Protein AF-A0A101VST4-F1 (afdb_monomer_lite)

Secondary structure (DSSP, 8-state):
-BSSHHHHHHHHHHHHHTTPPPPP--B-----B-TT-------SS---HHHHHTT--TTSEEEEES-BSGGGTHHHHHHHHHHHHHHHTTTTSPEEEEE--B-TT-HHHHHHHHH-HHHHTTEEEE-S--HHHHHHHHHH-SEEEE--S--SS-HHHHHHHHTTPPEEEESSTTHHHHHGGGSEEE-TT-HHHHHHHHHHHHH-HHHHHHHHHHHHHH--PPBHHHHHHHHHHHHHHSPPPP-TT--PPB--TT-EEE-SPPPSS---TTEEEGGGGEESS-EEEE-SS-EEEPSSS-EEEEEBPPGGGGS-GGGEEEEEEEEE-------SSS--PPP--EEEEEEEETTEEEEEEEEETT-EEEEEEEEPHHHHTTS-EEEEEEEEETTSS---TTSEEEEEEEEE-TT-HHHHHHHHTTGGGTSSSS----S----S----SS---SPP-------------

Foldseek 3Di:
DAQFVLRLVVQQVVCVVVVHDRDDDDHQHDFADAVPPPLPPPDVDDDQVLCVVQVHAFLQEAEEEDAQDVQQPLVLVLVLQVVVCVPPNLVLGGAYEYEHHHDPPNPVVVVSCVVDPSNVSRYHYHYPQDPVNVLSVLLRYLAYEGLGPEDSACHVLNVSLSNLGEYEYEPDRNGCVSNPPLHHYDHNVCSPRSSVVVVCSSPPPPVRVVSSVCSVVPPDTDHPVRSVVVVVVVVVPDDPPPPVPPPFAEDDALAKEFQADDPPDDPDVRYHHQPSFWDDDQWDDHYRFFIFGFLPFWGKGKHFYDPVCVVPVQFKKKKWKKAFAQDDQPPDDDDPDDGQQWKFKWKDKPPDIDTRDIHGHGDMDIAMDTGGNVSNVVRMTMITMHIQGPVPDSDHTGGMGIGIMHMHGRPPPVSVVCVVVVVNVVPDDDPDPPPDDDDPDDPPPPPPDDDDDDDDDDDDDDDDD

Radius of gyration: 28.65 Å; chains: 1; bounding box: 60×62×79 Å

Structure (mmCIF, N/CA/C/O backbone):
data_AF-A0A101VST4-F1
#
_entry.id   AF-A0A101VST4-F1
#
loop_
_atom_site.group_PDB
_atom_site.id
_atom_site.type_symbol
_atom_site.label_atom_id
_atom_site.label_alt_id
_atom_site.label_comp_id
_atom_site.label_asym_id
_atom_site.label_entity_id
_atom_site.label_seq_id
_atom_site.pdbx_PDB_ins_code
_atom_site.Cartn_x
_atom_site.Cartn_y
_atom_site.Cartn_z
_atom_site.occupancy
_atom_site.B_iso_or_equiv
_atom_site.auth_seq_id
_atom_site.auth_comp_id
_atom_site.auth_asym_id
_atom_site.auth_atom_id
_atom_site.pdbx_PDB_model_num
ATOM 1 N N . MET A 1 1 ? -10.195 11.998 8.556 1.00 84.25 1 MET A N 1
ATOM 2 C CA . MET A 1 1 ? -9.376 12.454 7.411 1.00 84.25 1 MET A CA 1
ATOM 3 C C . MET A 1 1 ? -8.936 11.243 6.610 1.00 84.25 1 MET A C 1
ATOM 5 O O . MET A 1 1 ? -8.883 10.163 7.187 1.00 84.25 1 MET A O 1
ATOM 9 N N . ALA A 1 2 ? -8.636 11.413 5.326 1.00 91.44 2 ALA A N 1
ATOM 10 C CA . ALA A 1 2 ? -8.099 10.367 4.456 1.00 91.44 2 ALA A CA 1
ATOM 11 C C . ALA A 1 2 ? -6.916 10.907 3.641 1.00 91.44 2 ALA A C 1
ATOM 13 O O . ALA A 1 2 ? -6.831 12.108 3.400 1.00 91.44 2 ALA A O 1
ATOM 14 N N . ASN A 1 3 ? -6.016 10.022 3.221 1.00 93.12 3 ASN A N 1
ATOM 15 C CA . ASN A 1 3 ? -4.864 10.357 2.380 1.00 93.12 3 ASN A CA 1
ATOM 16 C C . ASN A 1 3 ? -5.184 10.395 0.878 1.00 93.12 3 ASN A C 1
ATOM 18 O O . ASN A 1 3 ? -4.358 10.852 0.105 1.00 93.12 3 ASN A O 1
ATOM 22 N N . SER A 1 4 ? -6.354 9.920 0.458 1.00 95.25 4 SER A N 1
ATOM 23 C CA . SER A 1 4 ? -6.820 9.932 -0.932 1.00 95.25 4 SER A CA 1
ATOM 24 C C . SER A 1 4 ? -8.344 9.991 -0.984 1.00 95.25 4 SER A C 1
ATOM 26 O O . SER A 1 4 ? -9.023 9.686 0.008 1.00 95.25 4 SER A O 1
ATOM 28 N N . ASN A 1 5 ? -8.892 10.363 -2.140 1.00 95.31 5 ASN A N 1
ATOM 29 C CA . ASN A 1 5 ? -10.323 10.253 -2.395 1.00 95.31 5 ASN A CA 1
ATOM 30 C C . ASN A 1 5 ? -10.748 8.784 -2.464 1.00 95.31 5 ASN A C 1
ATOM 32 O O . ASN A 1 5 ? -11.822 8.459 -1.970 1.00 95.31 5 ASN A O 1
ATOM 36 N N . SER A 1 6 ? -9.909 7.885 -2.989 1.00 95.38 6 SER A N 1
ATOM 37 C CA . SER A 1 6 ? -10.148 6.437 -2.958 1.00 95.38 6 SER A CA 1
ATOM 38 C C . SER A 1 6 ? -10.390 5.954 -1.528 1.00 95.38 6 SER A C 1
ATOM 40 O O . SER A 1 6 ? -11.448 5.397 -1.243 1.00 95.38 6 SER A O 1
ATOM 42 N N . THR A 1 7 ? -9.477 6.256 -0.598 1.00 94.31 7 THR A N 1
ATOM 43 C CA . THR A 1 7 ? -9.632 5.894 0.819 1.00 94.31 7 THR A CA 1
ATOM 44 C C . THR A 1 7 ? -10.883 6.536 1.429 1.00 94.31 7 THR A C 1
ATOM 46 O O . THR A 1 7 ? -11.603 5.889 2.190 1.00 94.31 7 THR A O 1
ATOM 49 N N . ALA A 1 8 ? -11.182 7.800 1.102 1.00 93.88 8 ALA A N 1
ATOM 50 C CA . ALA A 1 8 ? -12.396 8.462 1.583 1.00 93.88 8 ALA A CA 1
ATOM 51 C C . ALA A 1 8 ? -13.673 7.753 1.099 1.00 93.88 8 ALA A C 1
ATOM 53 O O . ALA A 1 8 ? -14.578 7.499 1.896 1.00 93.88 8 ALA A O 1
ATOM 54 N N . ASN A 1 9 ? -13.718 7.378 -0.179 1.00 93.25 9 ASN A N 1
ATOM 55 C CA . ASN A 1 9 ? -14.829 6.652 -0.785 1.00 93.25 9 ASN A CA 1
ATOM 56 C C . ASN A 1 9 ? -14.994 5.259 -0.168 1.00 93.25 9 ASN A C 1
ATOM 58 O O . ASN A 1 9 ? -16.120 4.818 0.060 1.00 93.25 9 ASN A O 1
ATOM 62 N N . ASP A 1 10 ? -13.895 4.572 0.146 1.00 91.75 10 ASP A N 1
ATOM 63 C CA . ASP A 1 10 ? -13.944 3.263 0.795 1.00 91.75 10 ASP A CA 1
ATOM 64 C C . ASP A 1 10 ? -14.489 3.360 2.225 1.00 91.75 10 ASP A C 1
ATOM 66 O O . ASP A 1 10 ? -15.362 2.575 2.598 1.00 91.75 10 ASP A O 1
ATOM 70 N N . ILE A 1 11 ? -14.084 4.374 3.000 1.00 87.94 11 ILE A N 1
ATOM 71 C CA . ILE A 1 11 ? -14.660 4.637 4.331 1.00 87.94 11 ILE A CA 1
ATOM 72 C C . ILE A 1 11 ? -16.163 4.924 4.224 1.00 87.94 11 ILE A C 1
ATOM 74 O O . ILE A 1 11 ? -16.948 4.395 5.013 1.00 87.94 11 ILE A O 1
ATOM 78 N N . GLN A 1 12 ? -16.588 5.730 3.248 1.00 88.44 12 GLN A N 1
ATOM 79 C CA . GLN A 1 12 ? -18.009 6.012 3.022 1.00 88.44 12 GLN A CA 1
ATOM 80 C C . GLN A 1 12 ? -18.790 4.749 2.642 1.00 88.44 12 GLN A C 1
ATOM 82 O O . GLN A 1 12 ? -19.881 4.523 3.171 1.00 88.44 12 GLN A O 1
ATOM 87 N N . ARG A 1 13 ? -18.223 3.895 1.779 1.00 85.69 13 ARG A N 1
ATOM 88 C CA . ARG A 1 13 ? -18.823 2.614 1.385 1.00 85.69 13 ARG A CA 1
ATOM 89 C C . ARG A 1 13 ? -18.985 1.690 2.589 1.00 85.69 13 ARG A C 1
ATOM 91 O O . ARG A 1 13 ? -20.054 1.115 2.770 1.00 85.69 13 ARG A O 1
ATOM 98 N N . VAL A 1 14 ? -17.959 1.583 3.433 1.00 82.12 14 VAL A N 1
ATOM 99 C CA . VAL A 1 14 ? -18.013 0.785 4.665 1.00 82.12 14 VAL A CA 1
ATOM 100 C C . VAL A 1 14 ? -19.057 1.342 5.632 1.00 82.12 14 VAL A C 1
ATOM 102 O O . VAL A 1 14 ? -19.867 0.572 6.141 1.00 82.12 14 VAL A O 1
ATOM 105 N N . ALA A 1 15 ? -19.110 2.661 5.842 1.00 76.44 15 ALA A N 1
ATOM 106 C CA . ALA A 1 15 ? -20.127 3.283 6.692 1.00 76.44 15 ALA A CA 1
ATOM 107 C C . ALA A 1 15 ? -21.548 2.942 6.214 1.00 76.44 15 ALA A C 1
ATOM 109 O O . ALA A 1 15 ? -22.384 2.539 7.020 1.00 76.44 15 ALA A O 1
ATOM 110 N N . HIS A 1 16 ? -21.790 3.007 4.901 1.00 76.44 16 HIS A N 1
ATOM 111 C CA . HIS A 1 16 ? -23.070 2.629 4.308 1.00 76.44 16 HIS A CA 1
ATOM 112 C C . HIS A 1 16 ? -23.417 1.151 4.548 1.00 76.44 16 HIS A C 1
ATOM 114 O O . HIS A 1 16 ? -24.522 0.850 4.996 1.00 76.44 16 HIS A O 1
ATOM 120 N N . VAL A 1 17 ? -22.470 0.234 4.311 1.00 74.06 17 VAL A N 1
ATOM 121 C CA . VAL A 1 17 ? -22.657 -1.212 4.549 1.00 74.06 17 VAL A CA 1
ATOM 122 C C . VAL A 1 17 ? -22.966 -1.509 6.020 1.00 74.06 17 VAL A C 1
ATOM 124 O O . VAL A 1 17 ? -23.773 -2.385 6.314 1.00 74.06 17 VAL A O 1
ATOM 127 N N . LEU A 1 18 ? -22.363 -0.761 6.944 1.00 72.88 18 LEU A N 1
ATOM 128 C CA . LEU A 1 18 ? -22.569 -0.909 8.387 1.00 72.88 18 LEU A CA 1
ATOM 129 C C . LEU A 1 18 ? -23.805 -0.158 8.920 1.00 72.88 18 LEU A C 1
ATOM 131 O O . LEU A 1 18 ? -24.031 -0.146 10.132 1.00 72.88 18 LEU A O 1
ATOM 135 N N . GLY A 1 19 ? -24.587 0.500 8.055 1.00 74.00 19 GLY A N 1
ATOM 136 C CA . GLY A 1 19 ? -25.738 1.312 8.463 1.00 74.00 19 GLY A CA 1
ATOM 137 C C . GLY A 1 19 ? -25.367 2.511 9.345 1.00 74.00 19 GLY A C 1
ATOM 138 O O . GLY A 1 19 ? -26.189 2.971 10.134 1.00 74.00 19 GLY A O 1
ATOM 139 N N . GLN A 1 20 ? -24.124 2.988 9.253 1.00 72.88 20 GLN A N 1
ATOM 140 C CA . GLN A 1 20 ? -23.618 4.141 9.992 1.00 72.88 20 GLN A CA 1
ATOM 141 C C . GLN A 1 20 ? -23.763 5.418 9.159 1.00 72.88 20 GLN A C 1
ATOM 143 O O . GLN A 1 20 ? -23.703 5.389 7.928 1.00 72.88 20 GLN A O 1
ATOM 148 N N . GLU A 1 21 ? -23.901 6.563 9.829 1.00 79.12 21 GLU A N 1
ATOM 149 C CA . GLU A 1 21 ? -23.799 7.857 9.152 1.00 79.12 21 GLU A CA 1
ATOM 150 C C . GLU A 1 21 ? -22.417 8.006 8.507 1.00 79.12 21 GLU A C 1
ATOM 152 O O . GLU A 1 21 ? -21.384 7.779 9.146 1.00 79.12 21 GLU A O 1
ATOM 157 N N . SER A 1 22 ? -22.388 8.405 7.234 1.00 77.88 22 SER A N 1
ATOM 158 C CA . SER A 1 22 ? -21.134 8.661 6.532 1.00 77.88 22 SER A CA 1
ATOM 159 C C . SER A 1 22 ? -20.412 9.843 7.186 1.00 77.88 22 SER A C 1
ATOM 161 O O . SER A 1 22 ? -20.974 10.941 7.247 1.00 77.88 22 SER A O 1
ATOM 163 N N . PRO A 1 23 ? -19.171 9.664 7.671 1.00 78.25 23 PRO A N 1
ATOM 164 C CA . PRO A 1 23 ? -18.443 10.766 8.273 1.00 78.25 23 PRO A CA 1
ATOM 165 C C . PRO A 1 23 ? -18.109 11.820 7.212 1.00 78.25 23 PRO A C 1
ATOM 167 O O . PRO A 1 23 ? -17.853 11.496 6.051 1.00 78.25 23 PRO A O 1
ATOM 170 N N . ALA A 1 24 ? -18.046 13.088 7.620 1.00 83.19 24 ALA A N 1
ATOM 171 C CA . ALA A 1 24 ? -17.382 14.103 6.815 1.00 83.19 24 ALA A CA 1
ATOM 172 C C . ALA A 1 24 ? -15.881 13.773 6.769 1.00 83.19 24 ALA A C 1
ATOM 174 O O . ALA A 1 24 ? -15.222 13.693 7.809 1.00 83.19 24 ALA A O 1
ATOM 175 N N . ILE A 1 25 ? -15.341 13.543 5.571 1.00 88.06 25 ILE A N 1
ATOM 176 C CA . ILE A 1 25 ? -13.938 13.169 5.382 1.00 88.06 25 ILE A CA 1
ATOM 177 C C . ILE A 1 25 ? -13.240 14.267 4.600 1.00 88.06 25 ILE A C 1
ATOM 179 O O . ILE A 1 25 ? -13.501 14.465 3.418 1.00 88.06 25 ILE A O 1
ATOM 183 N N . THR A 1 26 ? -12.298 14.937 5.253 1.00 89.94 26 THR A N 1
ATOM 184 C CA . THR A 1 26 ? -11.337 15.792 4.559 1.00 89.94 26 THR A CA 1
ATOM 185 C C . THR A 1 26 ? -10.194 14.943 4.017 1.00 89.94 26 THR A C 1
ATOM 187 O O . THR A 1 26 ? -9.612 14.142 4.761 1.00 89.94 26 THR A O 1
ATOM 190 N N . VAL A 1 27 ? -9.880 15.129 2.736 1.00 92.50 27 VAL A N 1
ATOM 191 C CA . VAL A 1 27 ? -8.764 14.466 2.059 1.00 92.50 27 VAL A CA 1
ATOM 192 C C . VAL A 1 27 ? -7.530 15.362 2.126 1.00 92.50 27 VAL A C 1
ATOM 194 O O . VAL A 1 27 ? -7.581 16.533 1.751 1.00 92.50 27 VAL A O 1
ATOM 197 N N . ALA A 1 28 ? -6.426 14.805 2.612 1.00 92.31 28 ALA A N 1
ATOM 198 C CA . ALA A 1 28 ? -5.104 15.416 2.610 1.00 92.31 28 ALA A CA 1
ATOM 199 C C . ALA A 1 28 ? -4.166 14.511 1.795 1.00 92.31 28 ALA A C 1
ATOM 201 O O . ALA A 1 28 ? -3.591 13.583 2.368 1.00 92.31 28 ALA A O 1
ATOM 202 N N . PRO A 1 29 ? -4.062 14.736 0.469 1.00 91.81 29 PRO A N 1
ATOM 203 C CA . PRO A 1 29 ? -3.197 13.954 -0.407 1.00 91.81 29 PRO A CA 1
ATOM 204 C C . PRO A 1 29 ? -1.762 13.942 0.104 1.00 91.81 29 PRO A C 1
ATOM 206 O O . PRO A 1 29 ? -1.241 14.999 0.475 1.00 91.81 29 PRO A O 1
ATOM 209 N N . LEU A 1 30 ? -1.150 12.761 0.135 1.00 89.38 30 LEU A N 1
ATOM 210 C CA . LEU A 1 30 ? 0.275 12.643 0.424 1.00 89.38 30 LEU A CA 1
ATOM 211 C C . LEU A 1 30 ? 1.086 12.983 -0.830 1.00 89.38 30 LEU A C 1
ATOM 213 O O . LEU A 1 30 ? 0.548 13.160 -1.915 1.00 89.38 30 LEU A O 1
ATOM 217 N N . ASP A 1 31 ? 2.389 13.093 -0.662 1.00 86.88 31 ASP A N 1
ATOM 218 C CA . ASP A 1 31 ? 3.364 13.223 -1.734 1.00 86.88 31 ASP A CA 1
ATOM 219 C C . ASP A 1 31 ? 4.720 12.810 -1.152 1.00 86.88 31 ASP A C 1
ATOM 221 O O . ASP A 1 31 ? 4.812 12.506 0.043 1.00 86.88 31 ASP A O 1
ATOM 225 N N . ALA A 1 32 ? 5.758 12.765 -1.974 1.00 69.25 32 ALA A N 1
ATOM 226 C CA . ALA A 1 32 ? 7.011 12.122 -1.608 1.00 69.25 32 ALA A CA 1
ATOM 227 C C . ALA A 1 32 ? 8.239 13.037 -1.580 1.00 69.25 32 ALA A C 1
ATOM 229 O O . ALA A 1 32 ? 9.359 12.562 -1.764 1.00 69.25 32 ALA A O 1
ATOM 230 N N . VAL A 1 33 ? 8.071 14.339 -1.343 1.00 68.19 33 VAL A N 1
ATOM 231 C CA . VAL A 1 33 ? 9.217 15.257 -1.345 1.00 68.19 33 VAL A CA 1
ATOM 232 C C . VAL A 1 33 ? 9.488 15.841 0.033 1.00 68.19 33 VAL A C 1
ATOM 234 O O . VAL A 1 33 ? 8.716 16.632 0.580 1.00 68.19 33 VAL A O 1
ATOM 237 N N . ASP A 1 34 ? 10.649 15.475 0.577 1.00 55.41 34 ASP A N 1
ATOM 238 C CA . ASP A 1 34 ? 11.361 16.339 1.506 1.00 55.41 34 ASP A CA 1
ATOM 239 C C . ASP A 1 34 ? 12.063 17.422 0.680 1.00 55.41 34 ASP A C 1
ATOM 241 O O . ASP A 1 34 ? 12.823 17.134 -0.246 1.00 55.41 34 ASP A O 1
ATOM 245 N N . THR A 1 35 ? 11.784 18.684 0.991 1.00 48.06 35 THR A N 1
ATOM 246 C CA . THR A 1 35 ? 12.329 19.870 0.309 1.00 48.06 35 THR A CA 1
ATOM 247 C C . THR A 1 35 ? 13.859 19.942 0.290 1.00 48.06 35 THR A C 1
ATOM 249 O O . THR A 1 35 ? 14.411 20.834 -0.344 1.00 48.06 35 THR A O 1
ATOM 252 N N . ALA A 1 36 ? 14.544 19.034 0.991 1.00 41.84 36 ALA A N 1
ATOM 253 C CA . ALA A 1 36 ? 15.995 18.904 1.001 1.00 41.84 36 ALA A CA 1
ATOM 254 C C . ALA A 1 36 ? 16.575 18.197 -0.236 1.00 41.84 36 ALA A C 1
ATOM 256 O O . ALA A 1 36 ? 17.780 18.287 -0.467 1.00 41.84 36 ALA A O 1
ATOM 257 N N . ILE A 1 37 ? 15.756 17.516 -1.043 1.00 48.84 37 ILE A N 1
ATOM 258 C CA . ILE A 1 37 ? 16.224 16.961 -2.312 1.00 48.84 37 ILE A CA 1
ATOM 259 C C . ILE A 1 37 ? 16.082 18.060 -3.363 1.00 48.84 37 ILE A C 1
ATOM 261 O O . ILE A 1 37 ? 15.082 18.129 -4.081 1.00 48.84 37 ILE A O 1
ATOM 265 N N . ASP A 1 38 ? 17.093 18.930 -3.447 1.00 44.19 38 ASP A N 1
ATOM 266 C CA . ASP A 1 38 ? 17.385 19.639 -4.692 1.00 44.19 38 ASP A CA 1
ATOM 267 C C . ASP A 1 38 ? 17.230 18.609 -5.806 1.00 44.19 38 ASP A C 1
ATOM 269 O O . ASP A 1 38 ? 17.933 17.598 -5.779 1.00 44.19 38 ASP A O 1
ATOM 273 N N . ARG A 1 39 ? 16.286 18.810 -6.742 1.00 51.69 39 ARG A N 1
ATOM 274 C CA . ARG A 1 39 ? 16.280 18.049 -7.998 1.00 51.69 39 ARG A CA 1
ATOM 275 C C . ARG A 1 39 ? 17.724 18.120 -8.478 1.00 51.69 39 ARG A C 1
ATOM 277 O O . ARG A 1 39 ? 18.139 19.237 -8.809 1.00 51.69 39 ARG A O 1
ATOM 284 N N . PRO A 1 40 ? 18.511 17.025 -8.442 1.00 46.16 40 PRO A N 1
ATOM 285 C CA . PRO A 1 40 ? 19.884 17.131 -8.878 1.00 46.16 40 PRO A CA 1
ATOM 286 C C . PRO A 1 40 ? 19.783 17.662 -10.297 1.00 46.16 40 PRO A C 1
ATOM 288 O O . PRO A 1 40 ? 19.003 17.135 -11.098 1.00 46.16 40 PRO A O 1
ATOM 291 N N . ALA A 1 41 ? 20.448 18.793 -10.562 1.00 42.62 41 ALA A N 1
ATOM 292 C CA . ALA A 1 41 ? 20.541 19.312 -11.915 1.00 42.62 41 ALA A CA 1
ATOM 293 C C . ALA A 1 41 ? 20.917 18.110 -12.770 1.00 42.62 41 ALA A C 1
ATOM 295 O O . ALA A 1 41 ? 21.898 17.453 -12.431 1.00 42.62 41 ALA A O 1
ATOM 296 N N . TYR A 1 42 ? 20.075 17.761 -13.746 1.00 45.28 42 TYR A N 1
ATOM 297 C CA . TYR A 1 42 ? 20.257 16.573 -14.568 1.00 45.28 42 TYR A CA 1
ATOM 298 C C . TYR A 1 42 ? 21.671 16.645 -15.144 1.00 45.28 42 TYR A C 1
ATOM 300 O O . TYR A 1 42 ? 21.944 17.431 -16.050 1.00 45.28 42 TYR A O 1
ATOM 308 N N . THR A 1 43 ? 22.609 15.943 -14.515 1.00 45.06 43 THR A N 1
ATOM 309 C CA . THR A 1 43 ? 23.972 15.842 -14.998 1.00 45.06 43 THR A CA 1
ATOM 310 C C . THR A 1 43 ? 23.944 14.720 -16.012 1.00 45.06 43 THR A C 1
ATOM 312 O O . THR A 1 43 ? 23.353 13.673 -15.760 1.00 45.06 43 THR A O 1
ATOM 315 N N . ASP A 1 44 ? 24.586 14.921 -17.161 1.00 50.03 44 ASP A N 1
ATOM 316 C CA . ASP A 1 44 ? 24.583 13.926 -18.240 1.00 50.03 44 ASP A CA 1
ATOM 317 C C . ASP A 1 44 ? 25.133 12.553 -17.790 1.00 50.03 44 ASP A C 1
ATOM 319 O O . ASP A 1 44 ? 24.902 11.547 -18.458 1.00 50.03 44 ASP A O 1
ATOM 323 N N . GLN A 1 45 ? 25.833 12.489 -16.645 1.00 56.97 45 GLN A N 1
ATOM 324 C CA . GLN A 1 45 ? 26.243 11.256 -15.971 1.00 56.97 45 GLN A CA 1
ATOM 325 C C . GLN A 1 45 ? 26.190 11.418 -14.437 1.00 56.97 45 GLN A C 1
ATOM 327 O O . GLN A 1 45 ? 27.155 11.911 -13.842 1.00 56.97 45 GLN A O 1
ATOM 332 N N . PRO A 1 46 ? 25.099 11.017 -13.760 1.00 66.62 46 PRO A N 1
ATOM 333 C CA . PRO A 1 46 ? 25.087 10.948 -12.305 1.00 66.62 46 PRO A CA 1
ATOM 334 C C . PRO A 1 46 ? 26.068 9.868 -11.825 1.00 66.62 46 PRO A C 1
ATOM 336 O O . PRO A 1 46 ? 26.142 8.775 -12.388 1.00 66.62 46 PRO A O 1
ATOM 339 N N . ASN A 1 47 ? 26.838 10.167 -10.776 1.00 76.31 47 ASN A N 1
ATOM 340 C CA . ASN A 1 47 ? 27.664 9.162 -10.113 1.00 76.31 47 ASN A CA 1
ATOM 341 C C . ASN A 1 47 ? 26.761 8.293 -9.226 1.00 76.31 47 ASN A C 1
ATOM 343 O O . ASN A 1 47 ? 26.297 8.765 -8.191 1.00 76.31 47 ASN A O 1
ATOM 347 N N . LEU A 1 48 ? 26.510 7.051 -9.643 1.00 86.25 48 LEU A N 1
ATOM 348 C CA . LEU A 1 48 ? 25.597 6.112 -8.979 1.00 86.25 48 LEU A CA 1
ATOM 349 C C . LEU A 1 48 ? 26.363 4.864 -8.486 1.00 86.25 48 LEU A C 1
ATOM 351 O O . LEU A 1 48 ? 26.191 3.777 -9.049 1.00 86.25 48 LEU A O 1
ATOM 355 N N . PRO A 1 49 ? 27.263 4.998 -7.489 1.00 91.69 49 PRO A N 1
ATOM 356 C CA . PRO A 1 49 ? 28.131 3.907 -7.039 1.00 91.69 49 PRO A CA 1
ATOM 357 C C . PRO A 1 49 ? 27.358 2.674 -6.560 1.00 91.69 49 PRO A C 1
ATOM 359 O O . PRO A 1 49 ? 27.778 1.551 -6.842 1.00 91.69 49 PRO A O 1
ATOM 362 N N . TYR A 1 50 ? 26.199 2.865 -5.924 1.00 94.00 50 TYR A N 1
ATOM 363 C CA . TYR A 1 50 ? 25.404 1.769 -5.378 1.00 94.00 50 TYR A CA 1
ATOM 364 C C . TYR A 1 50 ? 24.917 0.798 -6.459 1.00 94.00 50 TYR A C 1
ATOM 366 O O . TYR A 1 50 ? 24.874 -0.406 -6.226 1.00 94.00 50 TYR A O 1
ATOM 374 N N . LEU A 1 51 ? 24.638 1.278 -7.681 1.00 94.38 51 LEU A N 1
ATOM 375 C CA . LEU A 1 51 ? 24.228 0.400 -8.786 1.00 94.38 51 LEU A CA 1
ATOM 376 C C . LEU A 1 51 ? 25.291 -0.655 -9.096 1.00 94.38 51 LEU A C 1
ATOM 378 O O . LEU A 1 51 ? 24.969 -1.821 -9.319 1.00 94.38 51 LEU A O 1
ATOM 382 N N . SER A 1 52 ? 26.566 -0.259 -9.052 1.00 92.44 52 SER A N 1
ATOM 383 C CA . SER A 1 52 ? 27.682 -1.183 -9.266 1.00 92.44 52 SER A CA 1
ATOM 384 C C . SER A 1 52 ? 27.803 -2.194 -8.125 1.00 92.44 52 SER A C 1
ATOM 386 O O . SER A 1 52 ? 28.115 -3.356 -8.377 1.00 92.44 52 SER A O 1
ATOM 388 N N . GLU A 1 53 ? 27.523 -1.780 -6.885 1.00 93.50 53 GLU A N 1
ATOM 389 C CA . GLU A 1 53 ? 27.541 -2.658 -5.708 1.00 93.50 53 GLU A CA 1
ATOM 390 C C . GLU A 1 53 ? 26.469 -3.751 -5.784 1.00 93.50 53 GLU A C 1
ATOM 392 O O . GLU A 1 53 ? 26.737 -4.900 -5.429 1.00 93.50 53 GLU A O 1
ATOM 397 N N . VAL A 1 54 ? 25.282 -3.424 -6.305 1.00 94.19 54 VAL A N 1
ATOM 398 C CA . VAL A 1 54 ? 24.172 -4.380 -6.461 1.00 94.19 54 VAL A CA 1
ATOM 399 C C . VAL A 1 54 ? 24.144 -5.091 -7.821 1.00 94.19 54 VAL A C 1
ATOM 401 O O . VAL A 1 54 ? 23.248 -5.898 -8.072 1.00 94.19 54 VAL A O 1
ATOM 404 N N . GLY A 1 55 ? 25.124 -4.838 -8.694 1.00 93.25 55 GLY A N 1
ATOM 405 C CA . GLY A 1 55 ? 25.253 -5.509 -9.993 1.00 93.25 55 GLY A CA 1
ATOM 406 C C . GLY A 1 55 ? 24.189 -5.100 -11.017 1.00 93.25 55 GLY A C 1
ATOM 407 O O . GLY A 1 55 ? 23.699 -5.948 -11.770 1.00 93.25 55 GLY A O 1
ATOM 408 N N . VAL A 1 56 ? 23.824 -3.817 -11.024 1.00 94.31 56 VAL A N 1
ATOM 409 C CA . VAL A 1 56 ? 22.803 -3.223 -11.892 1.00 94.31 56 VAL A CA 1
ATOM 410 C C . VAL A 1 56 ? 23.424 -2.144 -12.780 1.00 94.31 56 VAL A C 1
ATOM 412 O O . VAL A 1 56 ? 24.267 -1.361 -12.347 1.00 94.31 56 VAL A O 1
ATOM 415 N N . GLU A 1 57 ? 23.003 -2.089 -14.041 1.00 91.56 57 GLU A N 1
ATOM 416 C CA . GLU A 1 57 ? 23.467 -1.098 -15.015 1.00 91.56 57 GLU A CA 1
ATOM 417 C C . GLU A 1 57 ? 22.490 0.084 -15.121 1.00 91.56 57 GLU A C 1
ATOM 419 O O . GLU A 1 57 ? 21.276 -0.100 -15.208 1.00 91.56 57 GLU A O 1
ATOM 424 N N . ASN A 1 58 ? 23.019 1.311 -15.141 1.00 92.69 58 ASN A N 1
ATOM 425 C CA . ASN A 1 58 ? 22.223 2.531 -15.300 1.00 92.69 58 ASN A CA 1
ATOM 426 C C . ASN A 1 58 ? 21.389 2.497 -16.597 1.00 92.69 58 ASN A C 1
ATOM 428 O O . ASN A 1 58 ? 21.918 2.244 -17.675 1.00 92.69 58 ASN A O 1
ATOM 432 N N . GLY A 1 59 ? 20.087 2.765 -16.492 1.00 90.50 59 GLY A N 1
ATOM 433 C CA . GLY A 1 59 ? 19.139 2.784 -17.606 1.00 90.50 59 GLY A CA 1
ATOM 434 C C . GLY A 1 59 ? 18.692 1.407 -18.109 1.00 90.50 59 GLY A C 1
ATOM 435 O O . GLY A 1 59 ? 17.855 1.348 -19.009 1.00 90.50 59 GLY A O 1
ATOM 436 N N . ASN A 1 60 ? 19.193 0.305 -17.534 1.00 91.31 60 ASN A N 1
ATOM 437 C CA . ASN A 1 60 ? 18.955 -1.060 -18.026 1.00 91.31 60 ASN A CA 1
ATOM 438 C C . ASN A 1 60 ? 18.208 -1.965 -17.021 1.00 91.31 60 ASN A C 1
ATOM 440 O O . ASN A 1 60 ? 18.391 -3.185 -16.960 1.00 91.31 60 ASN A O 1
ATOM 444 N N . TYR A 1 61 ? 17.345 -1.366 -16.202 1.00 98.38 61 TYR A N 1
ATOM 445 C CA . TYR A 1 61 ? 16.487 -2.097 -15.274 1.00 98.38 61 TYR A CA 1
ATOM 446 C C . TYR A 1 61 ? 15.183 -1.362 -14.994 1.00 98.38 61 TYR A C 1
ATOM 448 O O . TYR A 1 61 ? 15.083 -0.142 -15.131 1.00 98.38 61 TYR A O 1
ATOM 456 N N . VAL A 1 62 ? 14.193 -2.131 -14.556 1.00 98.75 62 VAL A N 1
ATOM 457 C CA . VAL A 1 62 ? 12.916 -1.632 -14.054 1.00 98.75 62 VAL A CA 1
ATOM 458 C C . VAL A 1 62 ? 12.929 -1.720 -12.536 1.00 98.75 62 VAL A C 1
ATOM 460 O O . VAL A 1 62 ? 13.250 -2.770 -11.974 1.00 98.75 62 VAL A O 1
ATOM 463 N N . LEU A 1 63 ? 12.586 -0.619 -11.874 1.00 98.81 63 LEU A N 1
ATOM 464 C CA . LEU A 1 63 ? 12.553 -0.544 -10.417 1.00 98.81 63 LEU A CA 1
ATOM 465 C C . LEU A 1 63 ? 11.150 -0.851 -9.887 1.00 98.81 63 LEU A C 1
ATOM 467 O O . LEU A 1 63 ? 10.166 -0.284 -10.350 1.00 98.81 63 LEU A O 1
ATOM 471 N N . PHE A 1 64 ? 11.052 -1.700 -8.872 1.00 98.50 64 PHE A N 1
ATOM 472 C CA . PHE A 1 64 ? 9.807 -1.995 -8.174 1.00 98.50 64 PHE A CA 1
ATOM 473 C C . PHE A 1 64 ? 10.017 -1.813 -6.669 1.00 98.50 64 PHE A C 1
ATOM 475 O O . PHE A 1 64 ? 10.575 -2.672 -5.991 1.00 98.50 64 PHE A O 1
ATOM 482 N N . VAL A 1 65 ? 9.533 -0.693 -6.131 1.00 97.69 65 VAL A N 1
ATOM 483 C CA . VAL A 1 65 ? 9.641 -0.375 -4.701 1.00 97.69 65 VAL A CA 1
ATOM 484 C C . VAL A 1 65 ? 8.363 -0.753 -3.950 1.00 97.69 65 VAL A C 1
ATOM 486 O O . VAL A 1 65 ? 7.262 -0.289 -4.256 1.00 97.69 65 VAL A O 1
ATOM 489 N N . GLY A 1 66 ? 8.503 -1.590 -2.926 1.00 93.25 66 GLY A N 1
ATOM 490 C CA . GLY A 1 66 ? 7.421 -1.973 -2.029 1.00 93.25 66 GLY A CA 1
ATOM 491 C C . GLY A 1 66 ? 7.732 -3.228 -1.220 1.00 93.25 66 GLY A C 1
ATOM 492 O O . GLY A 1 66 ? 8.458 -4.112 -1.658 1.00 93.25 66 GLY A O 1
ATOM 493 N N . THR A 1 67 ? 7.136 -3.332 -0.031 1.00 90.19 67 THR A N 1
ATOM 494 C CA . THR A 1 67 ? 7.201 -4.544 0.800 1.00 90.19 67 THR A CA 1
ATOM 495 C C . THR A 1 67 ? 6.815 -5.784 -0.010 1.00 90.19 67 THR A C 1
ATOM 497 O O . THR A 1 67 ? 5.818 -5.768 -0.734 1.00 90.19 67 THR A O 1
ATOM 500 N N . ILE A 1 68 ? 7.562 -6.879 0.136 1.00 89.56 68 ILE A N 1
ATOM 501 C CA . ILE A 1 68 ? 7.301 -8.127 -0.583 1.00 89.56 68 ILE A CA 1
ATOM 502 C C . ILE A 1 68 ? 6.064 -8.810 0.007 1.00 89.56 68 ILE A C 1
ATOM 504 O O . ILE A 1 68 ? 6.169 -9.583 0.958 1.00 89.56 68 ILE A O 1
ATOM 508 N N . GLU A 1 69 ? 4.890 -8.504 -0.547 1.00 89.81 69 GLU A N 1
ATOM 509 C CA . GLU A 1 69 ? 3.585 -9.021 -0.120 1.00 89.81 69 GLU A CA 1
ATOM 510 C C . GLU A 1 69 ? 2.606 -9.184 -1.306 1.00 89.81 69 GLU A C 1
ATOM 512 O O . GLU A 1 69 ? 2.783 -8.537 -2.349 1.00 89.81 69 GLU A O 1
ATOM 517 N N . PRO A 1 70 ? 1.542 -10.007 -1.173 1.00 90.12 70 PRO A N 1
ATOM 518 C CA . PRO A 1 70 ? 0.578 -10.264 -2.248 1.00 90.12 70 PRO A CA 1
ATOM 519 C C . PRO A 1 70 ? -0.104 -9.014 -2.807 1.00 90.12 70 PRO A C 1
ATOM 521 O O . PRO A 1 70 ? -0.342 -8.927 -4.008 1.00 90.12 70 PRO A O 1
ATOM 524 N N . ARG A 1 71 ? -0.393 -8.023 -1.956 1.00 95.31 71 ARG A N 1
ATOM 525 C CA . ARG A 1 71 ? -1.080 -6.785 -2.359 1.00 95.31 71 ARG A CA 1
ATOM 526 C C . ARG A 1 71 ? -0.289 -5.980 -3.392 1.00 95.31 71 ARG A C 1
ATOM 528 O O . ARG A 1 71 ? -0.899 -5.402 -4.288 1.00 95.31 71 ARG A O 1
ATOM 535 N N . LYS A 1 72 ? 1.045 -5.977 -3.296 1.00 95.69 72 LYS A N 1
ATOM 536 C CA . LYS A 1 72 ? 1.936 -5.317 -4.264 1.00 95.69 72 LYS A CA 1
ATOM 537 C C . LYS A 1 72 ? 2.004 -6.052 -5.606 1.00 95.69 72 LYS A C 1
ATOM 539 O O . LYS A 1 72 ? 2.399 -5.455 -6.593 1.00 95.69 72 LYS A O 1
ATOM 544 N N . ASN A 1 73 ? 1.554 -7.309 -5.657 1.00 96.56 73 ASN A N 1
ATOM 545 C CA . ASN A 1 73 ? 1.392 -8.098 -6.881 1.00 96.56 73 ASN A CA 1
ATOM 546 C C . ASN A 1 73 ? 2.705 -8.479 -7.597 1.00 96.56 73 ASN A C 1
ATOM 548 O O . ASN A 1 73 ? 2.774 -8.508 -8.822 1.00 96.56 73 ASN A O 1
ATOM 552 N N . HIS A 1 74 ? 3.739 -8.838 -6.831 1.00 96.38 74 HIS A N 1
ATOM 553 C CA . HIS A 1 74 ? 5.025 -9.329 -7.353 1.00 96.38 74 HIS A CA 1
ATOM 554 C C . HIS A 1 74 ? 4.890 -10.479 -8.360 1.00 96.38 74 HIS A C 1
ATOM 556 O O . HIS A 1 74 ? 5.668 -10.561 -9.304 1.00 96.38 74 HIS A O 1
ATOM 562 N N . LEU A 1 75 ? 3.888 -11.345 -8.182 1.00 96.12 75 LEU A N 1
ATOM 563 C CA . LEU A 1 75 ? 3.651 -12.470 -9.085 1.00 96.12 75 LEU A CA 1
ATOM 564 C C . LEU A 1 75 ? 3.319 -12.010 -10.511 1.00 96.12 75 LEU A C 1
ATOM 566 O O . LEU A 1 75 ? 3.878 -12.572 -11.443 1.00 96.12 75 LEU A O 1
ATOM 570 N N . LEU A 1 76 ? 2.529 -10.941 -10.682 1.00 97.19 76 LEU A N 1
ATOM 571 C CA . LEU A 1 76 ? 2.237 -10.383 -12.009 1.00 97.19 76 LEU A CA 1
ATOM 572 C C . LEU A 1 76 ? 3.513 -9.877 -12.699 1.00 97.19 76 LEU A C 1
ATOM 574 O O . LEU A 1 76 ? 3.721 -10.114 -13.887 1.00 97.19 76 LEU A O 1
ATOM 578 N N . ALA A 1 77 ? 4.399 -9.216 -11.945 1.00 97.50 77 ALA A N 1
ATOM 579 C CA . ALA A 1 77 ? 5.694 -8.797 -12.473 1.00 97.50 77 ALA A CA 1
ATOM 580 C C . ALA A 1 77 ? 6.545 -10.013 -12.879 1.00 97.50 77 ALA A C 1
ATOM 582 O O . ALA A 1 77 ? 7.129 -10.026 -13.956 1.00 97.50 77 ALA A O 1
ATOM 583 N N . PHE A 1 78 ? 6.582 -11.073 -12.071 1.00 97.19 78 PHE A N 1
ATOM 584 C CA . PHE A 1 78 ? 7.344 -12.278 -12.410 1.00 97.19 78 PHE A CA 1
ATOM 585 C C . PHE A 1 78 ? 6.792 -12.991 -13.647 1.00 97.19 78 PHE A C 1
ATOM 587 O O . PHE A 1 78 ? 7.573 -13.405 -14.501 1.00 97.19 78 PHE A O 1
ATOM 594 N N . ASP A 1 79 ? 5.471 -13.075 -13.792 1.00 96.69 79 ASP A N 1
ATOM 595 C CA . ASP A 1 79 ? 4.836 -13.660 -14.974 1.00 96.69 79 ASP A CA 1
ATOM 596 C C . ASP A 1 79 ? 5.190 -12.867 -16.246 1.00 96.69 79 ASP A C 1
ATOM 598 O O . ASP A 1 79 ? 5.552 -13.455 -17.272 1.00 96.69 79 ASP A O 1
ATOM 602 N N . ALA A 1 80 ? 5.190 -11.531 -16.168 1.00 97.62 80 ALA A N 1
ATOM 603 C CA . ALA A 1 80 ? 5.629 -10.678 -17.269 1.00 97.62 80 ALA A CA 1
ATOM 604 C C . ALA A 1 80 ? 7.121 -10.851 -17.592 1.00 97.62 80 ALA A C 1
ATOM 606 O O . ALA A 1 80 ? 7.480 -10.947 -18.766 1.00 97.62 80 ALA A O 1
ATOM 607 N N . TRP A 1 81 ? 7.989 -10.965 -16.583 1.00 98.00 81 TRP A N 1
ATOM 608 C CA . TRP A 1 81 ? 9.421 -11.186 -16.806 1.00 98.00 81 TRP A CA 1
ATOM 609 C C . TRP A 1 81 ? 9.721 -12.551 -17.414 1.00 98.00 81 TRP A C 1
ATOM 611 O O . TRP A 1 81 ? 10.568 -12.653 -18.298 1.00 98.00 81 TRP A O 1
ATOM 621 N N . GLU A 1 82 ? 9.009 -13.607 -17.026 1.00 97.12 82 GLU A N 1
ATOM 622 C CA . GLU A 1 82 ? 9.147 -14.899 -17.701 1.00 97.12 82 GLU A CA 1
ATOM 623 C C . GLU A 1 82 ? 8.664 -14.856 -19.144 1.00 97.12 82 GLU A C 1
ATOM 625 O O . GLU A 1 82 ? 9.280 -15.480 -20.015 1.00 97.12 82 GLU A O 1
ATOM 630 N N . LYS A 1 83 ? 7.586 -14.112 -19.417 1.00 97.25 83 LYS A N 1
ATOM 631 C CA . LYS A 1 83 ? 7.111 -13.895 -20.783 1.00 97.25 83 LYS A CA 1
ATOM 632 C C . LYS A 1 83 ? 8.159 -13.146 -21.612 1.00 97.25 83 LYS A C 1
ATOM 634 O O . LYS A 1 83 ? 8.489 -13.638 -22.688 1.00 97.25 83 LYS A O 1
ATOM 639 N N . LEU A 1 84 ? 8.763 -12.076 -21.085 1.00 97.81 84 LEU A N 1
ATOM 640 C CA . LEU A 1 84 ? 9.887 -11.380 -21.728 1.00 97.81 84 LEU A CA 1
ATOM 641 C C . LEU A 1 84 ? 11.056 -12.340 -21.997 1.00 97.81 84 LEU A C 1
ATOM 643 O O . LEU A 1 84 ? 11.457 -12.509 -23.144 1.00 97.81 84 LEU A O 1
ATOM 647 N N . ILE A 1 85 ? 11.541 -13.067 -20.986 1.00 97.44 85 ILE A N 1
ATOM 648 C CA . ILE A 1 85 ? 12.659 -14.015 -21.147 1.00 97.44 85 ILE A CA 1
ATOM 649 C C . ILE A 1 85 ? 12.356 -15.069 -22.220 1.00 97.44 85 ILE A C 1
ATOM 651 O O . ILE A 1 85 ? 13.252 -15.484 -22.953 1.00 97.44 85 ILE A O 1
ATOM 655 N N . ARG A 1 86 ? 11.106 -15.530 -22.322 1.00 96.75 86 ARG A N 1
ATOM 656 C CA . ARG A 1 86 ? 10.685 -16.500 -23.340 1.00 96.75 86 ARG A CA 1
ATOM 657 C C . ARG A 1 86 ? 10.646 -15.902 -24.748 1.00 96.75 86 ARG A C 1
ATOM 659 O O . ARG A 1 86 ? 10.984 -16.616 -25.685 1.00 96.75 86 ARG A O 1
ATOM 666 N N . GLU A 1 87 ? 10.219 -14.651 -24.897 1.00 96.81 87 GLU A N 1
ATOM 667 C CA . GLU A 1 87 ? 10.036 -14.006 -26.204 1.00 96.81 87 GLU A CA 1
ATOM 668 C C . GLU A 1 87 ? 11.332 -13.419 -26.776 1.00 96.81 87 GLU A C 1
ATOM 670 O O . GLU A 1 87 ? 11.561 -13.531 -27.978 1.00 96.81 87 GLU A O 1
ATOM 675 N N . ARG A 1 88 ? 12.198 -12.846 -25.930 1.00 95.19 88 ARG A N 1
ATOM 676 C CA . ARG A 1 88 ? 13.445 -12.180 -26.358 1.00 95.19 88 ARG A CA 1
ATOM 677 C C . ARG A 1 88 ? 14.730 -12.801 -25.812 1.00 95.19 88 ARG A C 1
ATOM 679 O O . ARG A 1 88 ? 15.819 -12.432 -26.223 1.00 95.19 88 ARG A O 1
ATOM 686 N N . GLY A 1 89 ? 14.633 -13.779 -24.916 1.00 96.44 89 GLY A N 1
ATOM 687 C CA . GLY A 1 89 ? 15.799 -14.346 -24.245 1.00 96.44 89 GLY A CA 1
ATOM 688 C C . GLY A 1 89 ? 16.233 -13.523 -23.033 1.00 96.44 89 GLY A C 1
ATOM 689 O O . GLY A 1 89 ? 15.866 -12.362 -22.855 1.00 96.44 89 GLY A O 1
ATOM 690 N N . ALA A 1 90 ? 17.023 -14.149 -22.158 1.00 93.44 90 ALA A N 1
ATOM 691 C CA . ALA A 1 90 ? 17.461 -13.502 -20.926 1.00 93.44 90 ALA A CA 1
ATOM 692 C C . ALA A 1 90 ? 18.347 -12.283 -21.216 1.00 93.44 90 ALA A C 1
ATOM 694 O O . ALA A 1 90 ? 18.142 -11.250 -20.598 1.00 93.44 90 ALA A O 1
ATOM 695 N N . VAL A 1 91 ? 19.294 -12.367 -22.157 1.00 92.38 91 VAL A N 1
ATOM 696 C CA . VAL A 1 91 ? 20.252 -11.279 -22.443 1.00 92.38 91 VAL A CA 1
ATOM 697 C C . VAL A 1 91 ? 19.538 -9.962 -22.760 1.00 92.38 91 VAL A C 1
ATOM 699 O O . VAL A 1 91 ? 19.839 -8.967 -22.110 1.00 92.38 91 VAL A O 1
ATOM 702 N N . ASP A 1 92 ? 18.527 -9.999 -23.630 1.00 93.31 92 ASP A N 1
ATOM 703 C CA . ASP A 1 92 ? 17.789 -8.813 -24.091 1.00 93.31 92 ASP A CA 1
ATOM 704 C C . ASP A 1 92 ? 16.629 -8.401 -23.162 1.00 93.31 92 ASP A C 1
ATOM 706 O O . ASP A 1 92 ? 15.868 -7.484 -23.467 1.00 93.31 92 ASP A O 1
ATOM 710 N N . THR A 1 93 ? 16.456 -9.086 -22.027 1.00 96.56 93 THR A N 1
ATOM 711 C CA . THR A 1 93 ? 15.469 -8.717 -21.002 1.00 96.56 93 THR A CA 1
ATOM 712 C C . THR A 1 93 ? 16.130 -7.820 -19.947 1.00 96.56 93 THR A C 1
ATOM 714 O O . THR A 1 93 ? 17.163 -8.226 -19.399 1.00 96.56 93 THR A O 1
ATOM 717 N N . PRO A 1 94 ? 15.561 -6.652 -19.593 1.00 97.12 94 PRO A N 1
ATOM 718 C CA . PRO A 1 94 ? 16.103 -5.812 -18.524 1.00 97.12 94 PRO A CA 1
ATOM 719 C C . PRO A 1 94 ? 15.987 -6.499 -17.158 1.00 97.12 94 PRO A C 1
ATOM 721 O O . PRO A 1 94 ? 15.133 -7.367 -16.941 1.00 97.12 94 PRO A O 1
ATOM 724 N N . GLN A 1 95 ? 16.834 -6.105 -16.209 1.00 98.19 95 GLN A N 1
ATOM 725 C CA . GLN A 1 95 ? 16.682 -6.571 -14.829 1.00 98.19 95 GLN A CA 1
ATOM 726 C C . GLN A 1 95 ? 15.403 -5.990 -14.200 1.00 98.19 95 GLN A C 1
ATOM 728 O O . GLN A 1 95 ? 15.013 -4.860 -14.487 1.00 98.19 95 GLN A O 1
ATOM 733 N N . LEU A 1 96 ? 14.755 -6.761 -13.328 1.00 98.56 96 LEU A N 1
ATOM 734 C CA . LEU A 1 96 ? 13.746 -6.282 -12.386 1.00 98.56 96 LEU A CA 1
ATOM 735 C C . LEU A 1 96 ? 14.406 -6.145 -11.019 1.00 98.56 96 LEU A C 1
ATOM 737 O O . LEU A 1 96 ? 14.800 -7.149 -10.424 1.00 98.56 96 LEU A O 1
ATOM 741 N N . VAL A 1 97 ? 14.510 -4.925 -10.511 1.00 98.50 97 VAL A N 1
ATOM 742 C CA . VAL A 1 97 ? 15.064 -4.662 -9.181 1.00 98.50 97 VAL A CA 1
ATOM 743 C C . VAL A 1 97 ? 13.907 -4.391 -8.231 1.00 98.50 97 VAL A C 1
ATOM 745 O O . VAL A 1 97 ? 13.285 -3.333 -8.288 1.00 98.50 97 VAL A O 1
ATOM 748 N N . CYS A 1 98 ? 13.600 -5.355 -7.367 1.00 97.81 98 CYS A N 1
ATOM 749 C CA . CYS A 1 98 ? 12.573 -5.214 -6.341 1.00 97.81 98 CYS A CA 1
ATOM 750 C C . CYS A 1 98 ? 13.209 -4.771 -5.021 1.00 97.81 98 CYS A C 1
ATOM 752 O O . CYS A 1 98 ? 14.072 -5.469 -4.487 1.00 97.81 98 CYS A O 1
ATOM 754 N N . VAL A 1 99 ? 12.746 -3.655 -4.463 1.00 96.88 99 VAL A N 1
ATOM 755 C CA . VAL A 1 99 ? 13.246 -3.095 -3.203 1.00 96.88 99 VAL A CA 1
ATOM 756 C C . VAL A 1 99 ? 12.152 -3.135 -2.148 1.00 96.88 99 VAL A C 1
ATOM 758 O O . VAL A 1 99 ? 11.120 -2.481 -2.290 1.00 96.88 99 VAL A O 1
ATOM 761 N N . GLY A 1 100 ? 12.388 -3.858 -1.056 1.00 91.25 100 GLY A N 1
ATOM 762 C CA . GLY A 1 100 ? 11.485 -3.846 0.090 1.00 91.25 100 GLY A CA 1
ATOM 763 C C . GLY A 1 100 ? 11.653 -5.037 1.022 1.00 91.25 100 GLY A C 1
ATOM 764 O O . GLY A 1 100 ? 12.052 -6.126 0.620 1.00 91.25 100 GLY A O 1
ATOM 765 N N . GLY A 1 101 ? 11.324 -4.832 2.299 1.00 87.06 101 GLY A N 1
ATOM 766 C CA . GLY A 1 101 ? 11.373 -5.887 3.312 1.00 87.06 101 GLY A CA 1
ATOM 767 C C . GLY A 1 101 ? 10.342 -7.001 3.093 1.00 87.06 101 GLY A C 1
ATOM 768 O O . GLY A 1 101 ? 9.377 -6.857 2.340 1.00 87.06 101 GLY A O 1
ATOM 769 N N . SER A 1 102 ? 10.531 -8.117 3.799 1.00 84.00 102 SER A N 1
ATOM 770 C CA . SER A 1 102 ? 9.599 -9.251 3.818 1.00 84.00 102 SER A CA 1
ATOM 771 C C . SER A 1 102 ? 8.245 -8.850 4.424 1.00 84.00 102 SER A C 1
ATOM 773 O O . SER A 1 102 ? 8.182 -8.444 5.584 1.00 84.00 102 SER A O 1
ATOM 775 N N . GLY A 1 103 ? 7.166 -8.947 3.642 1.00 80.62 103 GLY A N 1
ATOM 776 C CA . GLY A 1 103 ? 5.795 -8.684 4.083 1.00 80.62 103 GLY A CA 1
ATOM 777 C C . GLY A 1 103 ? 4.995 -9.944 4.412 1.00 80.62 103 GLY A C 1
ATOM 778 O O . GLY A 1 103 ? 5.493 -11.069 4.398 1.00 80.62 103 GLY A O 1
ATOM 779 N N . TRP A 1 104 ? 3.709 -9.759 4.709 1.00 70.44 104 TRP A N 1
ATOM 780 C CA . TRP A 1 104 ? 2.801 -10.856 5.055 1.00 70.44 104 TRP A CA 1
ATOM 781 C C . TRP A 1 104 ? 2.506 -11.761 3.845 1.00 70.44 104 TRP A C 1
ATOM 783 O O . TRP A 1 104 ? 2.484 -11.308 2.703 1.00 70.44 104 TRP A O 1
ATOM 793 N N . ARG A 1 105 ? 2.244 -13.054 4.102 1.00 79.62 105 ARG A N 1
ATOM 794 C CA . ARG A 1 105 ? 1.838 -14.076 3.104 1.00 79.62 105 ARG A CA 1
ATOM 795 C C . ARG A 1 105 ? 2.682 -14.096 1.820 1.00 79.62 105 ARG A C 1
ATOM 797 O O . ARG A 1 105 ? 2.163 -14.301 0.725 1.00 79.62 105 ARG A O 1
ATOM 804 N N . ASN A 1 106 ? 3.990 -13.922 1.943 1.00 85.94 106 ASN A N 1
ATOM 805 C CA . ASN A 1 106 ? 4.883 -13.831 0.791 1.00 85.94 106 ASN A CA 1
ATOM 806 C C . ASN A 1 106 ? 5.520 -15.159 0.356 1.00 85.94 106 ASN A C 1
ATOM 808 O O . ASN A 1 106 ? 6.283 -15.167 -0.606 1.00 85.94 106 ASN A O 1
ATOM 812 N N . THR A 1 107 ? 5.180 -16.280 0.999 1.00 83.19 107 THR A N 1
ATOM 813 C CA . THR A 1 107 ? 5.734 -17.609 0.690 1.00 83.19 107 THR A CA 1
ATOM 814 C C . THR A 1 107 ? 5.658 -17.934 -0.800 1.00 83.19 107 THR A C 1
ATOM 816 O O . THR A 1 107 ? 6.666 -18.299 -1.387 1.00 83.19 107 THR A O 1
ATOM 819 N N . ALA A 1 108 ? 4.507 -17.705 -1.442 1.00 84.56 108 ALA A N 1
ATOM 820 C CA . ALA A 1 108 ? 4.344 -17.955 -2.875 1.00 84.56 108 ALA A CA 1
ATOM 821 C C . ALA A 1 108 ? 5.286 -17.101 -3.746 1.00 84.56 108 ALA A C 1
ATOM 823 O O . ALA A 1 108 ? 5.796 -17.585 -4.750 1.00 84.56 108 ALA A O 1
ATOM 824 N N . ILE A 1 109 ? 5.545 -15.850 -3.351 1.00 87.31 109 ILE A N 1
ATOM 825 C CA . ILE A 1 109 ? 6.436 -14.926 -4.069 1.00 87.31 109 ILE A CA 1
ATOM 826 C C . ILE A 1 109 ? 7.884 -15.417 -3.971 1.00 87.31 109 ILE A C 1
ATOM 828 O O . ILE A 1 109 ? 8.589 -15.486 -4.975 1.00 87.31 109 ILE A O 1
ATOM 832 N N . VAL A 1 110 ? 8.314 -15.792 -2.765 1.00 87.56 110 VAL A N 1
ATOM 833 C CA . VAL A 1 110 ? 9.676 -16.279 -2.517 1.00 87.56 110 VAL A CA 1
ATOM 834 C C . VAL A 1 110 ? 9.911 -17.623 -3.209 1.00 87.56 110 VAL A C 1
ATOM 836 O O . VAL A 1 110 ? 10.909 -17.767 -3.913 1.00 87.56 110 VAL A O 1
ATOM 839 N N . SER A 1 111 ? 8.980 -18.576 -3.078 1.00 88.00 111 SER A N 1
ATOM 840 C CA . SER A 1 111 ? 9.072 -19.886 -3.737 1.00 88.00 111 SER A CA 1
ATOM 841 C C . SER A 1 111 ? 9.160 -19.747 -5.255 1.00 88.00 111 SER A C 1
ATOM 843 O O . SER A 1 111 ? 10.034 -20.343 -5.875 1.00 88.00 111 SER A O 1
ATOM 845 N N . ARG A 1 112 ? 8.350 -18.865 -5.857 1.00 89.94 112 ARG A N 1
ATOM 846 C CA . ARG A 1 112 ? 8.373 -18.608 -7.306 1.00 89.94 112 ARG A CA 1
ATOM 847 C C . ARG A 1 112 ? 9.759 -18.225 -7.826 1.00 89.94 112 ARG A C 1
ATOM 849 O O . ARG A 1 112 ? 10.157 -18.689 -8.893 1.00 89.94 112 ARG A O 1
ATOM 856 N N . LEU A 1 113 ? 10.484 -17.383 -7.088 1.00 89.75 113 LEU A N 1
ATOM 857 C CA . LEU A 1 113 ? 11.854 -17.013 -7.440 1.00 89.75 113 LEU A CA 1
ATOM 858 C C . LEU A 1 113 ? 12.831 -18.157 -7.187 1.00 89.75 113 LEU A C 1
ATOM 860 O O . LEU A 1 113 ? 13.682 -18.416 -8.028 1.00 89.75 113 LEU A O 1
ATOM 864 N N . GLN A 1 114 ? 12.720 -18.863 -6.064 1.00 89.19 114 GLN A N 1
ATOM 865 C CA . GLN A 1 114 ? 13.605 -19.993 -5.762 1.00 89.19 114 GLN A CA 1
ATOM 866 C C . GLN A 1 114 ? 13.531 -21.083 -6.843 1.00 89.19 114 GLN A C 1
ATOM 868 O O . GLN A 1 114 ? 14.572 -21.567 -7.296 1.00 89.19 114 GLN A O 1
ATOM 873 N N . ASP A 1 115 ? 12.322 -21.372 -7.323 1.00 92.44 115 ASP A N 1
ATOM 874 C CA . ASP A 1 115 ? 12.037 -22.464 -8.255 1.00 92.44 115 ASP A CA 1
ATOM 875 C C . ASP A 1 115 ? 12.375 -22.135 -9.724 1.00 92.44 115 ASP A C 1
ATOM 877 O O . ASP A 1 115 ? 12.462 -23.040 -10.555 1.00 92.44 115 ASP A O 1
ATOM 881 N N . SER A 1 116 ? 12.602 -20.861 -10.073 1.00 93.06 116 SER A N 1
ATOM 882 C CA . SER A 1 116 ? 12.865 -20.424 -11.454 1.00 93.06 116 SER A CA 1
ATOM 883 C C . SER A 1 116 ? 14.258 -19.807 -11.592 1.00 93.06 116 SER A C 1
ATOM 885 O O . SER A 1 116 ? 14.480 -18.627 -11.327 1.00 93.06 116 SER A O 1
ATOM 887 N N . GLU A 1 117 ? 15.226 -20.601 -12.063 1.00 92.69 117 GLU A N 1
ATOM 888 C CA . GLU A 1 117 ? 16.591 -20.121 -12.352 1.00 92.69 117 GLU A CA 1
ATOM 889 C C . GLU A 1 117 ? 16.602 -18.969 -13.369 1.00 92.69 117 GLU A C 1
ATOM 891 O O . GLU A 1 117 ? 17.342 -17.998 -13.213 1.00 92.69 117 GLU A O 1
ATOM 896 N N . LYS A 1 118 ? 15.719 -19.040 -14.373 1.00 93.00 118 LYS A N 1
ATOM 897 C CA . LYS A 1 118 ? 15.539 -17.982 -15.373 1.00 93.00 118 LYS A CA 1
ATOM 898 C C . LYS A 1 118 ? 15.107 -16.673 -14.726 1.00 93.00 118 LYS A C 1
ATOM 900 O O . LYS A 1 118 ? 15.730 -15.651 -15.000 1.00 93.00 118 LYS A O 1
ATOM 905 N N . LEU A 1 119 ? 14.110 -16.696 -13.838 1.00 94.06 119 LEU A N 1
ATOM 906 C CA . LEU A 1 119 ? 13.736 -15.500 -13.087 1.00 94.06 119 LEU A CA 1
ATOM 907 C C . LEU A 1 119 ? 14.875 -14.997 -12.202 1.00 94.06 119 LEU A C 1
ATOM 909 O O . LEU A 1 119 ? 15.160 -13.806 -12.231 1.00 94.06 119 LEU A O 1
ATOM 913 N N . ARG A 1 120 ? 15.584 -15.872 -11.476 1.00 95.19 120 ARG A N 1
ATOM 914 C CA . ARG A 1 120 ? 16.715 -15.454 -10.617 1.00 95.19 120 ARG A CA 1
ATOM 915 C C . ARG A 1 120 ? 17.843 -14.768 -11.382 1.00 95.19 120 ARG A C 1
ATOM 917 O O . ARG A 1 120 ? 18.542 -13.947 -10.806 1.00 95.19 120 ARG A O 1
ATOM 924 N N . SER A 1 121 ? 18.012 -15.072 -12.668 1.00 94.38 121 SER A N 1
ATOM 925 C CA . SER A 1 121 ? 18.989 -14.382 -13.521 1.00 94.38 121 SER A CA 1
ATOM 926 C C . SER A 1 121 ? 18.606 -12.941 -13.885 1.00 94.38 121 SER A C 1
ATOM 928 O O . SER A 1 121 ? 19.441 -12.204 -14.410 1.00 94.38 121 SER A O 1
ATOM 930 N N . LYS A 1 122 ? 17.350 -12.539 -13.648 1.00 96.88 122 LYS A N 1
ATOM 931 C CA . LYS A 1 122 ? 16.816 -11.227 -14.043 1.00 96.88 122 LYS A CA 1
ATOM 932 C C . LYS A 1 122 ? 16.130 -10.459 -12.925 1.00 96.88 122 LYS A C 1
ATOM 934 O O . LYS A 1 122 ? 15.973 -9.255 -13.069 1.00 96.88 122 LYS A O 1
ATOM 939 N N . VAL A 1 123 ? 15.752 -11.108 -11.830 1.00 96.94 123 VAL A N 1
ATOM 940 C CA . VAL A 1 123 ? 15.122 -10.468 -10.676 1.00 96.94 123 VAL A CA 1
ATOM 941 C C . VAL A 1 123 ? 16.129 -10.352 -9.537 1.00 96.94 123 VAL A C 1
ATOM 943 O O . VAL A 1 123 ? 16.663 -11.359 -9.074 1.00 96.94 123 VAL A O 1
ATOM 946 N N . ILE A 1 124 ? 16.336 -9.130 -9.055 1.00 95.56 124 ILE A N 1
ATOM 947 C CA . ILE A 1 124 ? 17.153 -8.819 -7.881 1.00 95.56 124 ILE A CA 1
ATOM 948 C C . ILE A 1 124 ? 16.214 -8.377 -6.760 1.00 95.56 124 ILE A C 1
ATOM 950 O O . ILE A 1 124 ? 15.397 -7.481 -6.954 1.00 95.56 124 ILE A O 1
ATOM 954 N N . LEU A 1 125 ? 16.326 -9.006 -5.588 1.00 94.38 125 LEU A N 1
ATOM 955 C CA . LEU A 1 125 ? 15.618 -8.582 -4.380 1.00 94.38 125 LEU A CA 1
ATOM 956 C C . LEU A 1 125 ? 16.586 -7.854 -3.446 1.00 94.38 125 LEU A C 1
ATOM 958 O O . LEU A 1 125 ? 17.539 -8.463 -2.962 1.00 94.38 125 LEU A O 1
ATOM 962 N N . LEU A 1 126 ? 16.312 -6.584 -3.158 1.00 94.50 126 LEU A N 1
ATOM 963 C CA . LEU A 1 126 ? 17.080 -5.760 -2.228 1.00 94.50 126 LEU A CA 1
ATOM 964 C C . LEU A 1 126 ? 16.259 -5.469 -0.966 1.00 94.50 126 LEU A C 1
ATOM 966 O O . LEU A 1 126 ? 15.059 -5.190 -1.025 1.00 94.50 126 LEU A O 1
ATOM 970 N N . GLN A 1 127 ? 16.915 -5.529 0.192 1.00 92.12 127 GLN A N 1
ATOM 971 C CA . GLN A 1 127 ? 16.332 -5.224 1.500 1.00 92.12 127 GLN A CA 1
ATOM 972 C C . GLN A 1 127 ? 17.296 -4.352 2.299 1.00 92.12 127 GLN A C 1
ATOM 974 O O . GLN A 1 127 ? 18.504 -4.469 2.129 1.00 92.12 127 GLN A O 1
ATOM 979 N N . GLY A 1 128 ? 16.760 -3.523 3.199 1.00 89.44 128 GLY A N 1
ATOM 980 C CA . GLY A 1 128 ? 17.585 -2.661 4.051 1.00 89.44 128 GLY A CA 1
ATOM 981 C C . GLY A 1 128 ? 18.326 -1.560 3.289 1.00 89.44 128 GLY A C 1
ATOM 982 O O . GLY A 1 128 ? 19.359 -1.111 3.765 1.00 89.44 128 GLY A O 1
ATOM 983 N N . VAL A 1 129 ? 17.801 -1.167 2.126 1.00 90.38 129 VAL A N 1
ATOM 984 C CA . VAL A 1 129 ? 18.328 -0.083 1.289 1.00 90.38 129 VAL A CA 1
ATOM 985 C C . VAL A 1 129 ? 18.112 1.256 2.002 1.00 90.38 129 VAL A C 1
ATOM 987 O O . VAL A 1 129 ? 17.007 1.494 2.498 1.00 90.38 129 VAL A O 1
ATOM 990 N N . SER A 1 130 ? 19.144 2.099 2.082 1.00 90.69 130 SER A N 1
ATOM 991 C CA . SER A 1 130 ? 19.047 3.452 2.654 1.00 90.69 130 SER A CA 1
ATOM 992 C C . SER A 1 130 ? 18.298 4.413 1.724 1.00 90.69 130 SER A C 1
ATOM 994 O O . SER A 1 130 ? 18.108 4.124 0.542 1.00 90.69 130 SER A O 1
ATOM 996 N N . ASP A 1 131 ? 17.897 5.583 2.225 1.00 87.44 131 ASP A N 1
ATOM 997 C CA . ASP A 1 131 ? 17.229 6.594 1.394 1.00 87.44 131 ASP A CA 1
ATOM 998 C C . ASP A 1 131 ? 18.153 7.099 0.266 1.00 87.44 131 ASP A C 1
ATOM 1000 O O . ASP A 1 131 ? 17.702 7.299 -0.861 1.00 87.44 131 ASP A O 1
ATOM 1004 N N . GLU A 1 132 ? 19.458 7.236 0.525 1.00 88.62 132 GLU A N 1
ATOM 1005 C CA . GLU A 1 132 ? 20.462 7.628 -0.476 1.00 88.62 132 GLU A CA 1
ATOM 1006 C C . GLU A 1 132 ? 20.717 6.538 -1.525 1.00 88.62 132 GLU A C 1
ATOM 1008 O O . GLU A 1 132 ? 20.964 6.828 -2.697 1.00 88.62 132 GLU A O 1
ATOM 1013 N N . GLU A 1 133 ? 20.683 5.270 -1.122 1.00 93.38 133 GLU A N 1
ATOM 1014 C CA . GLU A 1 133 ? 20.806 4.135 -2.037 1.00 93.38 133 GLU A CA 1
ATOM 1015 C C . GLU A 1 133 ? 19.544 3.991 -2.900 1.00 93.38 133 GLU A C 1
ATOM 1017 O O . GLU A 1 133 ? 19.627 3.784 -4.114 1.00 93.38 133 GLU A O 1
ATOM 1022 N N . LEU A 1 134 ? 18.365 4.168 -2.296 1.00 93.75 134 LEU A N 1
ATOM 1023 C CA . LEU A 1 134 ? 17.083 4.159 -2.993 1.00 93.75 134 LEU A CA 1
ATOM 1024 C C . LEU A 1 134 ? 16.976 5.324 -3.981 1.00 93.75 134 LEU A C 1
ATOM 1026 O O . LEU A 1 134 ? 16.465 5.146 -5.086 1.00 93.75 134 LEU A O 1
ATOM 1030 N N . ASP A 1 135 ? 17.512 6.493 -3.632 1.00 90.88 135 ASP A N 1
ATOM 1031 C CA . ASP A 1 135 ? 17.608 7.630 -4.543 1.00 90.88 135 ASP A CA 1
ATOM 1032 C C . ASP A 1 135 ? 18.434 7.307 -5.797 1.00 90.88 135 ASP A C 1
ATOM 1034 O O . ASP A 1 135 ? 18.032 7.621 -6.923 1.00 90.88 135 ASP A O 1
ATOM 1038 N N . GLN A 1 136 ? 19.562 6.612 -5.627 1.00 93.38 136 GLN A N 1
ATOM 1039 C CA . GLN A 1 136 ? 20.374 6.156 -6.756 1.00 93.38 136 GLN A CA 1
ATOM 1040 C C . GLN A 1 136 ? 19.629 5.135 -7.621 1.00 93.38 136 GLN A C 1
ATOM 1042 O O . GLN A 1 136 ? 19.742 5.177 -8.849 1.00 93.38 136 GLN A O 1
ATOM 1047 N N . LEU A 1 137 ? 18.843 4.248 -7.002 1.00 96.25 137 LEU A N 1
ATOM 1048 C CA . LEU A 1 137 ? 18.009 3.286 -7.720 1.00 96.25 137 LEU A CA 1
ATOM 1049 C C . LEU A 1 137 ? 16.891 3.967 -8.518 1.00 96.25 137 LEU A C 1
ATOM 1051 O O . LEU A 1 137 ? 16.651 3.630 -9.674 1.00 96.25 137 LEU A O 1
ATOM 1055 N N . TYR A 1 138 ? 16.213 4.962 -7.951 1.00 95.00 138 TYR A N 1
ATOM 1056 C CA . TYR A 1 138 ? 15.255 5.740 -8.731 1.00 95.00 138 TYR A CA 1
ATOM 1057 C C . TYR A 1 138 ? 15.956 6.465 -9.880 1.00 95.00 138 TYR A C 1
ATOM 1059 O O . TYR A 1 138 ? 15.566 6.317 -11.035 1.00 95.00 138 TYR A O 1
ATOM 1067 N N . SER A 1 139 ? 17.035 7.190 -9.592 1.00 91.75 139 SER A N 1
ATOM 1068 C CA . SER A 1 139 ? 17.758 7.989 -10.587 1.00 91.75 139 SER A CA 1
ATOM 1069 C C . SER A 1 139 ? 18.310 7.147 -11.742 1.00 91.75 139 SER A C 1
ATOM 1071 O O . SER A 1 139 ? 18.318 7.597 -12.890 1.00 91.75 139 SER A O 1
ATOM 1073 N N . GLY A 1 140 ? 18.741 5.918 -11.454 1.00 93.56 140 GLY A N 1
ATOM 1074 C CA . GLY A 1 140 ? 19.335 5.020 -12.435 1.00 93.56 140 GLY A CA 1
ATOM 1075 C C . GLY A 1 140 ? 18.360 4.104 -13.170 1.00 93.56 140 GLY A C 1
ATOM 1076 O O . GLY A 1 140 ? 18.768 3.458 -14.131 1.00 93.56 140 GLY A O 1
ATOM 1077 N N . CYS A 1 141 ? 17.104 3.985 -12.734 1.00 97.44 141 CYS A N 1
ATOM 1078 C CA . CYS A 1 141 ? 16.166 3.072 -13.386 1.00 97.44 141 CYS A CA 1
ATOM 1079 C C . CYS A 1 141 ? 15.756 3.568 -14.778 1.00 97.44 141 CYS A C 1
ATOM 1081 O O . CYS A 1 141 ? 15.806 4.765 -15.081 1.00 97.44 141 CYS A O 1
ATOM 1083 N N . ARG A 1 142 ? 15.325 2.636 -15.632 1.00 97.44 142 ARG A N 1
ATOM 1084 C CA . ARG A 1 142 ? 14.704 2.961 -16.920 1.00 97.44 142 ARG A CA 1
ATOM 1085 C C . ARG A 1 142 ? 13.306 3.538 -16.712 1.00 97.44 142 ARG A C 1
ATOM 1087 O O . ARG A 1 142 ? 12.962 4.569 -17.263 1.00 97.44 142 ARG A O 1
ATOM 1094 N N . PHE A 1 143 ? 12.509 2.854 -15.905 1.00 98.75 143 PHE A N 1
ATOM 1095 C CA . PHE A 1 143 ? 11.205 3.288 -15.416 1.00 98.75 143 PHE A CA 1
ATOM 1096 C C . PHE A 1 143 ? 10.885 2.480 -14.153 1.00 98.75 143 PHE A C 1
ATOM 1098 O O . PHE A 1 143 ? 11.560 1.486 -13.853 1.00 98.75 143 PHE A O 1
ATOM 1105 N N . SER A 1 144 ? 9.861 2.888 -13.409 1.00 98.75 144 SER A N 1
ATOM 1106 C CA . SER A 1 144 ? 9.393 2.146 -12.235 1.00 98.75 144 SER A CA 1
ATOM 1107 C C . SER A 1 144 ? 8.090 1.397 -12.520 1.00 98.75 144 SER A C 1
ATOM 1109 O O . SER A 1 144 ? 7.315 1.784 -13.394 1.00 98.75 144 SER A O 1
ATOM 1111 N N . LEU A 1 145 ? 7.844 0.297 -11.810 1.00 98.81 145 LEU A N 1
ATOM 1112 C CA . LEU A 1 145 ? 6.671 -0.559 -11.973 1.00 98.81 145 LEU A CA 1
ATOM 1113 C C . LEU A 1 145 ? 5.909 -0.690 -10.653 1.00 98.81 145 LEU A C 1
ATOM 1115 O O . LEU A 1 145 ? 6.461 -1.119 -9.641 1.00 98.81 145 LEU A O 1
ATOM 1119 N N . TYR A 1 146 ? 4.607 -0.405 -10.703 1.00 98.25 146 TYR A N 1
ATOM 1120 C CA . TYR A 1 146 ? 3.692 -0.497 -9.567 1.00 98.25 146 TYR A CA 1
ATOM 1121 C C . TYR A 1 146 ? 2.431 -1.286 -9.940 1.00 98.25 146 TYR A C 1
ATOM 1123 O O . TYR A 1 146 ? 1.389 -0.697 -10.240 1.00 98.25 146 TYR A O 1
ATOM 1131 N N . PRO A 1 147 ? 2.490 -2.631 -9.889 1.00 97.81 147 PRO A N 1
ATOM 1132 C CA . PRO A 1 147 ? 1.380 -3.509 -10.240 1.00 97.81 147 PRO A CA 1
ATOM 1133 C C . PRO A 1 147 ? 0.429 -3.762 -9.061 1.00 97.81 147 PRO A C 1
ATOM 1135 O O . PRO A 1 147 ? -0.331 -4.734 -9.071 1.00 97.81 147 PRO A O 1
ATOM 1138 N N . SER A 1 148 ? 0.484 -2.916 -8.028 1.00 97.75 148 SER A N 1
ATOM 1139 C CA . SER A 1 148 ? -0.281 -3.064 -6.793 1.00 97.75 148 SER A CA 1
ATOM 1140 C C . SER A 1 148 ? -1.776 -3.215 -7.062 1.00 97.75 148 SER A C 1
ATOM 1142 O O . SER A 1 148 ? -2.378 -2.428 -7.785 1.00 97.75 148 SER A O 1
ATOM 1144 N N . ARG A 1 149 ? -2.402 -4.184 -6.388 1.00 96.19 149 ARG A N 1
ATOM 1145 C CA . ARG A 1 149 ? -3.859 -4.397 -6.430 1.00 96.19 149 ARG A CA 1
ATOM 1146 C C . ARG A 1 149 ? -4.635 -3.341 -5.651 1.00 96.19 149 ARG A C 1
ATOM 1148 O O . ARG A 1 149 ? -5.824 -3.159 -5.885 1.00 96.19 149 ARG A O 1
ATOM 1155 N N . TYR A 1 150 ? -3.979 -2.698 -4.688 1.00 95.19 150 TYR A N 1
ATOM 1156 C CA . TYR A 1 150 ? -4.576 -1.665 -3.853 1.00 95.19 150 TYR A CA 1
ATOM 1157 C C . TYR A 1 150 ? -3.495 -0.870 -3.113 1.00 95.19 150 TYR A C 1
ATOM 1159 O O . TYR A 1 150 ? -2.577 -1.468 -2.546 1.00 95.19 150 TYR A O 1
ATOM 1167 N N . GLU A 1 151 ? -3.642 0.449 -3.033 1.00 94.06 151 GLU A N 1
ATOM 1168 C CA . GLU A 1 151 ? -2.867 1.353 -2.180 1.00 94.06 151 GLU A CA 1
ATOM 1169 C C . GLU A 1 151 ? -3.787 2.345 -1.460 1.00 94.06 151 GLU A C 1
ATOM 1171 O O . GLU A 1 151 ? -4.887 2.642 -1.917 1.00 94.06 151 GLU A O 1
ATOM 1176 N N . GLY A 1 152 ? -3.314 2.883 -0.330 1.00 91.56 152 GLY A N 1
ATOM 1177 C CA . GLY A 1 152 ? -3.951 4.050 0.293 1.00 91.56 152 GLY A CA 1
ATOM 1178 C C . GLY A 1 152 ? -3.544 5.379 -0.362 1.00 91.56 152 GLY A C 1
ATOM 1179 O O . GLY A 1 152 ? -4.355 6.301 -0.421 1.00 91.56 152 GLY A O 1
ATOM 1180 N N . TRP A 1 153 ? -2.297 5.472 -0.843 1.00 93.50 153 TRP A N 1
ATOM 1181 C CA . TRP A 1 153 ? -1.805 6.596 -1.654 1.00 93.50 153 TRP A CA 1
ATOM 1182 C C . TRP A 1 153 ? -0.982 6.097 -2.848 1.00 93.50 153 TRP A C 1
ATOM 1184 O O . TRP A 1 153 ? -1.447 6.140 -3.982 1.00 93.50 153 TRP A O 1
ATOM 1194 N N . GLY A 1 154 ? 0.194 5.528 -2.576 1.00 92.69 154 GLY A N 1
ATOM 1195 C CA . GLY A 1 154 ? 1.165 5.152 -3.605 1.00 92.69 154 GLY A CA 1
ATOM 1196 C C . GLY A 1 154 ? 2.403 6.045 -3.572 1.00 92.69 154 GLY A C 1
ATOM 1197 O O . GLY A 1 154 ? 2.795 6.563 -4.608 1.00 92.69 154 GLY A O 1
ATOM 1198 N N . LEU A 1 155 ? 3.020 6.212 -2.391 1.00 93.38 155 LEU A N 1
ATOM 1199 C CA . LEU A 1 155 ? 4.242 7.016 -2.223 1.00 93.38 155 LEU A CA 1
ATOM 1200 C C . LEU A 1 155 ? 5.329 6.694 -3.267 1.00 93.38 155 LEU A C 1
ATOM 1202 O O . LEU A 1 155 ? 5.818 7.642 -3.875 1.00 93.38 155 LEU A O 1
ATOM 1206 N N . PRO A 1 156 ? 5.608 5.417 -3.601 1.00 94.81 156 PRO A N 1
ATOM 1207 C CA . PRO A 1 156 ? 6.584 5.094 -4.643 1.00 94.81 156 PRO A CA 1
ATOM 1208 C C . PRO A 1 156 ? 6.288 5.688 -6.033 1.00 94.81 156 PRO A C 1
ATOM 1210 O O . PRO A 1 156 ? 7.203 5.989 -6.801 1.00 94.81 156 PRO A O 1
ATOM 1213 N N . VAL A 1 157 ? 5.009 5.897 -6.374 1.00 96.88 157 VAL A N 1
ATOM 1214 C CA . VAL A 1 157 ? 4.618 6.562 -7.629 1.00 96.88 157 VAL A CA 1
ATOM 1215 C C . VAL A 1 157 ? 5.080 8.015 -7.600 1.00 96.88 157 VAL A C 1
ATOM 1217 O O . VAL A 1 157 ? 5.786 8.454 -8.503 1.00 96.88 157 VAL A O 1
ATOM 1220 N N . THR A 1 158 ? 4.733 8.745 -6.539 1.00 94.81 158 THR A N 1
ATOM 1221 C CA . THR A 1 158 ? 5.144 10.143 -6.362 1.00 94.81 158 THR A CA 1
ATOM 1222 C C . THR A 1 158 ? 6.659 10.300 -6.193 1.00 94.81 158 THR A C 1
ATOM 1224 O O . THR A 1 158 ? 7.216 11.274 -6.688 1.00 94.81 158 THR A O 1
ATOM 1227 N N . GLU A 1 159 ? 7.350 9.326 -5.586 1.00 93.25 159 GLU A N 1
ATOM 1228 C CA . GLU A 1 159 ? 8.821 9.277 -5.513 1.00 93.25 159 GLU A CA 1
ATOM 1229 C C . GLU A 1 159 ? 9.429 9.186 -6.916 1.00 93.25 159 GLU A C 1
ATOM 1231 O O . GLU A 1 159 ? 10.270 10.006 -7.278 1.00 93.25 159 GLU A O 1
ATOM 1236 N N . SER A 1 160 ? 8.946 8.254 -7.747 1.00 95.00 160 SER A N 1
ATOM 1237 C CA . SER A 1 160 ? 9.391 8.113 -9.140 1.00 95.00 160 SER A CA 1
ATOM 1238 C C . SER A 1 160 ? 9.216 9.417 -9.920 1.00 95.00 160 SER A C 1
ATOM 1240 O O . SER A 1 160 ? 10.149 9.885 -10.575 1.00 95.00 160 SER A O 1
ATOM 1242 N N . LEU A 1 161 ? 8.041 10.042 -9.804 1.00 95.25 161 LEU A N 1
ATOM 1243 C CA . LEU A 1 161 ? 7.741 11.311 -10.468 1.00 95.25 161 LEU A CA 1
ATOM 1244 C C . LEU A 1 161 ? 8.632 12.455 -9.968 1.00 95.25 161 LEU A C 1
ATOM 1246 O O . LEU A 1 161 ? 9.124 13.252 -10.769 1.00 95.25 161 LEU A O 1
ATOM 1250 N N . AL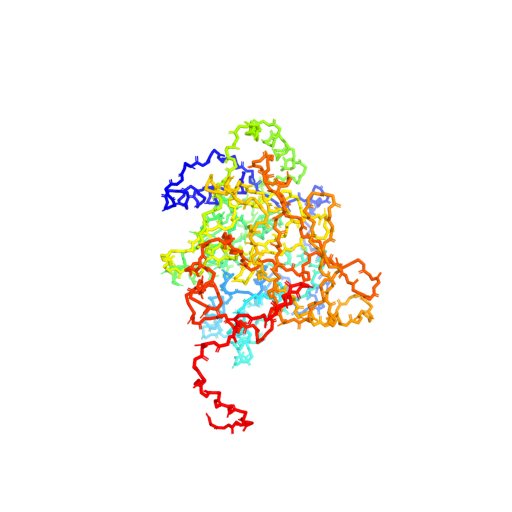A A 1 162 ? 8.904 12.523 -8.663 1.00 91.06 162 ALA A N 1
ATOM 1251 C CA . ALA A 1 162 ? 9.814 13.513 -8.090 1.00 91.06 162 ALA A CA 1
ATOM 1252 C C . ALA A 1 162 ? 11.243 13.375 -8.645 1.00 91.06 162 ALA A C 1
ATOM 1254 O O . ALA A 1 162 ? 11.934 14.382 -8.819 1.00 91.06 162 ALA A O 1
ATOM 1255 N N . LYS A 1 163 ? 11.651 12.149 -8.996 1.00 90.19 163 LYS A N 1
ATOM 1256 C CA . LYS A 1 163 ? 12.936 11.825 -9.637 1.00 90.19 163 LYS A CA 1
ATOM 1257 C C . LYS A 1 163 ? 12.920 11.945 -11.161 1.00 90.19 163 LYS A C 1
ATOM 1259 O O . LYS A 1 163 ? 13.912 11.629 -11.808 1.00 90.19 163 LYS A O 1
ATOM 1264 N N . GLY A 1 164 ? 11.819 12.421 -11.744 1.00 93.12 164 GLY A N 1
ATOM 1265 C CA . GLY A 1 164 ? 11.691 12.586 -13.191 1.00 93.12 164 GLY A CA 1
ATOM 1266 C C . GLY A 1 164 ? 11.516 11.274 -13.955 1.00 93.12 164 GLY A C 1
ATOM 1267 O O . GLY A 1 164 ? 11.580 11.291 -15.179 1.00 93.12 164 GLY A O 1
ATOM 1268 N N . LYS A 1 165 ? 11.292 10.156 -13.256 1.00 95.88 165 LYS A N 1
ATOM 1269 C CA . LYS A 1 165 ? 11.163 8.821 -13.842 1.00 95.88 165 LYS A CA 1
ATOM 1270 C C . LYS A 1 165 ? 9.712 8.459 -14.056 1.00 95.88 165 LYS A C 1
ATOM 1272 O O . LYS A 1 165 ? 8.898 8.616 -13.144 1.00 95.88 165 LYS A O 1
ATOM 1277 N N . LEU A 1 166 ? 9.406 7.912 -15.229 1.00 98.50 166 LEU A N 1
ATOM 1278 C CA . LEU A 1 166 ? 8.064 7.446 -15.564 1.00 98.50 166 LEU A CA 1
ATOM 1279 C C . LEU A 1 166 ? 7.682 6.220 -14.716 1.00 98.50 166 LEU A C 1
ATOM 1281 O O . LEU A 1 166 ? 8.385 5.211 -14.766 1.00 98.50 166 LEU A O 1
ATOM 1285 N N . PRO A 1 167 ? 6.566 6.259 -13.971 1.00 98.56 167 PRO A N 1
ATOM 1286 C CA . PRO A 1 167 ? 6.006 5.064 -13.362 1.00 98.56 167 PRO A CA 1
ATOM 1287 C C . PRO A 1 167 ? 4.982 4.399 -14.296 1.00 98.56 167 PRO A C 1
ATOM 1289 O O . PRO A 1 167 ? 4.090 5.062 -14.829 1.00 98.56 167 PRO A O 1
ATOM 1292 N N . LEU A 1 168 ? 5.086 3.077 -14.460 1.00 98.81 168 LEU A N 1
ATOM 1293 C CA . LEU A 1 168 ? 4.063 2.208 -15.045 1.00 98.81 168 LEU A CA 1
ATOM 1294 C C . LEU A 1 168 ? 3.195 1.629 -13.921 1.00 98.81 168 LEU A C 1
ATOM 1296 O O . LEU A 1 168 ? 3.673 0.865 -13.082 1.00 98.81 168 LEU A O 1
ATOM 1300 N N . VAL A 1 169 ? 1.918 1.997 -13.891 1.00 98.62 169 VAL A N 1
ATOM 1301 C CA . VAL A 1 169 ? 1.072 1.889 -12.698 1.00 98.62 169 VAL A CA 1
ATOM 1302 C C . VAL A 1 169 ? -0.251 1.192 -13.001 1.00 98.62 169 VAL A C 1
ATOM 1304 O O . VAL A 1 169 ? -0.915 1.489 -13.991 1.00 98.62 169 VAL A O 1
ATOM 1307 N N . ALA A 1 170 ? -0.689 0.300 -12.119 1.00 98.38 170 ALA A N 1
ATOM 1308 C CA . ALA A 1 170 ? -2.038 -0.252 -12.187 1.00 98.38 170 ALA A CA 1
ATOM 1309 C C . ALA A 1 170 ? -3.101 0.849 -11.980 1.00 98.38 170 ALA A C 1
ATOM 1311 O O . ALA A 1 170 ? -3.014 1.651 -11.047 1.00 98.38 170 ALA A O 1
ATOM 1312 N N . ARG A 1 171 ? -4.147 0.892 -12.813 1.00 97.62 171 ARG A N 1
ATOM 1313 C CA . ARG A 1 171 ? -5.226 1.897 -12.735 1.00 97.62 171 ARG A CA 1
ATOM 1314 C C . ARG A 1 171 ? -6.274 1.548 -11.668 1.00 97.62 171 ARG A C 1
ATOM 1316 O O . ARG A 1 171 ? -7.456 1.410 -11.965 1.00 97.62 171 ARG A O 1
ATOM 1323 N N . VAL A 1 172 ? -5.853 1.412 -10.412 1.00 96.50 172 VAL A N 1
ATOM 1324 C CA . VAL A 1 172 ? -6.730 1.007 -9.299 1.00 96.50 172 VAL A CA 1
ATOM 1325 C C . VAL A 1 172 ? -6.479 1.809 -8.027 1.00 96.50 172 VAL A C 1
ATOM 1327 O O . VAL A 1 172 ? -5.378 2.308 -7.794 1.00 96.50 172 VAL A O 1
ATOM 1330 N N . SER A 1 173 ? -7.475 1.865 -7.139 1.00 95.50 173 SER A N 1
ATOM 1331 C CA . SER A 1 173 ? -7.391 2.550 -5.838 1.00 95.50 173 SER A CA 1
ATOM 1332 C C . SER A 1 173 ? -6.920 4.011 -5.967 1.00 95.50 173 SER A C 1
ATOM 1334 O O . SER A 1 173 ? -7.353 4.715 -6.876 1.00 95.50 173 SER A O 1
ATOM 1336 N N . SER A 1 174 ? -6.026 4.467 -5.088 1.00 96.88 174 SER A N 1
ATOM 1337 C CA . SER A 1 174 ? -5.459 5.818 -5.093 1.00 96.88 174 SER A CA 1
ATOM 1338 C C . SER A 1 174 ? -4.336 6.031 -6.115 1.00 96.88 174 SER A C 1
ATOM 1340 O O . SER A 1 174 ? -3.842 7.146 -6.244 1.00 96.88 174 SER A O 1
ATOM 1342 N N . LEU A 1 175 ? -3.898 4.995 -6.836 1.00 97.56 175 LEU A N 1
ATOM 1343 C CA . LEU A 1 175 ? -2.765 5.100 -7.759 1.00 97.56 175 LEU A CA 1
ATOM 1344 C C . LEU A 1 175 ? -2.975 6.141 -8.878 1.00 97.56 175 LEU A C 1
ATOM 1346 O O . LEU A 1 175 ? -2.032 6.883 -9.153 1.00 97.56 175 LEU A O 1
ATOM 1350 N N . PRO A 1 176 ? -4.175 6.284 -9.484 1.00 97.31 176 PRO A N 1
ATOM 1351 C CA . PRO A 1 176 ? -4.447 7.373 -10.424 1.00 97.31 176 PRO A CA 1
ATOM 1352 C C . PRO A 1 176 ? -4.388 8.769 -9.794 1.00 97.31 176 PRO A C 1
ATOM 1354 O O . PRO A 1 176 ? -4.091 9.738 -10.485 1.00 97.31 176 PRO A O 1
ATOM 1357 N N . GLU A 1 177 ? -4.662 8.886 -8.490 1.00 96.44 177 GLU A N 1
ATOM 1358 C CA . GLU A 1 177 ? -4.535 10.157 -7.766 1.00 96.44 177 GLU A CA 1
ATOM 1359 C C . GLU A 1 177 ? -3.066 10.514 -7.520 1.00 96.44 177 GLU A C 1
ATOM 1361 O O . GLU A 1 177 ? -2.700 11.679 -7.640 1.00 96.44 177 GLU A O 1
ATOM 1366 N N . ALA A 1 178 ? -2.226 9.519 -7.217 1.00 96.25 178 ALA A N 1
ATOM 1367 C CA . ALA A 1 178 ? -0.790 9.705 -7.017 1.00 96.25 178 ALA A CA 1
ATOM 1368 C C . ALA A 1 178 ? -0.034 9.962 -8.333 1.00 96.25 178 ALA A C 1
ATOM 1370 O O . ALA A 1 178 ? 0.880 10.781 -8.372 1.00 96.25 178 ALA A O 1
ATOM 1371 N N . GLY A 1 179 ? -0.403 9.263 -9.412 1.00 96.00 179 GLY A N 1
ATOM 1372 C CA . GLY A 1 179 ? 0.263 9.372 -10.712 1.00 96.00 179 GLY A CA 1
ATOM 1373 C C . GLY A 1 179 ? -0.201 10.551 -11.572 1.00 96.00 179 GLY A C 1
ATOM 1374 O O . GLY A 1 179 ? 0.565 11.046 -12.401 1.00 96.00 179 GLY A O 1
ATOM 1375 N N . GLY A 1 180 ? -1.453 10.997 -11.404 1.00 95.94 180 GLY A N 1
ATOM 1376 C CA . GLY A 1 180 ? -2.058 12.056 -12.215 1.00 95.94 180 GLY A CA 1
ATOM 1377 C C . GLY A 1 180 ? -1.898 11.820 -13.722 1.00 95.94 180 GLY A C 1
ATOM 1378 O O . GLY A 1 180 ? -1.968 10.686 -14.196 1.00 95.94 180 GLY A O 1
ATOM 1379 N N . ASP A 1 181 ? -1.625 12.887 -14.472 1.00 97.00 181 ASP A N 1
ATOM 1380 C CA . ASP A 1 181 ? -1.369 12.829 -15.921 1.00 97.00 181 ASP A CA 1
ATOM 1381 C C . ASP A 1 181 ? 0.071 12.405 -16.277 1.00 97.00 181 ASP A C 1
ATOM 1383 O O . ASP A 1 181 ? 0.428 12.306 -17.453 1.00 97.00 181 ASP A O 1
ATOM 1387 N N . PHE A 1 182 ? 0.910 12.166 -15.267 1.00 97.56 182 PHE A N 1
ATOM 1388 C CA . PHE A 1 182 ? 2.350 11.958 -15.417 1.00 97.56 182 PHE A CA 1
ATOM 1389 C C . PHE A 1 182 ? 2.772 10.483 -15.388 1.00 97.56 182 PHE A C 1
ATOM 1391 O O . PHE A 1 182 ? 3.914 10.168 -15.714 1.00 97.56 182 PHE A O 1
ATOM 1398 N N . ALA A 1 183 ? 1.862 9.579 -15.025 1.00 98.25 183 ALA A N 1
ATOM 1399 C CA . ALA A 1 183 ? 2.090 8.138 -15.026 1.00 98.25 183 ALA A CA 1
ATOM 1400 C C . ALA A 1 183 ? 1.583 7.462 -16.312 1.00 98.25 183 ALA A C 1
ATOM 1402 O O . ALA A 1 183 ? 0.627 7.914 -16.948 1.00 98.25 183 ALA A O 1
ATOM 1403 N N . GLU A 1 184 ? 2.192 6.331 -16.665 1.00 98.69 184 GLU A N 1
ATOM 1404 C CA . GLU A 1 184 ? 1.635 5.392 -17.638 1.00 98.69 184 GLU A CA 1
ATOM 1405 C C . GLU A 1 184 ? 0.784 4.367 -16.885 1.00 98.69 184 GLU A C 1
ATOM 1407 O O . GLU A 1 184 ? 1.215 3.824 -15.871 1.00 98.69 184 GLU A O 1
ATOM 1412 N N . TYR A 1 185 ? -0.429 4.088 -17.359 1.00 98.62 185 TYR A N 1
ATOM 1413 C CA . TYR A 1 185 ? -1.378 3.255 -16.616 1.00 98.62 185 TYR A CA 1
ATOM 1414 C C . TYR A 1 185 ? -1.740 1.995 -17.367 1.00 98.62 185 TYR A C 1
ATOM 1416 O O . TYR A 1 185 ? -2.012 2.092 -18.556 1.00 98.62 185 TYR A O 1
ATOM 1424 N N . PHE A 1 186 ? -1.904 0.871 -16.682 1.00 98.50 186 PHE A N 1
ATOM 1425 C CA . PHE A 1 186 ? -2.457 -0.364 -17.247 1.00 98.50 186 PHE A CA 1
ATOM 1426 C C . PHE A 1 186 ? -3.601 -0.918 -16.389 1.00 98.50 186 PHE A C 1
ATOM 1428 O O . PHE A 1 186 ? -3.755 -0.526 -15.228 1.00 98.50 186 PHE A O 1
ATOM 1435 N N . ASP A 1 187 ? -4.420 -1.794 -16.967 1.00 96.38 187 ASP A N 1
ATOM 1436 C CA . ASP A 1 187 ? -5.480 -2.501 -16.240 1.00 96.38 187 ASP A CA 1
ATOM 1437 C C . ASP A 1 187 ? -4.965 -3.843 -15.692 1.00 96.38 187 ASP A C 1
ATOM 1439 O O . ASP A 1 187 ? -4.238 -4.561 -16.372 1.00 96.38 187 ASP A O 1
ATOM 1443 N N . LEU A 1 188 ? -5.326 -4.179 -14.452 1.00 94.75 188 LEU A N 1
ATOM 1444 C CA . LEU A 1 188 ? -4.942 -5.447 -13.820 1.00 94.75 188 LEU A CA 1
ATOM 1445 C C . LEU A 1 188 ? -5.707 -6.647 -14.376 1.00 94.75 188 LEU A C 1
ATOM 1447 O O . LEU A 1 188 ? -5.258 -7.773 -14.176 1.00 94.75 188 LEU A O 1
ATOM 1451 N N . ASP A 1 189 ? -6.844 -6.403 -15.024 1.00 93.38 189 ASP A N 1
ATOM 1452 C CA . ASP A 1 189 ? -7.661 -7.444 -15.647 1.00 93.38 189 ASP A CA 1
ATOM 1453 C C . ASP A 1 189 ? -7.321 -7.635 -17.145 1.00 93.38 189 ASP A C 1
ATOM 1455 O O . ASP A 1 189 ? -7.935 -8.466 -17.815 1.00 93.38 189 ASP A O 1
ATOM 1459 N N . ASP A 1 190 ? -6.333 -6.893 -17.668 1.00 96.00 190 ASP A N 1
ATOM 1460 C CA . ASP A 1 190 ? -5.862 -6.953 -19.058 1.00 96.00 190 ASP A CA 1
ATOM 1461 C C . ASP A 1 190 ? -4.337 -7.175 -19.122 1.00 96.00 190 ASP A C 1
ATOM 1463 O O . ASP A 1 190 ? -3.530 -6.246 -19.251 1.00 96.00 190 ASP A O 1
ATOM 1467 N N . ASP A 1 191 ? -3.938 -8.447 -19.038 1.00 93.88 191 ASP A N 1
ATOM 1468 C CA . ASP A 1 191 ? -2.532 -8.869 -19.112 1.00 93.88 191 ASP A CA 1
ATOM 1469 C C . ASP A 1 191 ? -1.855 -8.447 -20.430 1.00 93.88 191 ASP A C 1
ATOM 1471 O O . ASP A 1 191 ? -0.641 -8.208 -20.463 1.00 93.88 191 ASP A O 1
ATOM 1475 N N . ASP A 1 192 ? -2.617 -8.343 -21.524 1.00 95.25 192 ASP A N 1
ATOM 1476 C CA . ASP A 1 192 ? -2.093 -7.942 -22.828 1.00 95.25 192 ASP A CA 1
ATOM 1477 C C . ASP A 1 192 ? -1.816 -6.433 -22.874 1.00 95.25 192 ASP A C 1
ATOM 1479 O O . ASP A 1 192 ? -0.774 -6.023 -23.394 1.00 95.25 192 ASP A O 1
ATOM 1483 N N . ASP A 1 193 ? -2.678 -5.598 -22.284 1.00 97.12 193 ASP A N 1
ATOM 1484 C CA . ASP A 1 193 ? -2.418 -4.164 -22.121 1.00 97.12 193 ASP A CA 1
ATOM 1485 C C . ASP A 1 193 ? -1.182 -3.908 -21.253 1.00 97.12 193 ASP A C 1
ATOM 1487 O O . ASP A 1 193 ? -0.307 -3.125 -21.649 1.00 97.12 193 ASP A O 1
ATOM 1491 N N . PHE A 1 194 ? -1.071 -4.609 -20.117 1.00 98.19 194 PHE A N 1
ATOM 1492 C CA . PHE A 1 194 ? 0.108 -4.530 -19.257 1.00 98.19 194 PHE A CA 1
ATOM 1493 C C . PHE A 1 194 ? 1.377 -4.887 -20.033 1.00 98.19 194 PHE A C 1
ATOM 1495 O O . PHE A 1 194 ? 2.328 -4.102 -20.078 1.00 98.19 194 PHE A O 1
ATOM 1502 N N . PHE A 1 195 ? 1.384 -6.044 -20.694 1.00 97.69 195 PHE A N 1
ATOM 1503 C CA . PHE A 1 195 ? 2.559 -6.527 -21.406 1.00 97.69 195 PHE A CA 1
ATOM 1504 C C . PHE A 1 195 ? 2.933 -5.640 -22.602 1.00 97.69 195 PHE A C 1
ATOM 1506 O O . PHE A 1 195 ? 4.116 -5.398 -22.854 1.00 97.69 195 PHE A O 1
ATOM 1513 N N . ARG A 1 196 ? 1.945 -5.108 -23.328 1.00 97.81 196 ARG A N 1
ATOM 1514 C CA . ARG A 1 196 ? 2.164 -4.174 -24.439 1.00 97.81 196 ARG A CA 1
ATOM 1515 C C . ARG A 1 196 ? 2.799 -2.870 -23.960 1.00 97.81 196 ARG A C 1
ATOM 1517 O O . ARG A 1 196 ? 3.745 -2.400 -24.588 1.00 97.81 196 ARG A O 1
ATOM 1524 N N . LYS A 1 197 ? 2.303 -2.287 -22.864 1.00 98.44 197 LYS A N 1
ATOM 1525 C CA . LYS A 1 197 ? 2.881 -1.068 -22.271 1.00 98.44 197 LYS A CA 1
ATOM 1526 C C . LYS A 1 197 ? 4.273 -1.322 -21.716 1.00 98.44 197 LYS A C 1
ATOM 1528 O O . LYS A 1 197 ? 5.162 -0.512 -21.941 1.00 98.44 197 LYS A O 1
ATOM 1533 N N . LEU A 1 198 ? 4.484 -2.469 -21.074 1.00 98.31 198 LEU A N 1
ATOM 1534 C CA . LEU A 1 198 ? 5.800 -2.878 -20.600 1.00 98.31 198 LEU A CA 1
ATOM 1535 C C . LEU A 1 198 ? 6.817 -2.935 -21.753 1.00 98.31 198 LEU A C 1
ATOM 1537 O O . LEU A 1 198 ? 7.865 -2.308 -21.652 1.00 98.31 198 LEU A O 1
ATOM 1541 N N . ASN A 1 199 ? 6.498 -3.608 -22.867 1.00 97.81 199 ASN A N 1
ATOM 1542 C CA . ASN A 1 199 ? 7.393 -3.651 -24.033 1.00 97.81 199 ASN A CA 1
ATOM 1543 C C . ASN A 1 199 ? 7.595 -2.269 -24.665 1.00 97.81 199 ASN A C 1
ATOM 1545 O O . ASN A 1 199 ? 8.723 -1.931 -24.997 1.00 97.81 199 ASN A O 1
ATOM 1549 N N . LEU A 1 200 ? 6.544 -1.444 -24.773 1.00 98.19 200 LEU A N 1
ATOM 1550 C CA . LEU A 1 200 ? 6.674 -0.069 -25.270 1.00 98.19 200 LEU A CA 1
ATOM 1551 C C . LEU A 1 200 ? 7.718 0.716 -24.466 1.00 98.19 200 LEU A C 1
ATOM 1553 O O . LEU A 1 200 ? 8.590 1.343 -25.053 1.00 98.19 200 LEU A O 1
ATOM 1557 N N . LEU A 1 201 ? 7.661 0.655 -23.133 1.00 98.19 201 LEU A N 1
ATOM 1558 C CA . LEU A 1 201 ? 8.618 1.370 -22.286 1.00 98.19 201 LEU A CA 1
ATOM 1559 C C . LEU A 1 201 ? 10.024 0.757 -22.326 1.00 98.19 201 LEU A C 1
ATOM 1561 O O . LEU A 1 201 ? 11.004 1.473 -22.131 1.00 98.19 201 LEU A O 1
ATOM 1565 N N . ILE A 1 202 ? 10.153 -0.547 -22.583 1.00 97.38 202 ILE A N 1
ATOM 1566 C CA . ILE A 1 202 ? 11.452 -1.218 -22.746 1.00 97.38 202 ILE A CA 1
ATOM 1567 C C . ILE A 1 202 ? 12.104 -0.861 -24.087 1.00 97.38 202 ILE A C 1
ATOM 1569 O O . ILE A 1 202 ? 13.307 -0.631 -24.111 1.00 97.38 202 ILE A O 1
ATOM 1573 N N . ASP A 1 203 ? 11.334 -0.787 -25.172 1.00 96.06 203 ASP A N 1
ATOM 1574 C CA . ASP A 1 203 ? 11.878 -0.725 -26.533 1.00 96.06 203 ASP A CA 1
ATOM 1575 C C . ASP A 1 203 ? 11.857 0.692 -27.153 1.00 96.06 203 ASP A C 1
ATOM 1577 O O . ASP A 1 203 ? 12.643 0.969 -28.059 1.00 96.06 203 ASP A O 1
ATOM 1581 N N . ASP A 1 204 ? 10.980 1.598 -26.699 1.00 97.75 204 ASP A N 1
ATOM 1582 C CA . ASP A 1 204 ? 10.817 2.942 -27.280 1.00 97.75 204 ASP A CA 1
ATOM 1583 C C . ASP A 1 204 ? 11.415 4.041 -26.385 1.00 97.75 204 ASP A C 1
ATOM 1585 O O . ASP A 1 204 ? 10.742 4.659 -25.552 1.00 97.75 204 ASP A O 1
ATOM 1589 N N . ASP A 1 205 ? 12.710 4.304 -26.586 1.00 96.75 205 ASP A N 1
ATOM 1590 C CA . ASP A 1 205 ? 13.446 5.369 -25.891 1.00 96.75 205 ASP A CA 1
ATOM 1591 C C . ASP A 1 205 ? 12.843 6.762 -26.134 1.00 96.75 205 ASP A C 1
ATOM 1593 O O . ASP A 1 205 ? 12.856 7.611 -25.242 1.00 96.75 205 ASP A O 1
ATOM 1597 N N . ALA A 1 206 ? 12.298 7.017 -27.329 1.00 97.94 206 ALA A N 1
ATOM 1598 C CA . ALA A 1 206 ? 11.743 8.322 -27.676 1.00 97.94 206 ALA A CA 1
ATOM 1599 C C . ALA A 1 206 ? 10.423 8.576 -26.939 1.00 97.94 206 ALA A C 1
ATOM 1601 O O . ALA A 1 206 ? 10.197 9.679 -26.430 1.00 97.94 206 ALA A O 1
ATOM 1602 N N . TYR A 1 207 ? 9.568 7.555 -26.841 1.00 98.25 207 TYR A N 1
ATOM 1603 C CA . TYR A 1 207 ? 8.346 7.624 -26.048 1.00 98.25 207 TYR A CA 1
ATOM 1604 C C . TYR A 1 207 ? 8.667 7.863 -24.573 1.00 98.25 207 TYR A C 1
ATOM 1606 O O . TYR A 1 207 ? 8.135 8.810 -23.985 1.00 98.25 207 TYR A O 1
ATOM 1614 N N . LEU A 1 208 ? 9.575 7.071 -23.995 1.00 97.44 208 LEU A N 1
ATOM 1615 C CA . LEU A 1 208 ? 9.984 7.205 -22.598 1.00 97.44 208 LEU A CA 1
ATOM 1616 C C . LEU A 1 208 ? 10.553 8.603 -22.307 1.00 97.44 208 LEU A C 1
ATOM 1618 O O . LEU A 1 208 ? 10.047 9.291 -21.421 1.00 97.44 208 LEU A O 1
ATOM 1622 N N . ALA A 1 209 ? 11.503 9.077 -23.119 1.00 96.38 209 ALA A N 1
ATOM 1623 C CA . ALA A 1 209 ? 12.097 10.405 -22.963 1.00 96.38 209 ALA A CA 1
ATOM 1624 C C . ALA A 1 209 ? 11.055 11.533 -23.071 1.00 96.38 209 ALA A C 1
ATOM 1626 O O . ALA A 1 209 ? 11.123 12.521 -22.338 1.00 96.38 209 ALA A O 1
ATOM 1627 N N . SER A 1 210 ? 10.051 11.393 -23.946 1.00 97.88 210 SER A N 1
ATOM 1628 C CA . SER A 1 210 ? 8.970 12.383 -24.059 1.00 97.88 210 SER A CA 1
ATOM 1629 C C . SER A 1 210 ? 8.123 12.477 -22.784 1.00 97.88 210 SER A C 1
ATOM 1631 O O . SER A 1 210 ? 7.698 13.569 -22.395 1.00 97.88 210 SER A O 1
ATOM 1633 N N . LYS A 1 211 ? 7.907 11.345 -22.103 1.00 98.31 211 LYS A N 1
ATOM 1634 C CA . LYS A 1 211 ? 7.173 11.281 -20.838 1.00 98.31 211 LYS A CA 1
ATOM 1635 C C . LYS A 1 211 ? 7.998 11.838 -19.686 1.00 98.31 211 LYS A C 1
ATOM 1637 O O . LYS A 1 211 ? 7.486 12.659 -18.933 1.00 98.31 211 LYS A O 1
ATOM 1642 N N . GLU A 1 212 ? 9.271 11.470 -19.585 1.00 96.12 212 GLU A N 1
ATOM 1643 C CA . GLU A 1 212 ? 10.187 12.012 -18.571 1.00 96.12 212 GLU A CA 1
ATOM 1644 C C . GLU A 1 212 ? 10.370 13.531 -18.715 1.00 96.12 212 GLU A C 1
ATOM 1646 O O . GLU A 1 212 ? 10.385 14.261 -17.721 1.00 96.12 212 GLU A O 1
ATOM 1651 N N . LEU A 1 213 ? 10.392 14.053 -19.947 1.00 95.75 213 LEU A N 1
ATOM 1652 C CA . LEU A 1 213 ? 10.375 15.496 -20.190 1.00 95.75 213 LEU A CA 1
ATOM 1653 C C . LEU A 1 213 ? 9.087 16.151 -19.665 1.00 95.75 213 LEU A C 1
ATOM 1655 O O . LEU A 1 213 ? 9.142 17.203 -19.027 1.00 95.75 213 LEU A O 1
ATOM 1659 N N . ALA A 1 214 ? 7.923 15.538 -19.894 1.00 96.56 214 ALA A N 1
ATOM 1660 C CA . ALA A 1 214 ? 6.661 16.042 -19.352 1.00 96.56 214 ALA A CA 1
ATOM 1661 C C . ALA A 1 214 ? 6.656 16.032 -17.811 1.00 96.56 214 ALA A C 1
ATOM 1663 O O . ALA A 1 214 ? 6.205 16.998 -17.198 1.00 96.56 214 ALA A O 1
ATOM 1664 N N . ILE A 1 215 ? 7.212 14.991 -17.181 1.00 95.31 215 ILE A N 1
ATOM 1665 C CA . ILE A 1 215 ? 7.346 14.896 -15.719 1.00 95.31 215 ILE A CA 1
ATOM 1666 C C . ILE A 1 215 ? 8.258 16.007 -15.194 1.00 95.31 215 ILE A C 1
ATOM 1668 O O . ILE A 1 215 ? 7.856 16.794 -14.341 1.00 95.31 215 ILE A O 1
ATOM 1672 N N . THR A 1 216 ? 9.477 16.113 -15.717 1.00 90.94 216 THR A N 1
ATOM 1673 C CA . THR A 1 216 ? 10.480 17.076 -15.231 1.00 90.94 216 THR A CA 1
ATOM 1674 C C . THR A 1 216 ? 10.054 18.534 -15.414 1.00 90.94 216 THR A C 1
ATOM 1676 O O . THR A 1 216 ? 10.402 19.378 -14.587 1.00 90.94 216 THR A O 1
ATOM 1679 N N . THR A 1 217 ? 9.265 18.836 -16.450 1.00 91.69 217 THR A N 1
ATOM 1680 C CA . THR A 1 217 ? 8.768 20.194 -16.731 1.00 91.69 217 THR A CA 1
ATOM 1681 C C . THR A 1 217 ? 7.427 20.516 -16.070 1.00 91.69 217 THR A C 1
ATOM 1683 O O . THR A 1 217 ? 7.180 21.679 -15.746 1.00 91.69 217 THR A O 1
ATOM 1686 N N . GLY A 1 218 ? 6.560 19.520 -15.868 1.00 91.94 218 GLY A N 1
ATOM 1687 C CA . GLY A 1 218 ? 5.174 19.723 -15.442 1.00 91.94 218 GLY A CA 1
ATOM 1688 C C . GLY A 1 218 ? 4.843 19.248 -14.028 1.00 91.94 218 GLY A C 1
ATOM 1689 O O . GLY A 1 218 ? 3.977 19.845 -13.389 1.00 91.94 218 GLY A O 1
ATOM 1690 N N . PHE A 1 219 ? 5.506 18.209 -13.515 1.00 91.88 219 PHE A N 1
ATOM 1691 C CA . PHE A 1 219 ? 5.186 17.650 -12.201 1.00 91.88 219 PHE A CA 1
ATOM 1692 C C . PHE A 1 219 ? 5.711 18.558 -11.083 1.00 91.88 219 PHE A C 1
ATOM 1694 O O . PHE A 1 219 ? 6.902 18.889 -11.029 1.00 91.88 219 PHE A O 1
ATOM 1701 N N . GLN A 1 220 ? 4.810 18.954 -10.184 1.00 88.88 220 GLN A N 1
ATOM 1702 C CA . GLN A 1 220 ? 5.091 19.808 -9.031 1.00 88.88 220 GLN A CA 1
ATOM 1703 C C . GLN A 1 220 ? 4.696 19.055 -7.758 1.00 88.88 220 GLN A C 1
ATOM 1705 O O . GLN A 1 220 ? 3.518 19.070 -7.394 1.00 88.88 220 GLN A O 1
ATOM 1710 N N . PRO A 1 221 ? 5.649 18.365 -7.111 1.00 87.50 221 PRO A N 1
ATOM 1711 C CA . PRO A 1 221 ? 5.358 17.638 -5.892 1.00 87.50 221 PRO A CA 1
ATOM 1712 C C . PRO A 1 221 ? 5.109 18.593 -4.728 1.00 87.50 221 PRO A C 1
ATOM 1714 O O . PRO A 1 221 ? 5.692 19.677 -4.646 1.00 87.50 221 PRO A O 1
ATOM 1717 N N . ARG A 1 222 ? 4.279 18.155 -3.788 1.00 88.62 222 ARG A N 1
ATOM 1718 C CA . ARG A 1 222 ? 4.070 18.830 -2.510 1.00 88.62 222 ARG A CA 1
ATOM 1719 C C . ARG A 1 222 ? 5.166 18.459 -1.524 1.00 88.62 222 ARG A C 1
ATOM 1721 O O . ARG A 1 222 ? 5.583 17.308 -1.424 1.00 88.62 222 ARG A O 1
ATOM 1728 N N . SER A 1 223 ? 5.564 19.432 -0.722 1.00 86.44 223 SER A N 1
ATOM 1729 C CA . SER A 1 223 ? 6.445 19.200 0.414 1.00 86.44 223 SER A CA 1
ATOM 1730 C C . SER A 1 223 ? 5.716 18.562 1.597 1.00 86.44 223 SER A C 1
ATOM 1732 O O . SER A 1 223 ? 4.536 18.828 1.856 1.00 86.44 223 SER A O 1
ATOM 1734 N N . TRP A 1 224 ? 6.458 17.822 2.422 1.00 86.62 224 TRP A N 1
ATOM 1735 C CA . TRP A 1 224 ? 5.973 17.381 3.735 1.00 86.62 224 TRP A CA 1
ATOM 1736 C C . TRP A 1 224 ? 5.508 18.535 4.629 1.00 86.62 224 TRP A C 1
ATOM 1738 O O . TRP A 1 224 ? 4.565 18.363 5.404 1.00 86.62 224 TRP A O 1
ATOM 1748 N N . ALA A 1 225 ? 6.109 19.722 4.506 1.00 88.00 225 ALA A N 1
ATOM 1749 C CA . ALA A 1 225 ? 5.682 20.914 5.234 1.00 88.00 225 ALA A CA 1
ATOM 1750 C C . ALA A 1 225 ? 4.271 21.366 4.814 1.00 88.00 225 ALA A C 1
ATOM 1752 O O . ALA A 1 225 ? 3.423 21.613 5.672 1.00 88.00 225 ALA A O 1
ATOM 1753 N N . GLU A 1 226 ? 3.977 21.407 3.511 1.00 89.62 226 GLU A N 1
ATOM 1754 C CA . GLU A 1 226 ? 2.645 21.748 2.991 1.00 89.62 226 GLU A CA 1
ATOM 1755 C C . GLU A 1 226 ? 1.596 20.693 3.351 1.00 89.62 226 GLU A C 1
ATOM 1757 O O . GLU A 1 226 ? 0.462 21.035 3.699 1.00 89.62 226 GLU A O 1
ATOM 1762 N N . ILE A 1 227 ? 1.961 19.410 3.286 1.00 91.19 227 ILE A N 1
ATOM 1763 C CA . ILE A 1 227 ? 1.088 18.302 3.695 1.00 91.19 227 ILE A CA 1
ATOM 1764 C C . ILE A 1 227 ? 0.781 18.412 5.192 1.00 91.19 227 ILE A C 1
ATOM 1766 O O . ILE A 1 227 ? -0.383 18.375 5.593 1.00 91.19 227 ILE A O 1
ATOM 1770 N N . THR A 1 228 ? 1.802 18.630 6.023 1.00 90.56 228 THR A N 1
ATOM 1771 C CA . THR A 1 228 ? 1.659 18.797 7.477 1.00 90.56 228 THR A CA 1
ATOM 1772 C C . THR A 1 228 ? 0.786 20.000 7.811 1.00 90.56 228 THR A C 1
ATOM 1774 O O . THR A 1 228 ? -0.132 19.892 8.625 1.00 90.56 228 THR A O 1
ATOM 1777 N N . GLN A 1 229 ? 1.005 21.135 7.146 1.00 91.19 229 GLN A N 1
ATOM 1778 C CA . GLN A 1 229 ? 0.202 22.336 7.352 1.00 91.19 229 GLN A CA 1
ATOM 1779 C C . GLN A 1 229 ? -1.265 22.105 6.970 1.00 91.19 229 GLN A C 1
ATOM 1781 O O . GLN A 1 229 ? -2.164 22.552 7.690 1.00 91.19 229 GLN A O 1
ATOM 1786 N N . GLN A 1 230 ? -1.531 21.375 5.881 1.00 91.44 230 GLN A N 1
ATOM 1787 C CA . GLN A 1 230 ? -2.889 20.971 5.526 1.00 91.44 230 GLN A CA 1
ATOM 1788 C C . GLN A 1 230 ? -3.492 20.088 6.621 1.00 91.44 230 GLN A C 1
ATOM 1790 O O . GLN A 1 230 ? -4.605 20.362 7.063 1.00 91.44 230 GLN A O 1
ATOM 1795 N N . ILE A 1 231 ? -2.758 19.080 7.104 1.00 91.12 231 ILE A N 1
ATOM 1796 C CA . ILE A 1 231 ? -3.239 18.175 8.153 1.00 91.12 231 ILE A CA 1
ATOM 1797 C C . ILE A 1 231 ? -3.602 18.945 9.425 1.00 91.12 231 ILE A C 1
ATOM 1799 O O . ILE A 1 231 ? -4.701 18.766 9.949 1.00 91.12 231 ILE A O 1
ATOM 1803 N N . ILE A 1 232 ? -2.726 19.843 9.886 1.00 90.56 232 ILE A N 1
ATOM 1804 C CA . ILE A 1 232 ? -2.971 20.700 11.054 1.00 90.56 232 ILE A CA 1
ATOM 1805 C C . ILE A 1 232 ? -4.220 21.555 10.831 1.00 90.56 232 ILE A C 1
ATOM 1807 O O . ILE A 1 232 ? -5.099 21.607 11.689 1.00 90.56 232 ILE A O 1
ATOM 1811 N N . THR A 1 233 ? -4.336 22.188 9.664 1.00 90.69 233 THR A N 1
ATOM 1812 C CA . THR A 1 233 ? -5.485 23.040 9.326 1.00 90.69 233 THR A CA 1
ATOM 1813 C C . THR A 1 233 ? -6.791 22.240 9.334 1.00 90.69 233 THR A C 1
ATOM 1815 O O . THR A 1 233 ? -7.792 22.683 9.899 1.00 90.69 233 THR A O 1
ATOM 1818 N N . CYS A 1 234 ? -6.792 21.033 8.764 1.00 85.75 234 CYS A N 1
ATOM 1819 C CA . CYS A 1 234 ? -7.941 20.130 8.779 1.00 85.75 234 CYS A CA 1
ATOM 1820 C C . CYS A 1 234 ? -8.295 19.668 10.199 1.00 85.75 234 CYS A C 1
ATOM 1822 O O . CYS A 1 234 ? -9.470 19.654 10.563 1.00 85.75 234 CYS A O 1
ATOM 1824 N N . ALA A 1 235 ? -7.300 19.323 11.017 1.00 83.75 235 ALA A N 1
ATOM 1825 C CA . ALA A 1 235 ? -7.517 18.892 12.393 1.00 83.75 235 ALA A CA 1
ATOM 1826 C C . ALA A 1 235 ? -8.114 20.018 13.254 1.00 83.75 235 ALA A C 1
ATOM 1828 O O . ALA A 1 235 ? -9.092 19.792 13.960 1.00 83.75 235 ALA A O 1
ATOM 1829 N N . LEU A 1 236 ? -7.582 21.240 13.143 1.00 85.12 236 LEU A N 1
ATOM 1830 C CA . LEU A 1 236 ? -8.057 22.408 13.895 1.00 85.12 236 LEU A CA 1
ATOM 1831 C C . LEU A 1 236 ? -9.439 22.906 13.447 1.00 85.12 236 LEU A C 1
ATOM 1833 O O . LEU A 1 236 ? -10.155 23.510 14.240 1.00 85.12 236 LEU A O 1
ATOM 1837 N N . SER A 1 237 ? -9.817 22.669 12.188 1.00 81.62 237 SER A N 1
ATOM 1838 C CA . SER A 1 237 ? -11.133 23.045 11.649 1.00 81.62 237 SER A CA 1
ATOM 1839 C C . SER A 1 237 ? -12.210 21.978 11.850 1.00 81.62 237 SER A C 1
ATOM 1841 O O . SER A 1 237 ? -13.391 22.266 11.656 1.00 81.62 237 SER A O 1
ATOM 1843 N N . THR A 1 238 ? -11.836 20.761 12.254 1.00 73.44 238 THR A N 1
ATOM 1844 C CA . THR A 1 238 ? -12.797 19.692 12.534 1.00 73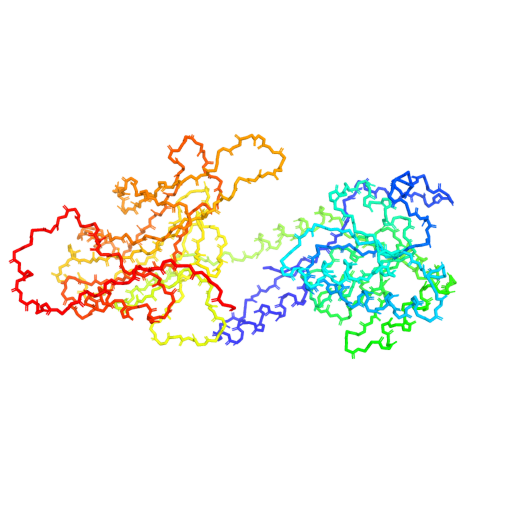.44 238 THR A CA 1
ATOM 1845 C C . THR A 1 238 ? -13.465 19.960 13.885 1.00 73.44 238 THR A C 1
ATOM 1847 O O . THR A 1 238 ? -12.771 19.981 14.904 1.00 73.44 238 THR A O 1
ATOM 1850 N N . PRO A 1 239 ? -14.801 20.136 13.945 1.00 68.88 239 PRO A N 1
ATOM 1851 C CA . PRO A 1 239 ? -15.493 20.289 15.216 1.00 68.88 239 PRO A CA 1
ATOM 1852 C C . PRO A 1 239 ? -15.245 19.052 16.076 1.00 68.88 239 PRO A C 1
ATOM 1854 O O . PRO A 1 239 ? -15.561 17.931 15.667 1.00 68.88 239 PRO A O 1
ATOM 1857 N N . LEU A 1 240 ? -14.693 19.242 17.274 1.00 62.97 240 LEU A N 1
ATOM 1858 C CA . LEU A 1 240 ? -14.653 18.170 18.259 1.00 62.97 240 LEU A CA 1
ATOM 1859 C C . LEU A 1 240 ? -16.103 17.788 18.560 1.00 62.97 240 LEU A C 1
ATOM 1861 O O . LEU A 1 240 ? -16.873 18.613 19.057 1.00 62.97 240 LEU A O 1
ATOM 1865 N N . LYS A 1 241 ? -16.493 16.543 18.256 1.00 58.34 241 LYS A N 1
ATOM 1866 C CA . LYS A 1 241 ? -17.717 15.992 18.844 1.00 58.34 241 LYS A CA 1
ATOM 1867 C C . LYS A 1 241 ? -17.537 16.103 20.351 1.00 58.34 241 LYS A C 1
ATOM 1869 O O . LYS A 1 241 ? -16.592 15.530 20.895 1.00 58.34 241 LYS A O 1
ATOM 1874 N N . SER A 1 242 ? -18.407 16.870 21.005 1.00 50.25 242 SER A N 1
ATOM 1875 C CA . SER A 1 242 ? -18.411 16.892 22.458 1.00 50.25 242 SER A CA 1
ATOM 1876 C C . SER A 1 242 ? -18.633 15.462 22.936 1.00 50.25 242 SER A C 1
ATOM 1878 O O . SER A 1 242 ? -19.611 14.816 22.559 1.00 50.25 242 SER A O 1
ATOM 1880 N N . LEU A 1 243 ? -17.692 14.953 23.727 1.00 53.22 243 LEU A N 1
ATOM 1881 C CA . LEU A 1 243 ? -17.898 13.714 24.468 1.00 53.22 243 LEU A CA 1
ATOM 1882 C C . LEU A 1 243 ? -18.910 13.937 25.605 1.00 53.22 243 LEU A C 1
ATOM 1884 O O . LEU A 1 243 ? -19.428 12.968 26.161 1.00 53.22 243 LEU A O 1
ATOM 1888 N N . GLU A 1 244 ? -19.226 15.196 25.942 1.00 44.31 244 GLU A N 1
ATOM 1889 C CA . GLU A 1 244 ? -20.275 15.521 26.902 1.00 44.31 244 GLU A CA 1
ATOM 1890 C C . GLU A 1 244 ? -21.634 15.106 26.335 1.00 44.31 244 GLU A C 1
ATOM 1892 O O . GLU A 1 244 ? -22.091 15.597 25.304 1.00 44.31 244 GLU A O 1
ATOM 1897 N N . GLY A 1 245 ? -22.288 14.175 27.026 1.00 46.69 245 GLY A N 1
ATOM 1898 C CA . GLY A 1 245 ? -23.615 13.697 26.653 1.00 46.69 245 GLY A CA 1
ATOM 1899 C C . GLY A 1 245 ? -23.635 12.519 25.679 1.00 46.69 245 GLY A C 1
ATOM 1900 O O . GLY A 1 245 ? -24.727 12.019 25.405 1.00 46.69 245 GLY A O 1
ATOM 1901 N N . MET A 1 246 ? -22.486 11.997 25.216 1.00 53.94 246 MET A N 1
ATOM 1902 C CA . MET A 1 246 ? -22.481 10.653 24.626 1.00 53.94 246 MET A CA 1
ATOM 1903 C C . MET A 1 246 ? -22.923 9.665 25.706 1.00 53.94 246 MET A C 1
ATOM 1905 O O . MET A 1 246 ? -22.251 9.476 26.722 1.00 53.94 246 MET A O 1
ATOM 1909 N N . ALA A 1 247 ? -24.101 9.071 25.518 1.00 59.09 247 ALA A N 1
ATOM 1910 C CA . ALA A 1 247 ? -24.629 8.104 26.460 1.00 59.09 247 ALA A CA 1
ATOM 1911 C C . ALA A 1 247 ? -23.671 6.911 26.517 1.00 59.09 247 ALA A C 1
ATOM 1913 O O . ALA A 1 247 ? -23.520 6.184 25.535 1.00 59.09 247 ALA A O 1
ATOM 1914 N N . LEU A 1 248 ? -23.025 6.719 27.669 1.00 69.88 248 LEU A N 1
ATOM 1915 C CA . LEU A 1 248 ? -22.244 5.517 27.933 1.00 69.88 248 LEU A CA 1
ATOM 1916 C C . LEU A 1 248 ? -23.082 4.286 27.605 1.00 69.88 248 LEU A C 1
ATOM 1918 O O . LEU A 1 248 ? -24.224 4.162 28.069 1.00 69.88 248 LEU A O 1
ATOM 1922 N N . GLN A 1 249 ? -22.500 3.384 26.819 1.00 75.81 249 GLN A N 1
ATOM 1923 C CA . GLN A 1 249 ? -23.176 2.153 26.456 1.00 75.81 249 GLN A CA 1
ATOM 1924 C C . GLN A 1 249 ? -23.454 1.324 27.712 1.00 75.81 249 GLN A C 1
ATOM 1926 O O . GLN A 1 249 ? -22.631 1.232 28.630 1.00 75.81 249 GLN A O 1
ATOM 1931 N N . ARG A 1 250 ? -24.649 0.737 27.766 1.00 77.00 250 ARG A N 1
ATOM 1932 C CA . ARG A 1 250 ? -24.984 -0.264 28.780 1.00 77.00 250 ARG A CA 1
ATOM 1933 C C . ARG A 1 250 ? -24.394 -1.587 28.333 1.00 77.00 250 ARG A C 1
ATOM 1935 O O . ARG A 1 250 ? -24.603 -1.975 27.190 1.00 77.00 250 ARG A O 1
ATOM 1942 N N . MET A 1 251 ? -23.694 -2.269 29.228 1.00 75.81 251 MET A N 1
ATOM 1943 C CA . MET A 1 251 ? -23.171 -3.600 28.940 1.00 75.81 251 MET A CA 1
ATOM 1944 C C . MET A 1 251 ? -24.263 -4.633 29.251 1.00 75.81 251 MET A C 1
ATOM 1946 O O . MET A 1 251 ? -24.616 -4.767 30.423 1.00 75.81 251 MET A O 1
ATOM 1950 N N . PRO A 1 252 ? -24.867 -5.301 28.251 1.00 70.44 252 PRO A N 1
ATOM 1951 C CA . PRO A 1 252 ? -25.946 -6.253 28.498 1.00 70.44 252 PRO A CA 1
ATOM 1952 C C . PRO A 1 252 ? -25.430 -7.483 29.259 1.00 70.44 252 PRO A C 1
ATOM 1954 O O . PRO A 1 252 ? -24.353 -8.001 28.955 1.00 70.44 252 PRO A O 1
ATOM 1957 N N . TYR A 1 253 ? -26.203 -7.958 30.243 1.00 73.81 253 TYR A N 1
ATOM 1958 C CA . TYR A 1 253 ? -25.908 -9.226 30.913 1.00 73.81 253 TYR A CA 1
ATOM 1959 C C . TYR A 1 253 ? -25.964 -10.384 29.917 1.00 73.81 253 TYR A C 1
ATOM 1961 O O . TYR A 1 253 ? -26.702 -10.343 28.930 1.00 73.81 253 TYR A O 1
ATOM 1969 N N . GLY A 1 254 ? -25.155 -11.412 30.165 1.00 71.81 254 GLY A N 1
ATOM 1970 C CA . GLY A 1 254 ? -25.204 -12.635 29.368 1.00 71.81 254 GLY A CA 1
ATOM 1971 C C . GLY A 1 254 ? -24.637 -12.501 27.954 1.00 71.81 254 GLY A C 1
ATOM 1972 O O . GLY A 1 254 ? -24.780 -13.418 27.150 1.00 71.81 254 GLY A O 1
ATOM 1973 N N . THR A 1 255 ? -24.005 -11.368 27.635 1.00 74.00 255 THR A N 1
ATOM 1974 C CA . THR A 1 255 ? -23.457 -11.078 26.306 1.00 74.00 255 THR A CA 1
ATOM 1975 C C . THR A 1 255 ? -21.938 -11.045 26.363 1.00 74.00 255 THR A C 1
ATOM 1977 O O . THR A 1 255 ? -21.351 -10.386 27.225 1.00 74.00 255 THR A O 1
ATOM 1980 N N . PHE A 1 256 ? -21.294 -11.734 25.424 1.00 77.44 256 PHE A N 1
ATOM 1981 C CA . PHE A 1 256 ? -19.851 -11.646 25.247 1.00 77.44 256 PHE A CA 1
ATOM 1982 C C . PHE A 1 256 ? -19.513 -10.458 24.344 1.00 77.44 256 PHE A C 1
ATOM 1984 O O . PHE A 1 256 ? -19.932 -10.379 23.189 1.00 77.44 256 PHE A O 1
ATOM 1991 N N . ILE A 1 257 ? -18.754 -9.513 24.889 1.00 80.31 257 ILE A N 1
ATOM 1992 C CA . ILE A 1 257 ? -18.256 -8.346 24.170 1.00 80.31 257 ILE A CA 1
ATOM 1993 C C . ILE A 1 257 ? -16.864 -8.672 23.652 1.00 80.31 257 ILE A C 1
ATOM 1995 O O . ILE A 1 257 ? -15.947 -8.922 24.436 1.00 80.31 257 ILE A O 1
ATOM 1999 N N . ARG A 1 258 ? -16.696 -8.666 22.332 1.00 80.56 258 ARG A N 1
ATOM 2000 C CA . ARG A 1 258 ? -15.444 -9.047 21.678 1.00 80.56 258 ARG A CA 1
ATOM 2001 C C . ARG A 1 258 ? -14.564 -7.825 21.440 1.00 80.56 258 ARG A C 1
ATOM 2003 O O . ARG A 1 258 ? -14.970 -6.890 20.760 1.00 80.56 258 ARG A O 1
ATOM 2010 N N . PHE A 1 259 ? -13.332 -7.872 21.931 1.00 84.62 259 PHE A N 1
ATOM 2011 C CA . PHE A 1 259 ? -12.295 -6.865 21.698 1.00 84.62 259 PHE A CA 1
ATOM 2012 C C . PHE A 1 259 ? -11.254 -7.414 20.716 1.00 84.62 259 PHE A C 1
ATOM 2014 O O . PHE A 1 259 ? -10.067 -7.371 20.970 1.00 84.62 259 PHE A O 1
ATOM 2021 N N . ALA A 1 260 ? -11.693 -7.975 19.595 1.00 78.56 260 ALA A N 1
ATOM 2022 C CA . ALA A 1 260 ? -10.837 -8.472 18.518 1.00 78.56 260 ALA A CA 1
ATOM 2023 C C . ALA A 1 260 ? -11.558 -8.238 17.187 1.00 78.56 260 ALA A C 1
ATOM 2025 O O . ALA A 1 260 ? -12.788 -8.122 17.181 1.00 78.56 260 ALA A O 1
ATOM 2026 N N . ARG A 1 261 ? -10.829 -8.194 16.065 1.00 73.75 261 ARG A N 1
ATOM 2027 C CA . ARG A 1 261 ? -11.444 -8.102 14.734 1.00 73.75 261 ARG A CA 1
ATOM 2028 C C . ARG A 1 261 ? -12.451 -9.236 14.586 1.00 73.75 261 ARG A C 1
ATOM 2030 O O . ARG A 1 261 ? -12.182 -10.390 14.936 1.00 73.75 261 ARG A O 1
ATOM 2037 N N . GLU A 1 262 ? -13.638 -8.881 14.119 1.00 64.62 262 GLU A N 1
ATOM 2038 C CA . GLU A 1 262 ? -14.662 -9.856 13.788 1.00 64.62 262 GLU A CA 1
ATOM 2039 C C . GLU A 1 262 ? -14.164 -10.656 12.576 1.00 64.62 262 GLU A C 1
ATOM 2041 O O . GLU A 1 262 ? -13.746 -10.047 11.582 1.00 64.62 262 GLU A O 1
ATOM 2046 N N . PRO A 1 263 ? -14.128 -11.999 12.634 1.00 53.09 263 PRO A N 1
ATOM 2047 C CA . PRO A 1 263 ? -13.886 -12.785 11.437 1.00 53.09 263 PRO A CA 1
ATOM 2048 C C . PRO A 1 263 ? -14.928 -12.395 10.388 1.00 53.09 263 PRO A C 1
ATOM 2050 O O . PRO A 1 263 ? -16.108 -12.261 10.697 1.00 53.09 263 PRO A O 1
ATOM 2053 N N . SER A 1 264 ? -14.507 -12.199 9.142 1.00 42.47 264 SER A N 1
ATOM 2054 C CA . SER A 1 264 ? -15.440 -11.930 8.052 1.00 42.47 264 SER A CA 1
ATOM 2055 C C . SER A 1 264 ? -16.482 -13.052 7.954 1.00 42.47 264 SER A C 1
ATOM 2057 O O . SER A 1 264 ? -16.116 -14.202 7.704 1.00 42.47 264 SER A O 1
ATOM 2059 N N . GLY A 1 265 ? -17.760 -12.699 8.092 1.00 47.44 265 GLY A N 1
ATOM 2060 C CA . GLY A 1 265 ? -18.889 -13.619 7.963 1.00 47.44 265 GLY A CA 1
ATOM 2061 C C . GLY A 1 265 ? -19.462 -14.046 9.314 1.00 47.44 265 GLY A C 1
ATOM 2062 O O . GLY A 1 265 ? -18.778 -14.671 10.112 1.00 47.44 265 GLY A O 1
ATOM 2063 N N . LEU A 1 266 ? -20.758 -13.762 9.484 1.00 40.25 266 LEU A N 1
ATOM 2064 C CA . LEU A 1 266 ? -21.607 -14.022 10.652 1.00 40.25 266 LEU A CA 1
ATOM 2065 C C . LEU A 1 266 ? -21.344 -13.104 11.851 1.00 40.25 266 LEU A C 1
ATOM 2067 O O . LEU A 1 266 ? -20.514 -13.390 12.707 1.00 40.25 266 LEU A O 1
ATOM 2071 N N . ALA A 1 267 ? -22.199 -12.082 11.961 1.00 43.69 267 ALA A N 1
ATOM 2072 C CA . ALA A 1 267 ? -22.657 -11.585 13.251 1.00 43.69 267 ALA A CA 1
ATOM 2073 C C . ALA A 1 267 ? -23.244 -12.780 14.018 1.00 43.69 267 ALA A C 1
ATOM 2075 O O . ALA A 1 267 ? -24.422 -13.116 13.866 1.00 43.69 267 ALA A O 1
ATOM 2076 N N . ALA A 1 268 ? -22.395 -13.495 14.757 1.00 48.47 268 ALA A N 1
ATOM 2077 C CA . ALA A 1 268 ? -22.830 -14.551 15.650 1.00 48.47 268 ALA A CA 1
ATOM 2078 C C . ALA A 1 268 ? -23.844 -13.922 16.610 1.00 48.47 268 ALA A C 1
ATOM 2080 O O . ALA A 1 268 ? -23.551 -12.945 17.306 1.00 48.47 268 ALA A O 1
ATOM 2081 N N . THR A 1 269 ? -25.077 -14.420 16.582 1.00 48.34 269 THR A N 1
ATOM 2082 C CA . THR A 1 269 ? -26.163 -13.922 17.423 1.00 48.34 269 THR A CA 1
ATOM 2083 C C . THR A 1 269 ? -25.731 -14.008 18.886 1.00 48.34 269 THR A C 1
ATOM 2085 O O . THR A 1 269 ? -25.628 -15.106 19.422 1.00 48.34 269 THR A O 1
ATOM 2088 N N . GLY A 1 270 ? -25.459 -12.866 19.525 1.00 55.28 270 GLY A N 1
ATOM 2089 C CA . GLY A 1 270 ? -25.011 -12.804 20.925 1.00 55.28 270 GLY A CA 1
ATOM 2090 C C . GLY A 1 270 ? -23.594 -12.264 21.155 1.00 55.28 270 GLY A C 1
ATOM 2091 O O . GLY A 1 270 ? -23.175 -12.193 22.310 1.00 55.28 270 GLY A O 1
ATOM 2092 N N . ILE A 1 271 ? -22.875 -11.848 20.106 1.00 60.16 271 ILE A N 1
ATOM 2093 C CA . ILE A 1 271 ? -21.584 -11.154 20.222 1.00 60.16 271 ILE A CA 1
ATOM 2094 C C . ILE A 1 271 ? -21.745 -9.697 19.785 1.00 60.16 271 ILE A C 1
ATOM 2096 O O . ILE A 1 271 ? -22.279 -9.418 18.714 1.00 60.16 271 ILE A O 1
ATOM 2100 N N . ALA A 1 272 ? -21.273 -8.760 20.609 1.00 66.12 272 ALA A N 1
ATOM 2101 C CA . ALA A 1 272 ? -21.210 -7.343 20.255 1.00 66.12 272 ALA A CA 1
ATOM 2102 C C . ALA A 1 272 ? -19.757 -6.853 20.185 1.00 66.12 272 ALA A C 1
ATOM 2104 O O . ALA A 1 272 ? -18.874 -7.367 20.878 1.00 66.12 272 ALA A O 1
ATOM 2105 N N . SER A 1 273 ? -19.517 -5.841 19.348 1.00 75.81 273 SER A N 1
ATOM 2106 C CA . SER A 1 273 ? -18.197 -5.224 19.198 1.00 75.81 273 SER A CA 1
ATOM 2107 C C . SER A 1 273 ? -17.803 -4.419 20.440 1.00 75.81 273 SER A C 1
ATOM 2109 O O . SER A 1 273 ? -18.571 -3.596 20.942 1.00 75.81 273 SER A O 1
ATOM 2111 N N . GLY A 1 274 ? -16.575 -4.636 20.911 1.00 76.50 274 GLY A N 1
ATOM 2112 C CA . GLY A 1 274 ? -15.962 -3.942 22.041 1.00 76.50 274 GLY A CA 1
ATOM 2113 C C . GLY A 1 274 ? -15.572 -2.490 21.762 1.00 76.50 274 GLY A C 1
ATOM 2114 O O . GLY A 1 274 ? -15.307 -1.742 22.703 1.00 76.50 274 GLY A O 1
ATOM 2115 N N . GLU A 1 275 ? -15.576 -2.055 20.497 1.00 80.00 275 GLU A N 1
ATOM 2116 C CA . GLU A 1 275 ? -15.144 -0.705 20.107 1.00 80.00 275 GLU A CA 1
ATOM 2117 C C . GLU A 1 275 ? -15.977 0.399 20.773 1.00 80.00 275 GLU A C 1
ATOM 2119 O O . GLU A 1 275 ? -15.437 1.435 21.150 1.00 80.00 275 GLU A O 1
ATOM 2124 N N . GLY A 1 276 ? -17.268 0.152 21.022 1.00 77.44 276 GLY A N 1
ATOM 2125 C CA . GLY A 1 276 ? -18.151 1.094 21.720 1.00 77.44 276 GLY A CA 1
ATOM 2126 C C . GLY A 1 276 ? -17.797 1.343 23.193 1.00 77.44 276 GLY A C 1
ATOM 2127 O O . GLY A 1 276 ? -18.365 2.249 23.804 1.00 77.44 276 GLY A O 1
ATOM 2128 N N . PHE A 1 277 ? -16.877 0.559 23.765 1.00 83.06 277 PHE A N 1
ATOM 2129 C CA . PHE A 1 277 ? -16.504 0.610 25.179 1.00 83.06 277 PHE A CA 1
ATOM 2130 C C . PHE A 1 277 ? -15.049 1.048 25.419 1.00 83.06 277 PHE A C 1
ATOM 2132 O O . PHE A 1 277 ? -14.690 1.347 26.562 1.00 83.06 277 PHE A O 1
ATOM 2139 N N . ARG A 1 278 ? -14.200 1.092 24.380 1.00 86.44 278 ARG A N 1
ATOM 2140 C CA . ARG A 1 278 ? -12.784 1.490 24.484 1.00 86.44 278 ARG A CA 1
ATOM 2141 C C . ARG A 1 278 ? -12.659 3.005 24.647 1.00 86.44 278 ARG A C 1
ATOM 2143 O O . ARG A 1 278 ? -13.158 3.775 23.834 1.00 86.44 278 ARG A O 1
ATOM 2150 N N . VAL A 1 279 ? -11.946 3.437 25.682 1.00 80.56 279 VAL A N 1
ATOM 2151 C CA . VAL A 1 279 ? -11.661 4.849 25.971 1.00 80.56 279 VAL A CA 1
ATOM 2152 C C . VAL A 1 279 ? -10.181 5.030 26.317 1.00 80.56 279 VAL A C 1
ATOM 2154 O O . VAL A 1 279 ? -9.533 4.134 26.862 1.00 80.56 279 VAL A O 1
ATOM 2157 N N . GLY A 1 280 ? -9.650 6.221 26.041 1.00 74.81 280 GLY A N 1
ATOM 2158 C CA . GLY A 1 280 ? -8.287 6.612 26.398 1.00 74.81 280 GLY A CA 1
ATOM 2159 C C . GLY A 1 280 ? -7.234 6.186 25.373 1.00 74.81 280 GLY A C 1
ATOM 2160 O O . GLY A 1 280 ? -7.534 5.549 24.371 1.00 74.81 280 GLY A O 1
ATOM 2161 N N . GLN A 1 281 ? -5.984 6.572 25.638 1.00 76.19 281 GLN A N 1
ATOM 2162 C CA . GLN A 1 281 ? -4.841 6.390 24.727 1.00 76.19 281 GLN A CA 1
ATOM 2163 C C . GLN A 1 281 ? -4.005 5.134 25.037 1.00 76.19 281 GLN A C 1
ATOM 2165 O O . GLN A 1 281 ? -3.002 4.880 24.381 1.00 76.19 281 GLN A O 1
ATOM 2170 N N . GLY A 1 282 ? -4.391 4.344 26.046 1.00 82.31 282 GLY A N 1
ATOM 2171 C CA . GLY A 1 282 ? -3.682 3.116 26.428 1.00 82.31 282 GLY A CA 1
ATOM 2172 C C . GLY A 1 282 ? -4.003 1.905 25.551 1.00 82.31 282 GLY A C 1
ATOM 2173 O O . GLY A 1 282 ? -3.633 0.791 25.903 1.00 82.31 282 GLY A O 1
ATOM 2174 N N . TRP A 1 283 ? -4.703 2.086 24.430 1.00 85.50 283 TRP A N 1
ATOM 2175 C CA . TRP A 1 283 ? -5.014 1.010 23.495 1.00 85.50 283 TRP A CA 1
ATOM 2176 C C . TRP A 1 283 ? -4.102 1.055 22.268 1.00 85.50 283 TRP A C 1
ATOM 2178 O O . TRP A 1 283 ? -3.864 2.121 21.713 1.00 85.50 283 TRP A O 1
ATOM 2188 N N . GLY A 1 284 ? -3.633 -0.110 21.836 1.00 80.75 284 GLY A N 1
ATOM 2189 C CA . GLY A 1 284 ? -3.000 -0.331 20.542 1.00 80.75 284 GLY A CA 1
ATOM 2190 C C . GLY A 1 284 ? -4.007 -0.781 19.484 1.00 80.75 284 GLY A C 1
ATOM 2191 O O . GLY A 1 284 ? -5.229 -0.710 19.675 1.00 80.75 284 GLY A O 1
ATOM 2192 N N . ASP A 1 285 ? -3.478 -1.259 18.362 1.00 74.69 285 ASP A N 1
ATOM 2193 C CA . ASP A 1 285 ? -4.290 -1.727 17.245 1.00 74.69 285 ASP A CA 1
ATOM 2194 C C . ASP A 1 285 ? -5.114 -2.970 17.604 1.00 74.69 285 ASP A C 1
ATOM 2196 O O . ASP A 1 285 ? -4.734 -3.798 18.435 1.00 74.69 285 ASP A O 1
ATOM 2200 N N . LEU A 1 286 ? -6.265 -3.089 16.944 1.00 79.25 286 LEU A N 1
ATOM 2201 C CA . LEU A 1 286 ? -7.094 -4.287 16.976 1.00 79.25 286 LEU A CA 1
ATOM 2202 C C . LEU A 1 286 ? -6.552 -5.300 15.961 1.00 79.25 286 LEU A C 1
ATOM 2204 O O . LEU A 1 286 ? -6.399 -4.953 14.782 1.00 79.25 286 LEU A O 1
ATOM 2208 N N . ASP A 1 287 ? -6.337 -6.548 16.373 1.00 77.31 287 ASP A N 1
ATOM 2209 C CA . ASP A 1 287 ? -6.008 -7.665 15.479 1.00 77.31 287 ASP A CA 1
ATOM 2210 C C . ASP A 1 287 ? -7.056 -8.792 15.547 1.00 77.31 287 ASP A C 1
ATOM 2212 O O . ASP A 1 287 ? -8.107 -8.641 16.165 1.00 77.31 287 ASP A O 1
ATOM 2216 N N . GLU A 1 288 ? -6.819 -9.911 14.857 1.00 72.38 288 GLU A N 1
ATOM 2217 C CA . GLU A 1 288 ? -7.746 -11.058 14.811 1.00 72.38 288 GLU A CA 1
ATOM 2218 C C . GLU A 1 288 ? -7.983 -11.728 16.180 1.00 72.38 288 GLU A C 1
ATOM 2220 O O . GLU A 1 288 ? -8.994 -12.409 16.379 1.00 72.38 288 GLU A O 1
ATOM 2225 N N . ASN A 1 289 ? -7.067 -11.529 17.128 1.00 75.12 289 ASN A N 1
ATOM 2226 C CA . ASN A 1 289 ? -7.019 -12.201 18.417 1.00 75.12 289 ASN A CA 1
ATOM 2227 C C . ASN A 1 289 ? -7.450 -11.301 19.580 1.00 75.12 289 ASN A C 1
ATOM 2229 O O . ASN A 1 289 ? -8.144 -11.786 20.471 1.00 75.12 289 ASN A O 1
ATOM 2233 N N . CYS A 1 290 ? -7.041 -10.030 19.612 1.00 81.69 290 CYS A N 1
ATOM 2234 C CA . CYS A 1 290 ? -7.338 -9.107 20.709 1.00 81.69 290 CYS A CA 1
ATOM 2235 C C . CYS A 1 290 ? -7.121 -7.623 20.350 1.00 81.69 290 CYS A C 1
ATOM 2237 O O . CYS A 1 290 ? -6.670 -7.255 19.263 1.00 81.69 290 CYS A O 1
ATOM 2239 N N . ALA A 1 291 ? -7.454 -6.756 21.307 1.00 87.12 291 ALA A N 1
ATOM 2240 C CA . ALA A 1 291 ? -7.125 -5.344 21.328 1.00 87.12 291 ALA A CA 1
ATOM 2241 C C . ALA A 1 291 ? -5.917 -5.171 22.247 1.00 87.12 291 ALA A C 1
ATOM 2243 O O . ALA A 1 291 ? -6.014 -5.390 23.461 1.00 87.12 291 ALA A O 1
ATOM 2244 N N . TRP A 1 292 ? -4.775 -4.806 21.670 1.00 87.19 292 TRP A N 1
ATOM 2245 C CA . TRP A 1 292 ? -3.520 -4.689 22.408 1.00 87.19 292 TRP A CA 1
ATOM 2246 C C . TRP A 1 292 ? -3.526 -3.490 23.359 1.00 87.19 292 TRP A C 1
ATOM 2248 O O . TRP A 1 292 ? -4.180 -2.478 23.106 1.00 87.19 292 TRP A O 1
ATOM 2258 N N . PHE A 1 293 ? -2.783 -3.580 24.460 1.00 85.94 293 PHE A N 1
ATOM 2259 C CA . PHE A 1 293 ? -2.544 -2.445 25.348 1.00 85.94 293 PHE A CA 1
ATOM 2260 C C . PHE A 1 293 ? -1.310 -1.674 24.875 1.00 85.94 293 PHE A C 1
ATOM 2262 O O . PHE A 1 293 ? -0.200 -2.206 24.862 1.00 85.94 293 PHE A O 1
ATOM 2269 N N . ALA A 1 294 ? -1.497 -0.408 24.507 1.00 70.19 294 ALA A N 1
ATOM 2270 C CA . ALA A 1 294 ? -0.393 0.486 24.201 1.00 70.19 294 ALA A CA 1
ATOM 2271 C C . ALA A 1 294 ? 0.268 0.915 25.516 1.00 70.19 294 ALA A C 1
ATOM 2273 O O . ALA A 1 294 ? -0.403 1.396 26.426 1.00 70.19 294 ALA A O 1
ATOM 2274 N N . GLY A 1 295 ? 1.593 0.792 25.616 1.00 62.69 295 GLY A N 1
ATOM 2275 C CA . GLY A 1 295 ? 2.382 1.099 26.822 1.00 62.69 295 GLY A CA 1
ATOM 2276 C C . GLY A 1 295 ? 2.334 2.562 27.306 1.00 62.69 295 GLY A C 1
ATOM 2277 O O . GLY A 1 295 ? 3.061 2.925 28.225 1.00 62.69 295 GLY A O 1
ATOM 2278 N N . ASN A 1 296 ? 1.477 3.400 26.719 1.00 62.03 296 ASN A N 1
ATOM 2279 C CA . ASN A 1 296 ? 1.327 4.828 26.996 1.00 62.03 296 ASN A CA 1
ATOM 2280 C C . ASN A 1 296 ? 0.189 5.135 27.991 1.00 62.03 296 ASN A C 1
ATOM 2282 O O . ASN A 1 296 ? -0.413 6.207 27.945 1.00 62.03 296 ASN A O 1
ATOM 2286 N N . GLY A 1 297 ? -0.130 4.208 28.897 1.00 69.75 297 GLY A N 1
ATOM 2287 C CA . GLY A 1 297 ? -1.137 4.408 29.941 1.00 69.75 297 GLY A CA 1
ATOM 2288 C C . GLY A 1 297 ? -1.997 3.173 30.184 1.00 69.75 297 GLY A C 1
ATOM 2289 O O . GLY A 1 297 ? -1.646 2.068 29.787 1.00 69.75 297 GLY A O 1
ATOM 2290 N N . ALA A 1 298 ? -3.129 3.363 30.865 1.00 77.19 298 ALA A N 1
ATOM 2291 C CA . ALA A 1 298 ? -4.113 2.300 31.044 1.00 77.19 298 ALA A CA 1
ATOM 2292 C C . ALA A 1 298 ? -5.027 2.204 29.815 1.00 77.19 298 ALA A C 1
ATOM 2294 O O . ALA A 1 298 ? -5.539 3.223 29.343 1.00 77.19 298 ALA A O 1
ATOM 2295 N N . ALA A 1 299 ? -5.276 0.987 29.338 1.00 86.81 299 ALA A N 1
ATOM 2296 C CA . ALA A 1 299 ? -6.362 0.703 28.408 1.00 86.81 299 ALA A CA 1
ATOM 2297 C C . ALA A 1 299 ? -7.679 0.715 29.191 1.00 86.81 299 ALA A C 1
ATOM 2299 O O . ALA A 1 299 ? -7.866 -0.106 30.089 1.00 86.81 299 ALA A O 1
ATOM 2300 N N . ILE A 1 300 ? -8.563 1.678 28.921 1.00 87.25 300 ILE A N 1
ATOM 2301 C CA . ILE A 1 300 ? -9.769 1.885 29.733 1.00 87.25 300 ILE A CA 1
ATOM 2302 C C . ILE A 1 300 ? -10.994 1.376 28.981 1.00 87.25 300 ILE A C 1
ATOM 2304 O O . ILE A 1 300 ? -11.259 1.800 27.858 1.00 87.25 300 ILE A O 1
ATOM 2308 N N . VAL A 1 301 ? -11.764 0.505 29.627 1.00 86.81 301 VAL A N 1
ATOM 2309 C CA . VAL A 1 301 ? -13.113 0.120 29.205 1.00 86.81 301 VAL A CA 1
ATOM 2310 C C . VAL A 1 301 ? -14.115 0.894 30.058 1.00 86.81 301 VAL A C 1
ATOM 2312 O O . VAL A 1 301 ? -14.063 0.800 31.286 1.00 86.81 301 VAL A O 1
ATOM 2315 N N . THR A 1 302 ? -15.008 1.665 29.429 1.00 84.75 302 THR A N 1
ATOM 2316 C CA . THR A 1 302 ? -16.050 2.437 30.133 1.00 84.75 302 THR A CA 1
ATOM 2317 C C . THR A 1 302 ? -17.448 1.983 29.728 1.00 84.75 302 THR A C 1
ATOM 2319 O O . THR A 1 302 ? -17.748 1.889 28.541 1.00 84.75 302 THR A O 1
ATOM 2322 N N . PHE A 1 303 ? -18.317 1.723 30.705 1.00 82.44 303 PHE A N 1
ATOM 2323 C CA . PHE A 1 303 ? -19.696 1.279 30.473 1.00 82.44 303 PHE A CA 1
ATOM 2324 C C . PHE A 1 303 ? -20.614 1.612 31.651 1.00 82.44 303 PHE A C 1
ATOM 2326 O O . PHE A 1 303 ? -20.156 1.906 32.754 1.00 82.44 303 PHE A O 1
ATOM 2333 N N . ARG A 1 304 ? -21.931 1.541 31.432 1.00 78.56 304 ARG A N 1
ATOM 2334 C CA . ARG A 1 304 ? -22.925 1.515 32.517 1.00 78.56 304 ARG A CA 1
ATOM 2335 C C . ARG A 1 304 ? -23.319 0.078 32.838 1.00 78.56 304 ARG A C 1
ATOM 2337 O O . ARG A 1 304 ? -23.491 -0.730 31.921 1.00 78.56 304 ARG A O 1
ATOM 2344 N N . THR A 1 305 ? -23.535 -0.225 34.116 1.00 67.75 305 THR A N 1
ATOM 2345 C CA . THR A 1 305 ? -24.200 -1.474 34.512 1.00 67.75 305 THR A CA 1
ATOM 2346 C C . THR A 1 305 ? -25.666 -1.478 34.054 1.00 67.75 305 THR A C 1
ATOM 2348 O O . THR A 1 305 ? -26.275 -0.411 33.893 1.00 67.75 305 THR A O 1
ATOM 2351 N N . PRO A 1 306 ? -26.274 -2.655 33.837 1.00 60.81 306 PRO A N 1
ATOM 2352 C CA . PRO A 1 306 ? -27.714 -2.764 33.622 1.00 60.81 306 PRO A CA 1
ATOM 2353 C C . PRO A 1 306 ? -28.519 -2.221 34.820 1.00 60.81 306 PRO A C 1
ATOM 2355 O O . PRO A 1 306 ? -28.098 -2.377 35.966 1.00 60.81 306 PRO A O 1
ATOM 2358 N N . PRO A 1 307 ? -29.698 -1.610 34.594 1.00 53.50 307 PRO A N 1
ATOM 2359 C CA . PRO A 1 307 ? -30.518 -0.995 35.648 1.00 53.50 307 PRO A CA 1
ATOM 2360 C C . PRO A 1 307 ? -31.050 -1.994 36.692 1.00 53.50 307 PRO A C 1
ATOM 2362 O O . PRO A 1 307 ? -31.396 -1.596 37.800 1.00 53.50 307 PRO A O 1
ATOM 2365 N N . GLU A 1 308 ? -31.091 -3.286 36.364 1.00 53.34 308 GLU A N 1
ATOM 2366 C CA . GLU A 1 308 ? -31.512 -4.376 37.258 1.00 53.34 308 GLU A CA 1
ATOM 2367 C C . GLU A 1 308 ? -30.512 -4.628 38.406 1.00 53.34 308 GLU A C 1
ATOM 2369 O O . GLU A 1 308 ? -30.856 -5.260 39.403 1.00 53.34 308 GLU A O 1
ATOM 2374 N N . ALA A 1 309 ? -29.298 -4.064 38.319 1.00 50.50 309 ALA A N 1
ATOM 2375 C CA . ALA A 1 309 ? -28.235 -4.165 39.324 1.00 50.50 309 ALA A CA 1
ATOM 2376 C C . ALA A 1 309 ? -28.547 -3.469 40.668 1.00 50.50 309 ALA A C 1
ATOM 2378 O O . ALA A 1 309 ? -27.740 -3.523 41.593 1.00 50.50 309 ALA A O 1
ATOM 2379 N N . ILE A 1 310 ? -29.697 -2.798 40.799 1.00 48.75 310 ILE A N 1
ATOM 2380 C CA . ILE A 1 310 ? -30.022 -1.968 41.970 1.00 48.75 310 ILE A CA 1
ATOM 2381 C C . ILE A 1 310 ? -30.509 -2.803 43.176 1.00 48.75 310 ILE A C 1
ATOM 2383 O O . ILE A 1 310 ? -30.527 -2.290 44.292 1.00 48.75 310 ILE A O 1
ATOM 2387 N N . ALA A 1 311 ? -30.843 -4.090 43.008 1.00 50.56 311 ALA A N 1
ATOM 2388 C CA . ALA A 1 311 ? -31.275 -4.928 44.136 1.00 50.56 311 ALA A CA 1
ATOM 2389 C C . ALA A 1 311 ? -30.111 -5.443 45.013 1.00 50.56 311 ALA A C 1
ATOM 2391 O O . ALA A 1 311 ? -30.258 -5.498 46.231 1.00 50.56 311 ALA A O 1
ATOM 2392 N N . ASP A 1 312 ? -28.960 -5.775 44.415 1.00 56.16 312 ASP A N 1
ATOM 2393 C CA . ASP A 1 312 ? -27.720 -6.127 45.128 1.00 56.16 312 ASP A CA 1
ATOM 2394 C C . ASP A 1 312 ? -26.484 -5.729 44.295 1.00 56.16 312 ASP A C 1
ATOM 2396 O O . ASP A 1 312 ? -26.009 -6.493 43.446 1.00 56.16 312 ASP A O 1
ATOM 2400 N N . PRO A 1 313 ? -25.954 -4.516 44.511 1.00 50.78 313 PRO A N 1
ATOM 2401 C CA . PRO A 1 313 ? -24.827 -4.011 43.742 1.00 50.78 313 PRO A CA 1
ATOM 2402 C C . PRO A 1 313 ? -23.490 -4.715 44.050 1.00 50.78 313 PRO A C 1
ATOM 2404 O O . PRO A 1 313 ? -22.530 -4.508 43.316 1.00 50.78 313 PRO A O 1
ATOM 2407 N N . ALA A 1 314 ? -23.404 -5.537 45.107 1.00 54.41 314 ALA A N 1
ATOM 2408 C CA . ALA A 1 314 ? -22.165 -6.196 45.537 1.00 54.41 314 ALA A CA 1
ATOM 2409 C C . ALA A 1 314 ? -21.820 -7.465 44.734 1.00 54.41 314 ALA A C 1
ATOM 2411 O O . ALA A 1 314 ? -20.798 -8.103 44.991 1.00 54.41 314 ALA A O 1
ATOM 2412 N N . GLY A 1 315 ? -22.663 -7.853 43.775 1.00 59.72 315 GLY A N 1
ATOM 2413 C CA . GLY A 1 315 ? -22.567 -9.157 43.126 1.00 59.72 315 GLY A CA 1
ATOM 2414 C C . GLY A 1 315 ? -22.351 -9.158 41.614 1.00 59.72 315 GLY A C 1
ATOM 2415 O O . GLY A 1 315 ? -22.361 -10.227 41.007 1.00 59.72 315 GLY A O 1
ATOM 2416 N N . CYS A 1 316 ? -22.179 -7.992 40.985 1.00 71.75 316 CYS A N 1
ATOM 2417 C CA . CYS A 1 316 ? -21.873 -7.926 39.556 1.00 71.75 316 CYS A CA 1
ATOM 2418 C C . CYS A 1 316 ? -20.430 -8.388 39.312 1.00 71.75 316 CYS A C 1
ATOM 2420 O O . CYS A 1 316 ? -19.507 -7.943 39.996 1.00 71.75 316 CYS A O 1
ATOM 2422 N N . ARG A 1 317 ? -20.227 -9.275 38.337 1.00 76.56 317 ARG A N 1
ATOM 2423 C CA . ARG A 1 317 ? -18.915 -9.829 37.996 1.00 76.56 317 ARG A CA 1
ATOM 2424 C C . ARG A 1 317 ? -18.615 -9.620 36.523 1.00 76.56 317 ARG A C 1
ATOM 2426 O O . ARG A 1 317 ? -19.489 -9.755 35.664 1.00 76.56 317 ARG A O 1
ATOM 2433 N N . VAL A 1 318 ? -17.361 -9.286 36.251 1.00 77.56 318 VAL A N 1
ATOM 2434 C CA . VAL A 1 318 ? -16.817 -9.122 34.909 1.00 77.56 318 VAL A CA 1
ATOM 2435 C C . VAL A 1 318 ? -15.737 -10.163 34.707 1.00 77.56 318 VAL A C 1
ATOM 2437 O O . VAL A 1 318 ? -14.707 -10.125 35.375 1.00 77.56 318 VAL A O 1
ATOM 2440 N N . ALA A 1 319 ? -15.954 -11.069 33.766 1.00 76.94 319 ALA A N 1
ATOM 2441 C CA . ALA A 1 319 ? -14.925 -11.979 33.309 1.00 76.94 319 ALA A CA 1
ATOM 2442 C C . ALA A 1 319 ? -14.247 -11.394 32.067 1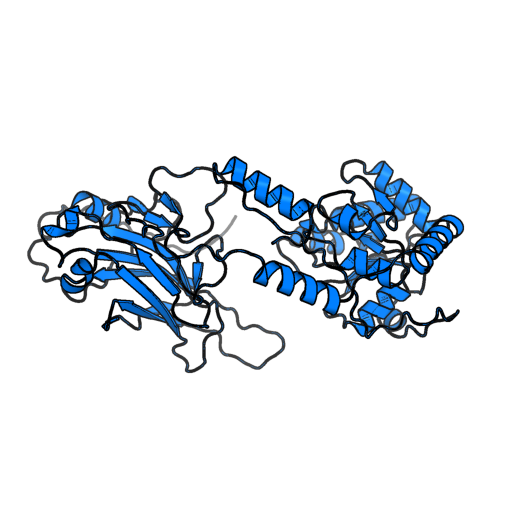.00 76.94 319 ALA A C 1
ATOM 2444 O O . ALA A 1 319 ? -14.901 -11.163 31.052 1.00 76.94 319 ALA A O 1
ATOM 2445 N N . ALA A 1 320 ? -12.944 -11.145 32.140 1.00 81.50 320 ALA A N 1
ATOM 2446 C CA . ALA A 1 320 ? -12.129 -10.644 31.041 1.00 81.50 320 ALA A CA 1
ATOM 2447 C C . ALA A 1 320 ? -11.184 -11.745 30.545 1.00 81.50 320 ALA A C 1
ATOM 2449 O O . ALA A 1 320 ? -10.417 -12.304 31.330 1.00 81.50 320 ALA A O 1
ATOM 2450 N N . LEU A 1 321 ? -11.224 -12.043 29.247 1.00 82.25 321 LEU A N 1
ATOM 2451 C CA . LEU A 1 321 ? -10.262 -12.925 28.593 1.00 82.25 321 LEU A CA 1
ATOM 2452 C C . LEU A 1 321 ? -9.111 -12.079 28.066 1.00 82.25 321 LEU A C 1
ATOM 2454 O O . LEU A 1 321 ? -9.309 -11.212 27.215 1.00 82.25 321 LEU A O 1
ATOM 2458 N N . VAL A 1 322 ? -7.912 -12.332 28.571 1.00 81.94 322 VAL A N 1
ATOM 2459 C CA . VAL A 1 322 ? -6.695 -11.607 28.205 1.00 81.94 322 VAL A CA 1
ATOM 2460 C C . VAL A 1 322 ? -5.676 -12.553 27.596 1.00 81.94 322 VAL A C 1
ATOM 2462 O O . VAL A 1 322 ? -5.623 -13.734 27.938 1.00 81.94 322 VAL A O 1
ATOM 2465 N N . ARG A 1 323 ? -4.853 -12.029 26.693 1.00 82.69 323 ARG A N 1
ATOM 2466 C CA . ARG A 1 323 ? -3.835 -12.791 25.969 1.00 82.69 323 ARG A CA 1
ATOM 2467 C C . ARG A 1 323 ? -2.484 -12.106 26.059 1.00 82.69 323 ARG A C 1
ATOM 2469 O O . ARG A 1 323 ? -2.418 -10.883 25.966 1.00 82.69 323 ARG A O 1
ATOM 2476 N N . ALA A 1 324 ? -1.428 -12.903 26.193 1.00 81.00 324 ALA A N 1
ATOM 2477 C CA . ALA A 1 324 ? -0.043 -12.464 26.086 1.00 81.00 324 ALA A CA 1
ATOM 2478 C C . ALA A 1 324 ? 0.563 -12.894 24.744 1.00 81.00 324 ALA A C 1
ATOM 2480 O O . ALA A 1 324 ? 0.370 -14.026 24.291 1.00 81.00 324 ALA A O 1
ATOM 2481 N N . ASN A 1 325 ? 1.336 -12.011 24.120 1.00 73.44 325 ASN A N 1
ATOM 2482 C CA . ASN A 1 325 ? 2.110 -12.346 22.933 1.00 73.44 325 ASN A CA 1
ATOM 2483 C C . ASN A 1 325 ? 3.263 -13.289 23.283 1.00 73.44 325 ASN A C 1
ATOM 2485 O O . ASN A 1 325 ? 3.950 -13.107 24.285 1.00 73.44 325 ASN A O 1
ATOM 2489 N N . ALA A 1 326 ? 3.499 -14.279 22.422 1.00 63.22 326 ALA A N 1
ATOM 2490 C CA . ALA A 1 326 ? 4.783 -14.961 22.373 1.00 63.22 326 ALA A CA 1
ATOM 2491 C C . ALA A 1 326 ? 5.732 -14.035 21.613 1.00 63.22 326 ALA A C 1
ATOM 2493 O O . ALA A 1 326 ? 5.684 -14.003 20.387 1.00 63.22 326 ALA A O 1
ATOM 2494 N N . GLN A 1 327 ? 6.522 -13.213 22.305 1.00 56.50 327 GLN A N 1
ATOM 2495 C CA . GLN A 1 327 ? 7.577 -12.476 21.614 1.00 56.50 327 GLN A CA 1
ATOM 2496 C C . GLN A 1 327 ? 8.752 -13.430 21.367 1.00 56.50 327 GLN A C 1
ATOM 2498 O O . GLN A 1 327 ? 9.380 -13.866 22.334 1.00 56.50 327 GLN A O 1
ATOM 2503 N N . PRO A 1 328 ? 9.075 -13.789 20.111 1.00 43.31 328 PRO A N 1
ATOM 2504 C CA . PRO A 1 328 ? 10.392 -14.333 19.826 1.00 43.31 328 PRO A CA 1
ATOM 2505 C C . PRO A 1 328 ? 11.437 -13.250 20.119 1.00 43.31 328 PRO A C 1
ATOM 2507 O O . PRO A 1 328 ? 11.166 -12.063 19.923 1.00 43.31 328 PRO A O 1
ATOM 2510 N N . ALA A 1 329 ? 12.631 -13.650 20.563 1.00 40.53 329 ALA A N 1
ATOM 2511 C CA . ALA A 1 329 ? 13.776 -12.747 20.589 1.00 40.53 329 ALA A CA 1
ATOM 2512 C C . ALA A 1 329 ? 13.912 -12.116 19.194 1.00 40.53 329 ALA A C 1
ATOM 2514 O O . ALA A 1 329 ? 14.065 -12.833 18.199 1.00 40.53 329 ALA A O 1
ATOM 2515 N N . LEU A 1 330 ? 13.787 -10.791 19.103 1.00 37.38 330 LEU A N 1
ATOM 2516 C CA . LEU A 1 330 ? 14.066 -10.066 17.870 1.00 37.38 330 LEU A CA 1
ATOM 2517 C C . LEU A 1 330 ? 15.572 -10.172 17.616 1.00 37.38 330 LEU A C 1
ATOM 2519 O O . LEU A 1 330 ? 16.356 -9.339 18.059 1.00 37.38 330 LEU A O 1
ATOM 2523 N N . ASN A 1 331 ? 15.990 -11.216 16.903 1.00 34.62 331 ASN A N 1
ATOM 2524 C CA . ASN A 1 331 ? 17.320 -11.262 16.316 1.00 34.62 331 ASN A CA 1
ATOM 2525 C C . ASN A 1 331 ? 17.371 -10.215 15.201 1.00 34.62 331 ASN A C 1
ATOM 2527 O O . ASN A 1 331 ? 17.000 -10.485 14.062 1.00 34.62 331 ASN A O 1
ATOM 2531 N N . GLY A 1 332 ? 17.803 -9.005 15.549 1.00 39.53 332 GLY A N 1
ATOM 2532 C CA . GLY A 1 332 ? 18.042 -7.940 14.586 1.00 39.53 332 GLY A CA 1
ATOM 2533 C C . GLY A 1 332 ? 18.039 -6.552 15.216 1.00 39.53 332 GLY A C 1
ATOM 2534 O O . GLY A 1 332 ? 16.983 -5.992 15.482 1.00 39.53 332 GLY A O 1
ATOM 2535 N N . ALA A 1 333 ? 19.242 -5.995 15.360 1.00 34.94 333 ALA A N 1
ATOM 2536 C CA . ALA A 1 333 ? 19.587 -4.578 15.538 1.00 34.94 333 ALA A CA 1
ATOM 2537 C C . ALA A 1 333 ? 19.760 -3.969 16.945 1.00 34.94 333 ALA A C 1
ATOM 2539 O O . ALA A 1 333 ? 20.492 -2.988 17.022 1.00 34.94 333 ALA A O 1
ATOM 2540 N N . PHE A 1 334 ? 19.258 -4.514 18.059 1.00 35.56 334 PHE A N 1
ATOM 2541 C CA . PHE A 1 334 ? 19.557 -3.923 19.382 1.00 35.56 334 PHE A CA 1
ATOM 2542 C C . PHE A 1 334 ? 19.617 -4.961 20.510 1.00 35.56 334 PHE A C 1
ATOM 2544 O O . PHE A 1 334 ? 18.589 -5.321 21.059 1.00 35.56 334 PHE A O 1
ATOM 2551 N N . GLY A 1 335 ? 20.833 -5.381 20.887 1.00 34.88 335 GLY A N 1
ATOM 2552 C CA . GLY A 1 335 ? 21.122 -6.083 22.148 1.00 34.88 335 GLY A CA 1
ATOM 2553 C C . GLY A 1 335 ? 20.555 -7.506 22.297 1.00 34.88 335 GLY A C 1
ATOM 2554 O O . GLY A 1 335 ? 19.553 -7.880 21.705 1.00 34.88 335 GLY A O 1
ATOM 2555 N N . ASN A 1 336 ? 21.211 -8.321 23.128 1.00 35.53 336 ASN A N 1
ATOM 2556 C CA . ASN A 1 336 ? 20.641 -9.570 23.646 1.00 35.53 336 ASN A CA 1
ATOM 2557 C C . ASN A 1 336 ? 19.521 -9.225 24.651 1.00 35.53 336 ASN A C 1
ATOM 2559 O O . ASN A 1 336 ? 19.739 -9.301 25.859 1.00 35.53 336 ASN A O 1
ATOM 2563 N N . GLU A 1 337 ? 18.346 -8.797 24.187 1.00 44.34 337 GLU A N 1
ATOM 2564 C CA . GLU A 1 337 ? 17.158 -8.734 25.048 1.00 44.34 337 GLU A CA 1
ATOM 2565 C C . GLU A 1 337 ? 16.622 -10.162 25.255 1.00 44.34 337 GLU A C 1
ATOM 2567 O O . GLU A 1 337 ? 16.410 -10.916 24.302 1.00 44.34 337 GLU A O 1
ATOM 2572 N N . ALA A 1 338 ? 16.455 -10.565 26.518 1.00 48.00 338 ALA A N 1
ATOM 2573 C CA . ALA A 1 338 ? 15.869 -11.854 26.866 1.00 48.00 338 ALA A CA 1
ATOM 2574 C C . ALA A 1 338 ? 14.419 -11.924 26.355 1.00 48.00 338 ALA A C 1
ATOM 2576 O O . ALA A 1 338 ? 13.664 -10.957 26.458 1.00 48.00 338 ALA A O 1
ATOM 2577 N N . ALA A 1 339 ? 14.023 -13.070 25.794 1.00 56.25 339 ALA A N 1
ATOM 2578 C CA . ALA A 1 339 ? 12.642 -13.287 25.381 1.00 56.25 339 ALA A CA 1
ATOM 2579 C C . ALA A 1 339 ? 11.713 -13.174 26.600 1.00 56.25 339 ALA A C 1
ATOM 2581 O O . ALA A 1 339 ? 11.926 -13.855 27.603 1.00 56.25 339 ALA A O 1
ATOM 2582 N N . ILE A 1 340 ? 10.674 -12.340 26.500 1.00 61.53 340 ILE A N 1
ATOM 2583 C CA . ILE A 1 340 ? 9.706 -12.149 27.584 1.00 61.53 340 ILE A CA 1
ATOM 2584 C C . ILE A 1 340 ? 8.969 -13.469 27.819 1.00 61.53 340 ILE A C 1
ATOM 2586 O O . ILE A 1 340 ? 8.189 -13.919 26.980 1.00 61.53 340 ILE A O 1
ATOM 2590 N N . SER A 1 341 ? 9.212 -14.082 28.977 1.00 68.62 341 SER A N 1
ATOM 2591 C CA . SER A 1 341 ? 8.611 -15.361 29.370 1.00 68.62 341 SER A CA 1
ATOM 2592 C C . SER A 1 341 ? 7.183 -15.202 29.906 1.00 68.62 341 SER A C 1
ATOM 2594 O O . SER A 1 341 ? 6.332 -16.084 29.745 1.00 68.62 341 SER A O 1
ATOM 2596 N N . SER A 1 342 ? 6.900 -14.060 30.536 1.00 71.81 342 SER A N 1
ATOM 2597 C CA . SER A 1 342 ? 5.615 -13.763 31.160 1.00 71.81 342 SER A CA 1
ATOM 2598 C C . SER A 1 342 ? 5.375 -12.262 31.330 1.00 71.81 342 SER A C 1
ATOM 2600 O O . SER A 1 342 ? 6.301 -11.452 31.332 1.00 71.81 342 SER A O 1
ATOM 2602 N N . ILE A 1 343 ? 4.105 -11.888 31.474 1.00 75.00 343 ILE A N 1
ATOM 2603 C CA . ILE A 1 343 ? 3.654 -10.499 31.585 1.00 75.00 343 ILE A CA 1
ATOM 2604 C C . ILE A 1 343 ? 2.821 -10.343 32.849 1.00 75.00 343 ILE A C 1
ATOM 2606 O O . ILE A 1 343 ? 1.914 -11.135 33.097 1.00 75.00 343 ILE A O 1
ATOM 2610 N N . GLY A 1 344 ? 3.098 -9.301 33.630 1.00 77.44 344 GLY A N 1
ATOM 2611 C CA . GLY A 1 344 ? 2.252 -8.881 34.737 1.00 77.44 344 GLY A CA 1
ATOM 2612 C C . GLY A 1 344 ? 1.131 -7.974 34.238 1.00 77.44 344 GLY A C 1
ATOM 2613 O O . GLY A 1 344 ? 1.385 -6.975 33.569 1.00 77.44 344 GLY A O 1
ATOM 2614 N N . LEU A 1 345 ? -0.112 -8.294 34.576 1.00 80.88 345 LEU A N 1
ATOM 2615 C CA . LEU A 1 345 ? -1.282 -7.491 34.242 1.00 80.88 345 LEU A CA 1
ATOM 2616 C C . LEU A 1 345 ? -1.996 -7.052 35.515 1.00 80.88 345 LEU A C 1
ATOM 2618 O O . LEU A 1 345 ? -2.418 -7.889 36.305 1.00 80.88 345 LEU A O 1
ATOM 2622 N N . SER A 1 346 ? -2.200 -5.754 35.683 1.00 82.12 346 SER A N 1
ATOM 2623 C CA . SER A 1 346 ? -3.014 -5.211 36.768 1.00 82.12 346 SER A CA 1
ATOM 2624 C C . SER A 1 346 ? -4.292 -4.590 36.221 1.00 82.12 346 SER A C 1
ATOM 2626 O O . SER A 1 346 ? -4.280 -3.965 35.158 1.00 82.12 346 SER A O 1
ATOM 2628 N N . VAL A 1 347 ? -5.392 -4.726 36.963 1.00 83.19 347 VAL A N 1
ATOM 2629 C CA . VAL A 1 347 ? -6.684 -4.129 36.606 1.00 83.19 347 VAL A CA 1
ATOM 2630 C C . VAL A 1 347 ? -7.096 -3.110 37.657 1.00 83.19 347 VAL A C 1
ATOM 2632 O O . VAL A 1 347 ? -7.088 -3.398 38.847 1.00 83.19 347 VAL A O 1
ATOM 2635 N N . LYS A 1 348 ? -7.448 -1.902 37.229 1.00 83.00 348 LYS A N 1
ATOM 2636 C CA . LYS A 1 348 ? -7.877 -0.802 38.092 1.00 83.00 348 LYS A CA 1
ATOM 2637 C C . LYS A 1 348 ? -9.385 -0.613 38.011 1.00 83.00 348 LYS A C 1
ATOM 2639 O O . LYS A 1 348 ? -9.925 -0.504 36.911 1.00 83.00 348 LYS A O 1
ATOM 2644 N N . LEU A 1 349 ? -10.029 -0.512 39.170 1.00 80.50 349 LEU A N 1
ATOM 2645 C CA . LEU A 1 349 ? -11.447 -0.183 39.324 1.00 80.50 349 LEU A CA 1
ATOM 2646 C C . LEU A 1 349 ? -11.579 0.847 40.449 1.00 80.50 349 LEU A C 1
ATOM 2648 O O . LEU A 1 349 ? -11.309 0.550 41.614 1.00 80.50 349 LEU A O 1
ATOM 2652 N N . GLY A 1 350 ? -11.948 2.081 40.102 1.00 75.19 350 GLY A N 1
ATOM 2653 C CA . GLY A 1 350 ? -11.929 3.192 41.056 1.00 75.19 350 GLY A CA 1
ATOM 2654 C C . GLY A 1 350 ? -10.522 3.423 41.626 1.00 75.19 350 GLY A C 1
ATOM 2655 O O . GLY A 1 350 ? -9.567 3.609 40.874 1.00 75.19 350 GLY A O 1
ATOM 2656 N N . SER A 1 351 ? -10.390 3.410 42.954 1.00 74.88 351 SER A N 1
ATOM 2657 C CA . SER A 1 351 ? -9.104 3.532 43.659 1.00 74.88 351 SER A CA 1
ATOM 2658 C C . SER A 1 351 ? -8.368 2.200 43.849 1.00 74.88 351 SER A C 1
ATOM 2660 O O . SER A 1 351 ? -7.209 2.200 44.266 1.00 74.88 351 SER A O 1
ATOM 2662 N N . ARG A 1 352 ? -9.012 1.063 43.555 1.00 75.06 352 ARG A N 1
ATOM 2663 C CA . ARG A 1 352 ? -8.445 -0.272 43.770 1.00 75.06 352 ARG A CA 1
ATOM 2664 C C . ARG A 1 352 ? -7.671 -0.759 42.555 1.00 75.06 352 ARG A C 1
ATOM 2666 O O . ARG A 1 352 ? -7.988 -0.426 41.413 1.00 75.06 352 ARG A O 1
ATOM 2673 N N . THR A 1 353 ? -6.658 -1.576 42.821 1.00 82.19 353 THR A N 1
ATOM 2674 C CA . THR A 1 353 ? -5.867 -2.280 41.810 1.00 82.19 353 THR A CA 1
ATOM 2675 C C . THR A 1 353 ? -5.860 -3.765 42.152 1.00 82.19 353 THR A C 1
ATOM 2677 O O . THR A 1 353 ? -5.526 -4.128 43.274 1.00 82.19 353 THR A O 1
ATOM 2680 N N . PHE A 1 354 ? -6.222 -4.599 41.186 1.00 80.94 354 PHE A N 1
ATOM 2681 C CA . PHE A 1 354 ? -6.187 -6.054 41.251 1.00 80.94 354 PHE A CA 1
ATOM 2682 C C . PHE A 1 354 ? -4.979 -6.579 40.471 1.00 80.94 354 PHE A C 1
ATOM 2684 O O . PHE A 1 354 ? -4.634 -6.016 39.428 1.00 80.94 354 PHE A O 1
ATOM 2691 N N . GLY A 1 355 ? -4.359 -7.658 40.950 1.00 78.00 355 GLY A N 1
ATOM 2692 C CA . GLY A 1 355 ? -3.131 -8.215 40.377 1.00 78.00 355 GLY A CA 1
ATOM 2693 C C . GLY A 1 355 ? -1.846 -7.718 41.069 1.00 78.00 355 GLY A C 1
ATOM 2694 O O . GLY A 1 355 ? -1.914 -7.190 42.179 1.00 78.00 355 GLY A O 1
ATOM 2695 N N . PRO A 1 356 ? -0.666 -7.882 40.438 1.00 78.12 356 PRO A N 1
ATOM 2696 C CA . PRO A 1 356 ? -0.483 -8.298 39.050 1.00 78.12 356 PRO A CA 1
ATOM 2697 C C . PRO A 1 356 ? -0.816 -9.779 38.825 1.00 78.12 356 PRO A C 1
ATOM 2699 O O . PRO A 1 356 ? -0.375 -10.661 39.556 1.00 78.12 356 PRO A O 1
ATOM 2702 N N . TYR A 1 357 ? -1.575 -10.055 37.772 1.00 79.88 357 TYR A N 1
ATOM 2703 C CA . TYR A 1 357 ? -1.804 -11.389 37.239 1.00 79.88 357 TYR A CA 1
ATOM 2704 C C . TYR A 1 357 ? -0.691 -11.730 36.254 1.00 79.88 357 TYR A C 1
ATOM 2706 O O . TYR A 1 357 ? -0.450 -10.977 35.315 1.00 79.88 357 TYR A O 1
ATOM 2714 N N . VAL A 1 358 ? -0.029 -12.866 36.446 1.00 80.31 358 VAL A N 1
ATOM 2715 C CA . VAL A 1 358 ? 1.037 -13.316 35.544 1.00 80.31 358 VAL A CA 1
ATOM 2716 C C . VAL A 1 358 ? 0.433 -14.085 34.371 1.00 80.31 358 VAL A C 1
ATOM 2718 O O . VAL A 1 358 ? -0.299 -15.050 34.579 1.00 80.31 358 VAL A O 1
ATOM 2721 N N . ILE A 1 359 ? 0.720 -13.685 33.139 1.00 76.94 359 ILE A N 1
ATOM 2722 C CA . ILE A 1 359 ? 0.274 -14.379 31.927 1.00 76.94 359 ILE A CA 1
ATOM 2723 C C . ILE A 1 359 ? 1.516 -14.859 31.187 1.00 76.94 359 ILE A C 1
ATOM 2725 O O . ILE A 1 359 ? 2.368 -14.051 30.825 1.00 76.94 359 ILE A O 1
ATOM 2729 N N . GLU A 1 360 ? 1.630 -16.169 30.990 1.00 78.25 360 GLU A N 1
ATOM 2730 C CA . GLU A 1 360 ? 2.720 -16.758 30.211 1.00 78.25 360 GLU A CA 1
ATOM 2731 C C . GLU A 1 360 ? 2.623 -16.338 28.741 1.00 78.25 360 GLU A C 1
ATOM 2733 O O . GLU A 1 360 ? 1.532 -16.260 28.169 1.00 78.25 360 GLU A O 1
ATOM 2738 N N . ALA A 1 361 ? 3.773 -16.089 28.123 1.00 75.44 361 ALA A N 1
ATOM 2739 C CA . ALA A 1 361 ? 3.855 -15.699 26.724 1.00 75.44 361 ALA A CA 1
ATOM 2740 C C . ALA A 1 361 ? 3.184 -16.743 25.807 1.00 75.44 361 ALA A C 1
ATOM 2742 O O . ALA A 1 361 ? 3.394 -17.949 25.939 1.00 75.44 361 ALA A O 1
ATOM 2743 N N . GLY A 1 362 ? 2.342 -16.283 24.878 1.00 73.50 362 GLY A N 1
ATOM 2744 C CA . GLY A 1 362 ? 1.588 -17.149 23.966 1.00 73.50 362 GLY A CA 1
ATOM 2745 C C . GLY A 1 362 ? 0.373 -17.845 24.588 1.00 73.50 362 GLY A C 1
ATOM 2746 O O . GLY A 1 362 ? -0.251 -18.672 23.921 1.00 73.50 362 GLY A O 1
ATOM 2747 N N . ARG A 1 363 ? 0.020 -17.535 25.842 1.00 76.56 363 ARG A N 1
ATOM 2748 C CA . ARG A 1 363 ? -1.154 -18.090 26.529 1.00 76.56 363 ARG A CA 1
ATOM 2749 C C . ARG A 1 363 ? -2.276 -17.062 26.686 1.00 76.56 363 ARG A C 1
ATOM 2751 O O . ARG A 1 363 ? -2.070 -15.847 26.642 1.00 76.56 363 ARG A O 1
ATOM 2758 N N . GLU A 1 364 ? -3.475 -17.590 26.903 1.00 77.06 364 GLU A N 1
ATOM 2759 C CA . GLU A 1 364 ? -4.676 -16.844 27.278 1.00 77.06 364 GLU A CA 1
ATOM 2760 C C . GLU A 1 364 ? -5.021 -17.111 28.746 1.00 77.06 364 GLU A C 1
ATOM 2762 O O . GLU A 1 364 ? -4.712 -18.175 29.292 1.00 77.06 364 GLU A O 1
ATOM 2767 N N . ARG A 1 365 ? -5.664 -16.142 29.400 1.00 75.62 365 ARG A N 1
ATOM 2768 C CA . ARG A 1 365 ? -6.078 -16.252 30.799 1.00 75.62 365 ARG A CA 1
ATOM 2769 C C . ARG A 1 365 ? -7.396 -15.523 31.037 1.00 75.62 365 ARG A C 1
ATOM 2771 O O . ARG A 1 365 ? -7.575 -14.396 30.588 1.00 75.62 365 ARG A O 1
ATOM 2778 N N . TRP A 1 366 ? -8.299 -16.154 31.785 1.00 78.25 366 TRP A N 1
ATOM 2779 C CA . TRP A 1 366 ? -9.504 -15.503 32.297 1.00 78.25 366 TRP A CA 1
ATOM 2780 C C . TRP A 1 366 ? -9.222 -14.807 33.626 1.00 78.25 366 TRP A C 1
ATOM 2782 O O . TRP A 1 366 ? -8.594 -15.387 34.516 1.00 78.25 366 TRP A O 1
ATOM 2792 N N . LEU A 1 367 ? -9.721 -13.583 33.757 1.00 77.94 367 LEU A N 1
ATOM 2793 C CA . LEU A 1 367 ? -9.708 -12.789 34.979 1.00 77.94 367 LEU A CA 1
ATOM 2794 C C . LEU A 1 367 ? -11.149 -12.511 35.390 1.00 77.94 367 LEU A C 1
ATOM 2796 O O . LEU A 1 367 ? -11.887 -11.904 34.620 1.00 77.94 367 LEU A O 1
ATOM 2800 N N . GLU A 1 368 ? -11.550 -12.937 36.584 1.00 77.38 368 GLU A N 1
ATOM 2801 C CA . GLU A 1 368 ? -12.852 -12.577 37.148 1.00 77.38 368 GLU A CA 1
ATOM 2802 C C . GLU A 1 368 ? -12.672 -11.385 38.094 1.00 77.38 368 GLU A C 1
ATOM 2804 O O . GLU A 1 368 ? -11.828 -11.410 38.989 1.00 77.38 368 GLU A O 1
ATOM 2809 N N . ILE A 1 369 ? -13.435 -10.320 37.863 1.00 77.38 369 ILE A N 1
ATOM 2810 C CA . ILE A 1 369 ? -13.359 -9.061 38.602 1.00 77.38 369 ILE A CA 1
ATOM 2811 C C . ILE A 1 369 ? -14.733 -8.796 39.201 1.00 77.38 369 ILE A C 1
ATOM 2813 O O . ILE A 1 369 ? -15.714 -8.607 38.477 1.00 77.38 369 ILE A O 1
ATOM 2817 N N . GLN A 1 370 ? -14.805 -8.764 40.526 1.00 75.31 370 GLN A N 1
ATOM 2818 C CA . GLN A 1 370 ? -16.024 -8.403 41.235 1.00 75.31 370 GLN A CA 1
ATOM 2819 C C . GLN A 1 370 ? -16.156 -6.878 41.303 1.00 75.31 370 GLN A C 1
ATOM 2821 O O . GLN A 1 370 ? -15.228 -6.176 41.706 1.00 75.31 370 GLN A O 1
ATOM 2826 N N . ILE A 1 371 ? -17.315 -6.363 40.893 1.00 72.00 371 ILE A N 1
ATOM 2827 C CA . ILE A 1 371 ? -17.652 -4.945 40.995 1.00 72.00 371 ILE A CA 1
ATOM 2828 C C . ILE A 1 371 ? -18.334 -4.716 42.343 1.00 72.00 371 ILE A C 1
ATOM 2830 O O . ILE A 1 371 ? -19.332 -5.361 42.663 1.00 72.00 371 ILE A O 1
ATOM 2834 N N . GLU A 1 372 ? -17.802 -3.779 43.123 1.00 65.50 372 GLU A N 1
ATOM 2835 C CA . GLU A 1 372 ? -18.346 -3.434 44.434 1.00 65.50 372 GLU A CA 1
ATOM 2836 C C . GLU A 1 372 ? -19.505 -2.438 44.361 1.00 65.50 372 GLU A C 1
ATOM 2838 O O . GLU A 1 372 ? -19.649 -1.645 43.425 1.00 65.50 372 GLU A O 1
ATOM 2843 N N . ALA A 1 373 ? -20.333 -2.471 45.404 1.00 59.22 373 ALA A N 1
ATOM 2844 C CA . ALA A 1 373 ? -21.611 -1.784 45.441 1.00 59.22 373 ALA A CA 1
ATOM 2845 C C . ALA A 1 373 ? -21.534 -0.251 45.389 1.00 59.22 373 ALA A C 1
ATOM 2847 O O . ALA A 1 373 ? -22.457 0.408 44.906 1.00 59.22 373 ALA A O 1
ATOM 2848 N N . ASP A 1 374 ? -20.458 0.325 45.908 1.00 58.16 374 ASP A N 1
ATOM 2849 C CA . ASP A 1 374 ? -20.175 1.758 45.910 1.00 58.16 374 ASP A CA 1
ATOM 2850 C C . ASP A 1 374 ? -19.806 2.278 44.513 1.00 58.16 374 ASP A C 1
ATOM 2852 O O . ASP A 1 374 ? -20.229 3.374 44.143 1.00 58.16 374 ASP A O 1
ATOM 2856 N N . VAL A 1 375 ? -19.119 1.464 43.704 1.00 59.53 375 VAL A N 1
ATOM 2857 C CA . VAL A 1 375 ? -18.759 1.785 42.314 1.00 59.53 375 VAL A CA 1
ATOM 2858 C C . VAL A 1 375 ? -19.981 1.738 41.388 1.00 59.53 375 VAL A C 1
ATOM 2860 O O . VAL A 1 375 ? -20.074 2.518 40.449 1.00 59.53 375 VAL A O 1
ATOM 2863 N N . VAL A 1 376 ? -20.973 0.884 41.667 1.00 57.31 376 VAL A N 1
ATOM 2864 C CA . VAL A 1 376 ? -22.220 0.805 40.875 1.00 57.31 376 VAL A CA 1
ATOM 2865 C C . VAL A 1 376 ? -23.092 2.063 41.028 1.00 57.31 376 VAL A C 1
ATOM 2867 O O . VAL A 1 376 ? -23.807 2.437 40.097 1.00 57.31 376 VAL A O 1
ATOM 2870 N N . ARG A 1 377 ? -23.027 2.763 42.172 1.00 53.38 377 ARG A N 1
ATOM 2871 C CA . ARG A 1 377 ? -23.869 3.947 42.456 1.00 53.38 377 ARG A CA 1
ATOM 2872 C C . ARG A 1 377 ? -23.564 5.156 41.571 1.00 53.38 377 ARG A C 1
ATOM 2874 O O . ARG A 1 377 ? -24.442 6.000 41.406 1.00 53.38 377 ARG A O 1
ATOM 2881 N N . SER A 1 378 ? -22.363 5.247 40.997 1.00 58.91 378 SER A N 1
ATOM 2882 C CA . SER A 1 378 ? -22.008 6.308 40.042 1.00 58.91 378 SER A CA 1
ATOM 2883 C C . SER A 1 378 ? -22.711 6.141 38.687 1.00 58.91 378 SER A C 1
ATOM 2885 O O . SER A 1 378 ? -22.732 7.079 37.893 1.00 58.91 378 SER A O 1
ATOM 2887 N N . GLY A 1 379 ? -23.263 4.953 38.393 1.00 63.69 379 GLY A N 1
ATOM 2888 C CA . GLY A 1 379 ? -23.854 4.604 37.099 1.00 63.69 379 GLY A CA 1
ATOM 2889 C C . GLY A 1 379 ? -22.842 4.460 35.953 1.00 63.69 379 GLY A C 1
ATOM 2890 O O . GLY A 1 379 ? -23.238 4.071 34.856 1.00 63.69 379 GLY A O 1
ATOM 2891 N N . GLU A 1 380 ? -21.559 4.741 36.193 1.00 77.06 380 GLU A N 1
ATOM 2892 C CA . GLU A 1 380 ? -20.446 4.682 35.242 1.00 77.06 380 GLU A CA 1
ATOM 2893 C C . GLU A 1 380 ? -19.307 3.850 35.836 1.00 77.06 380 GLU A C 1
ATOM 2895 O O . GLU A 1 380 ? -18.760 4.178 36.891 1.00 77.06 380 GLU A O 1
ATOM 2900 N N . LEU A 1 381 ? -18.925 2.790 35.127 1.00 78.44 381 LEU A N 1
ATOM 2901 C CA . LEU A 1 381 ? -17.818 1.912 35.477 1.00 78.44 381 LEU A CA 1
ATOM 2902 C C . LEU A 1 381 ? -16.643 2.123 34.532 1.00 78.44 381 LEU A C 1
ATOM 2904 O O . LEU A 1 381 ? -16.821 2.199 33.318 1.00 78.44 381 LEU A O 1
ATOM 2908 N N . LYS A 1 382 ? -15.439 2.157 35.111 1.00 83.00 382 LYS A N 1
ATOM 2909 C CA . LYS A 1 382 ? -14.160 2.223 34.396 1.00 83.00 382 LYS A CA 1
ATOM 2910 C C . LYS A 1 382 ? -13.275 1.074 34.839 1.00 83.00 382 LYS A C 1
ATOM 2912 O O . LYS A 1 382 ? -12.903 1.012 36.009 1.00 83.00 382 LYS A O 1
ATOM 2917 N N . LEU A 1 383 ? -12.917 0.209 33.898 1.00 86.25 383 LEU A N 1
ATOM 2918 C CA . LEU A 1 383 ? -11.921 -0.840 34.091 1.00 86.25 383 LEU A CA 1
ATOM 2919 C C . LEU A 1 383 ? -10.657 -0.464 33.326 1.00 86.25 383 LEU A C 1
ATOM 2921 O O . LEU A 1 383 ? -10.677 -0.380 32.101 1.00 86.25 383 LEU A O 1
ATOM 2925 N N . GLY A 1 384 ? -9.575 -0.192 34.052 1.00 86.81 384 GLY A N 1
ATOM 2926 C CA . GLY A 1 384 ? -8.278 0.153 33.473 1.00 86.81 384 GLY A CA 1
ATOM 2927 C C . GLY A 1 384 ? -7.326 -1.036 33.483 1.00 86.81 384 GLY A C 1
ATOM 2928 O O . GLY A 1 384 ? -6.959 -1.501 34.555 1.00 86.81 384 GLY A O 1
ATOM 2929 N N . PHE A 1 385 ? -6.877 -1.495 32.322 1.00 86.25 385 PHE A N 1
ATOM 2930 C CA . PHE A 1 385 ? -5.895 -2.569 32.188 1.00 86.25 385 PHE A CA 1
ATOM 2931 C C . PHE A 1 385 ? -4.494 -1.983 32.008 1.00 86.25 385 PHE A C 1
ATOM 2933 O O . PHE A 1 385 ? -4.291 -1.079 31.194 1.00 86.25 385 PHE A O 1
ATOM 2940 N N . VAL A 1 386 ? -3.530 -2.476 32.787 1.00 82.94 386 VAL A N 1
ATOM 2941 C CA . VAL A 1 386 ? -2.133 -2.022 32.760 1.00 82.94 386 VAL A CA 1
ATOM 2942 C C . VAL A 1 386 ? -1.214 -3.235 32.718 1.00 82.94 386 VAL A C 1
ATOM 2944 O O . VAL A 1 386 ? -1.155 -3.994 33.684 1.00 82.94 386 VAL A O 1
ATOM 2947 N N . ALA A 1 387 ? -0.493 -3.408 31.612 1.00 78.19 387 ALA A N 1
ATOM 2948 C CA . ALA A 1 387 ? 0.501 -4.465 31.458 1.00 78.19 387 ALA A CA 1
ATOM 2949 C C . ALA A 1 387 ? 1.916 -3.947 31.751 1.00 78.19 387 ALA A C 1
ATOM 2951 O O . ALA A 1 387 ? 2.271 -2.833 31.366 1.00 78.19 387 ALA A O 1
ATOM 2952 N N . ALA A 1 388 ? 2.725 -4.770 32.413 1.00 72.62 388 ALA A N 1
ATOM 2953 C CA . ALA A 1 388 ? 4.127 -4.508 32.708 1.00 72.62 388 ALA A CA 1
ATOM 2954 C C . ALA A 1 388 ? 4.952 -5.800 32.594 1.00 72.62 388 ALA A C 1
ATOM 2956 O O . ALA A 1 388 ? 4.461 -6.890 32.893 1.00 72.62 388 ALA A O 1
ATOM 2957 N N . SER A 1 389 ? 6.219 -5.680 32.184 1.00 65.25 389 SER A N 1
ATOM 2958 C CA . SER A 1 389 ? 7.157 -6.805 32.264 1.00 65.25 389 SER A CA 1
ATOM 2959 C C . SER A 1 389 ? 7.498 -7.076 33.728 1.00 65.25 389 SER A C 1
ATOM 2961 O O . SER A 1 389 ? 7.674 -6.138 34.508 1.00 65.25 389 SER A O 1
ATOM 2963 N N . LEU A 1 390 ? 7.614 -8.350 34.100 1.00 60.31 390 LEU A N 1
ATOM 2964 C CA . LEU A 1 390 ? 8.062 -8.758 35.436 1.00 60.31 390 LEU A CA 1
ATOM 2965 C C . LEU A 1 390 ? 9.593 -8.734 35.572 1.00 60.31 390 LEU A C 1
ATOM 2967 O O . LEU A 1 390 ? 10.105 -8.802 36.684 1.00 60.31 390 LEU A O 1
ATOM 2971 N N . GLU A 1 391 ? 10.315 -8.591 34.457 1.00 57.41 391 GLU A N 1
ATOM 2972 C CA . GLU A 1 391 ? 11.782 -8.651 34.393 1.00 57.41 391 GLU A CA 1
ATOM 2973 C C . GLU A 1 391 ? 12.455 -7.260 34.415 1.00 57.41 391 GLU A C 1
ATOM 2975 O O . GLU A 1 391 ? 13.654 -7.140 34.199 1.00 57.41 391 GLU A O 1
ATOM 2980 N N . GLY A 1 392 ? 11.712 -6.198 34.756 1.00 46.53 392 GLY A N 1
ATOM 2981 C CA . GLY A 1 392 ? 12.281 -4.889 35.116 1.00 46.53 392 GLY A CA 1
ATOM 2982 C C . GLY A 1 392 ? 12.357 -3.839 34.004 1.00 46.53 392 GLY A C 1
ATOM 2983 O O . GLY A 1 392 ? 12.563 -2.668 34.321 1.00 46.53 392 GLY A O 1
ATOM 2984 N N . ASP A 1 393 ? 12.095 -4.198 32.745 1.00 45.94 393 ASP A N 1
ATOM 2985 C CA . ASP A 1 393 ? 12.046 -3.238 31.636 1.00 45.94 393 ASP A CA 1
ATOM 2986 C C . ASP A 1 393 ? 10.622 -2.827 31.248 1.00 45.94 393 ASP A C 1
ATOM 2988 O O . ASP A 1 393 ? 9.667 -3.609 31.283 1.00 45.94 393 ASP A O 1
ATOM 2992 N N . ARG A 1 394 ? 10.463 -1.552 30.871 1.00 47.31 394 ARG A N 1
ATOM 2993 C CA . ARG A 1 394 ? 9.195 -1.010 30.366 1.00 47.31 394 ARG A CA 1
ATOM 2994 C C . ARG A 1 394 ? 8.823 -1.764 29.093 1.00 47.31 394 ARG A C 1
ATOM 2996 O O . ARG A 1 394 ? 9.383 -1.516 28.031 1.00 47.31 394 ARG A O 1
ATOM 3003 N N . CYS A 1 395 ? 7.883 -2.692 29.226 1.00 46.03 395 CYS A N 1
ATOM 3004 C CA . CYS A 1 395 ? 7.385 -3.504 28.129 1.00 46.03 395 CYS A CA 1
ATOM 3005 C C . CYS A 1 395 ? 6.952 -2.597 26.966 1.00 46.03 395 CYS A C 1
ATOM 3007 O O . CYS A 1 395 ? 6.135 -1.689 27.156 1.00 46.03 395 CYS A O 1
ATOM 3009 N N . ARG A 1 396 ? 7.516 -2.821 25.770 1.00 48.69 396 ARG A N 1
ATOM 3010 C CA . ARG A 1 396 ? 7.063 -2.142 24.550 1.00 48.69 396 ARG A CA 1
ATOM 3011 C C . ARG A 1 396 ? 5.589 -2.490 24.286 1.00 48.69 396 ARG A C 1
ATOM 3013 O O . ARG A 1 396 ? 5.075 -3.517 24.721 1.00 48.69 396 ARG A O 1
ATOM 3020 N N . SER A 1 397 ? 4.914 -1.578 23.602 1.00 50.12 397 SER A N 1
ATOM 3021 C CA . SER A 1 397 ? 3.470 -1.315 23.535 1.00 50.12 397 SER A CA 1
ATOM 3022 C C . SER A 1 397 ? 2.528 -2.400 22.967 1.00 50.12 397 SER A C 1
ATOM 3024 O O . SER A 1 397 ? 1.543 -2.049 22.323 1.00 50.12 397 SER A O 1
ATOM 3026 N N . SER A 1 398 ? 2.777 -3.697 23.175 1.00 55.00 398 SER A N 1
ATOM 3027 C CA . SER A 1 398 ? 1.958 -4.763 22.561 1.00 55.00 398 SER A CA 1
ATOM 3028 C C . SER A 1 398 ? 2.099 -6.154 23.195 1.00 55.00 398 SER A C 1
ATOM 3030 O O . SER A 1 398 ? 1.838 -7.168 22.553 1.00 55.00 398 SER A O 1
ATOM 3032 N N . ALA A 1 399 ? 2.523 -6.253 24.454 1.00 71.75 399 ALA A N 1
ATOM 3033 C CA . ALA A 1 399 ? 2.785 -7.562 25.050 1.00 71.75 399 ALA A CA 1
ATOM 3034 C C . ALA A 1 399 ? 1.502 -8.290 25.501 1.00 71.75 399 ALA A C 1
ATOM 3036 O O . ALA A 1 399 ? 1.434 -9.513 25.418 1.00 71.75 399 ALA A O 1
ATOM 3037 N N . ALA A 1 400 ? 0.466 -7.561 25.926 1.00 79.50 400 ALA A N 1
ATOM 3038 C CA . ALA A 1 400 ? -0.817 -8.135 26.327 1.00 79.50 400 ALA A CA 1
ATOM 3039 C C . ALA A 1 400 ? -2.000 -7.385 25.708 1.00 79.50 400 ALA A C 1
ATOM 3041 O O . ALA A 1 400 ? -1.904 -6.189 25.420 1.00 79.50 400 ALA A O 1
ATOM 3042 N N . GLY A 1 401 ? -3.112 -8.089 25.520 1.00 86.12 401 GLY A N 1
ATOM 3043 C CA . GLY A 1 401 ? -4.341 -7.529 24.972 1.00 86.12 401 GLY A CA 1
ATOM 3044 C C . GLY A 1 401 ? -5.594 -8.176 25.547 1.00 86.12 401 GLY A C 1
ATOM 3045 O O . GLY A 1 401 ? -5.554 -9.271 26.116 1.00 86.12 401 GLY A O 1
ATOM 3046 N N . LEU A 1 402 ? -6.715 -7.477 25.399 1.00 86.81 402 LEU A N 1
ATOM 3047 C CA . LEU A 1 402 ? -8.038 -7.935 25.810 1.00 86.81 402 LEU A CA 1
ATOM 3048 C C . LEU A 1 402 ? -8.722 -8.616 24.623 1.00 86.81 402 LEU A C 1
ATOM 3050 O O . LEU A 1 402 ? -8.908 -7.990 23.588 1.00 86.81 402 LEU A O 1
ATOM 3054 N N . VAL A 1 403 ? -9.085 -9.888 24.765 1.00 83.12 403 VAL A N 1
ATOM 3055 C CA . VAL A 1 403 ? -9.804 -10.667 23.740 1.00 83.12 403 VAL A CA 1
ATOM 3056 C C . VAL A 1 403 ? -11.301 -10.387 23.823 1.00 83.12 403 VAL A C 1
ATOM 3058 O O . VAL A 1 403 ? -11.984 -10.213 22.814 1.00 83.12 403 VAL A O 1
ATOM 3061 N N . GLY A 1 404 ? -11.832 -10.345 25.044 1.00 82.56 404 GLY A N 1
ATOM 3062 C CA . GLY A 1 404 ? -13.256 -10.184 25.270 1.00 82.56 404 GLY A CA 1
ATOM 3063 C C . GLY A 1 404 ? -13.625 -10.025 26.734 1.00 82.56 404 GLY A C 1
ATOM 3064 O O . GLY A 1 404 ? -12.815 -10.280 27.627 1.00 82.56 404 GLY A O 1
ATOM 3065 N N . MET A 1 405 ? -14.860 -9.604 26.975 1.00 83.12 405 MET A N 1
ATOM 3066 C CA . MET A 1 405 ? -15.424 -9.446 28.309 1.00 83.12 405 MET A CA 1
ATOM 3067 C C . MET A 1 405 ? -16.840 -10.001 28.374 1.00 83.12 405 MET A C 1
ATOM 3069 O O . MET A 1 405 ? -17.614 -9.877 27.430 1.00 83.12 405 MET A O 1
ATOM 3073 N N . TYR A 1 406 ? -17.190 -10.553 29.525 1.00 79.81 406 TYR A N 1
ATOM 3074 C CA . TYR A 1 406 ? -18.519 -11.051 29.833 1.00 79.81 406 TYR A CA 1
ATOM 3075 C C . TYR A 1 406 ? -18.974 -10.496 31.177 1.00 79.81 406 TYR A C 1
ATOM 3077 O O . TYR A 1 406 ? -18.198 -10.486 32.133 1.00 79.81 406 TYR A O 1
ATOM 3085 N N . VAL A 1 407 ? -20.222 -10.039 31.261 1.00 77.56 407 VAL A N 1
ATOM 3086 C CA . VAL A 1 407 ? -20.791 -9.491 32.499 1.00 77.56 407 VAL A CA 1
ATOM 3087 C C . VAL A 1 407 ? -21.964 -10.345 32.944 1.00 77.56 407 VAL A C 1
ATOM 3089 O O . VAL A 1 407 ? -22.872 -10.628 32.161 1.00 77.56 407 VAL A O 1
ATOM 3092 N N . HIS A 1 408 ? -21.965 -10.722 34.220 1.00 73.62 408 HIS A N 1
ATOM 3093 C CA . HIS A 1 408 ? -23.062 -11.453 34.845 1.00 73.62 408 HIS A CA 1
ATOM 3094 C C . HIS A 1 408 ? -23.393 -10.883 36.228 1.00 73.62 408 HIS A C 1
ATOM 3096 O O . HIS A 1 408 ? -22.534 -10.344 36.929 1.00 73.62 408 HIS A O 1
ATOM 3102 N N . GLY A 1 409 ? -24.676 -10.942 36.588 1.00 69.19 409 GLY A N 1
ATOM 3103 C CA . GLY A 1 409 ? -25.180 -10.480 37.879 1.00 69.19 409 GLY A CA 1
ATOM 3104 C C . GLY A 1 409 ? -25.167 -11.581 38.949 1.00 69.19 409 GLY A C 1
ATOM 3105 O O . GLY A 1 409 ? -25.099 -12.763 38.610 1.00 69.19 409 GLY A O 1
ATOM 3106 N N . PRO A 1 410 ? -25.326 -11.222 40.238 1.00 59.94 410 PRO A N 1
ATOM 3107 C CA . PRO A 1 410 ? -25.306 -12.186 41.347 1.00 59.94 410 PRO A CA 1
ATOM 3108 C C . PRO A 1 410 ? -26.431 -13.221 41.291 1.00 59.94 410 PRO A C 1
ATOM 3110 O O . PRO A 1 410 ? -26.280 -14.336 41.781 1.00 59.94 410 PRO A O 1
ATOM 3113 N N . ASN A 1 411 ? -27.562 -12.848 40.686 1.00 59.22 411 ASN A N 1
ATOM 3114 C CA . ASN A 1 411 ? -28.768 -13.671 40.604 1.00 59.22 411 ASN A CA 1
ATOM 3115 C C . ASN A 1 411 ? -29.029 -14.213 39.192 1.00 59.22 411 ASN A C 1
ATOM 3117 O O . ASN A 1 411 ? -30.025 -14.900 38.972 1.00 59.22 411 ASN A O 1
ATOM 3121 N N . ASP A 1 412 ? -28.131 -13.942 38.244 1.00 66.75 412 ASP A N 1
ATOM 3122 C CA . ASP A 1 412 ? -28.239 -14.440 36.877 1.00 66.75 412 ASP A CA 1
ATOM 3123 C C . ASP A 1 412 ? -27.534 -15.798 36.762 1.00 66.75 412 ASP A C 1
ATOM 3125 O O . ASP A 1 412 ? -26.412 -15.928 36.257 1.00 66.75 412 ASP A O 1
ATOM 3129 N N . ARG A 1 413 ? -28.187 -16.821 37.331 1.00 65.38 413 ARG A N 1
ATOM 3130 C CA . ARG A 1 413 ? -27.677 -18.199 37.338 1.00 65.38 413 ARG A CA 1
ATOM 3131 C C . ARG A 1 413 ? -27.482 -18.738 35.928 1.00 65.38 413 ARG A C 1
ATOM 3133 O O . ARG A 1 413 ? -26.504 -19.439 35.714 1.00 65.38 413 ARG A O 1
ATOM 3140 N N . ASP A 1 414 ? -28.359 -18.386 34.992 1.00 66.00 414 ASP A N 1
ATOM 3141 C CA . ASP A 1 414 ? -28.289 -18.847 33.604 1.00 66.00 414 ASP A CA 1
ATOM 3142 C C . ASP A 1 414 ? -27.087 -18.236 32.874 1.00 66.00 414 ASP A C 1
ATOM 3144 O O . ASP A 1 414 ? -26.291 -18.969 32.295 1.00 66.00 414 ASP A O 1
ATOM 3148 N N . SER A 1 415 ? -26.863 -16.921 32.972 1.00 66.31 415 SER A N 1
ATOM 3149 C CA . SER A 1 415 ? -25.675 -16.297 32.371 1.00 66.31 415 SER A CA 1
ATOM 3150 C C . SER A 1 415 ? -24.385 -16.759 33.035 1.00 66.31 415 SER A C 1
ATOM 3152 O O . SER A 1 415 ? -23.377 -16.957 32.356 1.00 66.31 415 SER A O 1
ATOM 3154 N N . THR A 1 416 ? -24.402 -16.951 34.353 1.00 65.69 416 THR A N 1
ATOM 3155 C CA . THR A 1 416 ? -23.261 -17.508 35.081 1.00 65.69 416 THR A CA 1
ATOM 3156 C C . THR A 1 416 ? -22.989 -18.922 34.563 1.00 65.69 416 THR A C 1
ATOM 3158 O O . THR A 1 416 ? -21.917 -19.202 34.044 1.00 65.69 416 THR A O 1
ATOM 3161 N N . GLU A 1 417 ? -23.980 -19.806 34.568 1.00 65.38 417 GLU A N 1
ATOM 3162 C CA . GLU A 1 417 ? -23.846 -21.174 34.075 1.00 65.38 417 GLU A CA 1
ATOM 3163 C C . GLU A 1 417 ? -23.420 -21.241 32.599 1.00 65.38 417 GLU A C 1
ATOM 3165 O O . GLU A 1 417 ? -22.531 -22.020 32.266 1.00 65.38 417 GLU A O 1
ATOM 3170 N N . LYS A 1 418 ? -23.956 -20.388 31.720 1.00 65.06 418 LYS A N 1
ATOM 3171 C CA . LYS A 1 418 ? -23.524 -20.266 30.316 1.00 65.06 418 LYS A CA 1
ATOM 3172 C C . LYS A 1 418 ? -22.062 -19.863 30.190 1.00 65.06 418 LYS A C 1
ATOM 3174 O O . LYS A 1 418 ? -21.359 -20.409 29.340 1.00 65.06 418 LYS A O 1
ATOM 3179 N N . PHE A 1 419 ? -21.594 -18.947 31.032 1.00 65.56 419 PHE A N 1
ATOM 3180 C CA . PHE A 1 419 ? -20.186 -18.573 31.090 1.00 65.56 419 PHE A CA 1
ATOM 3181 C C . PHE A 1 419 ? -19.315 -19.747 31.541 1.00 65.56 419 PHE A C 1
ATOM 3183 O O . PHE A 1 419 ? -18.405 -20.136 30.817 1.00 65.56 419 PHE A O 1
ATOM 3190 N N . TYR A 1 420 ? -19.651 -20.381 32.669 1.00 61.97 420 TYR A N 1
ATOM 3191 C CA . TYR A 1 420 ? -18.918 -21.529 33.222 1.00 61.97 420 TYR A CA 1
ATOM 3192 C C . TYR A 1 420 ? -19.004 -22.798 32.353 1.00 61.97 420 TYR A C 1
ATOM 3194 O O . TYR A 1 420 ? -18.144 -23.668 32.456 1.00 61.97 420 TYR A O 1
ATOM 3202 N N . ARG A 1 421 ? -20.021 -22.927 31.492 1.00 58.28 421 ARG A N 1
ATOM 3203 C CA . ARG A 1 421 ? -20.152 -24.008 30.498 1.00 58.28 421 ARG A CA 1
ATOM 3204 C C . ARG A 1 421 ? -19.502 -23.671 29.151 1.00 58.28 421 ARG A C 1
ATOM 3206 O O . ARG A 1 421 ? -19.497 -24.517 28.264 1.00 58.28 421 ARG A O 1
ATOM 3213 N N . GLY A 1 422 ? -18.981 -22.455 28.978 1.00 54.38 422 GLY A N 1
ATOM 3214 C CA . GLY A 1 422 ? -18.333 -22.002 27.741 1.00 54.38 422 GLY A CA 1
ATOM 3215 C C . GLY A 1 422 ? -19.307 -21.656 26.611 1.00 54.38 422 GLY A C 1
ATOM 3216 O O . GLY A 1 422 ? -18.879 -21.378 25.496 1.00 54.38 422 GLY A O 1
ATOM 3217 N N . VAL A 1 423 ? -20.613 -21.631 26.891 1.00 53.97 423 VAL A N 1
ATOM 3218 C CA . VAL A 1 423 ? -21.684 -21.324 25.927 1.00 53.97 423 VAL A CA 1
ATOM 3219 C C . VAL A 1 423 ? -21.617 -19.865 25.471 1.00 53.97 423 VAL A C 1
ATOM 3221 O O . VAL A 1 423 ? -21.912 -19.570 24.319 1.00 53.97 423 VAL A O 1
ATOM 3224 N N . ALA A 1 424 ? -21.152 -18.960 26.338 1.00 52.19 424 ALA A N 1
ATOM 3225 C CA . ALA A 1 424 ? -20.963 -17.544 26.011 1.00 52.19 424 ALA A CA 1
ATOM 3226 C C . ALA A 1 424 ? -19.928 -17.280 24.890 1.00 52.19 424 ALA A C 1
ATOM 3228 O O . ALA A 1 424 ? -19.826 -16.153 24.417 1.00 52.19 424 ALA A O 1
ATOM 3229 N N . LEU A 1 425 ? -19.156 -18.291 24.473 1.00 53.59 425 LEU A N 1
ATOM 3230 C CA . LEU A 1 425 ? -18.060 -18.169 23.503 1.00 53.59 425 LEU A CA 1
ATOM 3231 C C . LEU A 1 425 ? -18.384 -18.732 22.112 1.00 53.59 425 LEU A C 1
ATOM 3233 O O . LEU A 1 425 ? -17.479 -18.795 21.282 1.00 53.59 425 LEU A O 1
ATOM 3237 N N . ASP A 1 426 ? -19.620 -19.187 21.876 1.00 50.38 426 ASP A N 1
ATOM 3238 C CA . ASP A 1 426 ? -20.005 -19.922 20.659 1.00 50.38 426 ASP A CA 1
ATOM 3239 C C . ASP A 1 426 ? -18.983 -21.045 20.346 1.00 50.38 426 ASP A C 1
ATOM 3241 O O . ASP A 1 426 ? -18.339 -21.105 19.297 1.00 50.38 426 ASP A O 1
ATOM 3245 N N . ALA A 1 427 ? -18.734 -21.866 21.376 1.00 44.62 427 ALA A N 1
ATOM 3246 C CA . ALA A 1 427 ? -17.567 -22.725 21.570 1.00 44.62 427 ALA A CA 1
ATOM 3247 C C . ALA A 1 427 ? -17.190 -23.618 20.371 1.00 44.62 427 ALA A C 1
ATOM 3249 O O . ALA A 1 427 ? -17.539 -24.795 20.320 1.00 44.62 427 ALA A O 1
ATOM 3250 N N . VAL A 1 428 ? -16.376 -23.084 19.454 1.00 38.16 428 VAL A N 1
ATOM 3251 C CA . VAL A 1 428 ? -15.576 -23.888 18.508 1.00 38.16 428 VAL A CA 1
ATOM 3252 C C . VAL A 1 428 ? -14.108 -23.436 18.434 1.00 38.16 428 VAL A C 1
ATOM 3254 O O . VAL A 1 428 ? -13.279 -24.190 17.936 1.00 38.16 428 VAL A O 1
ATOM 3257 N N . ARG A 1 429 ? -13.716 -22.251 18.937 1.00 40.84 429 ARG A N 1
ATOM 3258 C CA . ARG A 1 429 ? -12.342 -21.739 18.694 1.00 40.84 429 ARG A CA 1
ATOM 3259 C C . ARG A 1 429 ? -11.540 -21.189 19.870 1.00 40.84 429 ARG A C 1
ATOM 3261 O O . ARG A 1 429 ? -10.391 -20.825 19.649 1.00 40.84 429 ARG A O 1
ATOM 3268 N N . TYR A 1 430 ? -12.060 -21.175 21.092 1.00 44.75 430 TYR A N 1
ATOM 3269 C CA . TYR A 1 430 ? -11.289 -20.677 22.237 1.00 44.75 430 TYR A CA 1
ATOM 3270 C C . TYR A 1 430 ? -10.960 -21.824 23.178 1.00 44.75 430 TYR A C 1
ATOM 3272 O O . TYR A 1 430 ? -11.831 -22.412 23.816 1.00 44.75 430 TYR A O 1
ATOM 3280 N N . SER A 1 431 ? -9.683 -22.196 23.181 1.00 41.00 431 SER A N 1
ATOM 3281 C CA . SER A 1 431 ? -9.118 -23.238 24.025 1.00 41.00 431 SER A CA 1
ATOM 3282 C C . SER A 1 431 ? -9.398 -22.947 25.498 1.00 41.00 431 SER A C 1
ATOM 3284 O O . SER A 1 431 ? -8.742 -22.104 26.095 1.00 41.00 431 SER A O 1
ATOM 3286 N N . GLY A 1 432 ? -10.337 -23.696 26.075 1.00 44.16 432 GLY A N 1
ATOM 3287 C CA . GLY A 1 432 ? -10.410 -23.970 27.505 1.00 44.16 432 GLY A CA 1
ATOM 3288 C C . GLY A 1 432 ? -10.833 -22.799 28.388 1.00 44.16 432 GLY A C 1
ATOM 3289 O O . GLY A 1 432 ? -10.042 -21.927 28.738 1.00 44.16 432 GLY A O 1
ATOM 3290 N N . LEU A 1 433 ? -12.043 -22.890 28.936 1.00 43.53 433 LEU A N 1
ATOM 3291 C CA . LEU A 1 433 ? -12.201 -22.500 30.335 1.00 43.53 433 LEU A CA 1
ATOM 3292 C C . LEU A 1 433 ? -11.153 -23.279 31.151 1.00 43.53 433 LEU A C 1
ATOM 3294 O O . LEU A 1 433 ? -11.128 -24.512 31.068 1.00 43.53 433 LEU A O 1
ATOM 3298 N N . PRO A 1 434 ? -10.267 -22.621 31.914 1.00 40.44 434 PRO A N 1
ATOM 3299 C CA . PRO A 1 434 ? -9.341 -23.334 32.768 1.00 40.44 434 PRO A CA 1
ATOM 3300 C C . PRO A 1 434 ? -10.146 -24.080 33.827 1.00 40.44 434 PRO A C 1
ATOM 3302 O O . PRO A 1 434 ? -11.081 -23.530 34.406 1.00 40.44 434 PRO A O 1
ATOM 3305 N N . GLN A 1 435 ? -9.716 -25.291 34.169 1.00 39.56 435 GLN A N 1
ATOM 3306 C CA . GLN A 1 435 ? -10.229 -26.072 35.302 1.00 39.56 435 GLN A CA 1
ATOM 3307 C C . GLN A 1 435 ? -10.181 -25.330 36.663 1.00 39.56 435 GLN A C 1
ATOM 3309 O O . GLN A 1 435 ? -10.598 -25.891 37.674 1.00 39.56 435 GLN A O 1
ATOM 3314 N N . ARG A 1 436 ? -9.676 -24.086 36.725 1.00 37.69 436 ARG A N 1
ATOM 3315 C CA . ARG A 1 436 ? -9.648 -23.218 37.908 1.00 37.69 436 ARG A CA 1
ATOM 3316 C C . ARG A 1 436 ? -9.820 -21.744 37.525 1.00 37.69 436 ARG A C 1
ATOM 3318 O O . ARG A 1 436 ? -8.886 -21.118 37.028 1.00 37.69 436 ARG A O 1
ATOM 3325 N N . LEU A 1 437 ? -10.982 -21.177 37.834 1.00 40.56 437 LEU A N 1
ATOM 3326 C CA . LEU A 1 437 ? -11.113 -19.742 38.097 1.00 40.56 437 LEU A CA 1
ATOM 3327 C C . LEU A 1 437 ? -10.452 -19.451 39.448 1.00 40.56 437 LEU A C 1
ATOM 3329 O O . LEU A 1 437 ? -10.708 -20.164 40.419 1.00 40.56 437 LEU A O 1
ATOM 3333 N N . ILE A 1 438 ? -9.580 -18.444 39.519 1.00 39.50 438 ILE A N 1
ATOM 3334 C CA . ILE A 1 438 ? -9.051 -17.985 40.807 1.00 39.50 438 ILE A CA 1
ATOM 3335 C C . ILE A 1 438 ? -10.107 -17.066 41.418 1.00 39.50 438 ILE A C 1
ATOM 3337 O O . ILE A 1 438 ? -10.196 -15.898 41.056 1.00 39.50 438 ILE A O 1
ATOM 3341 N N . HIS A 1 439 ? -10.915 -17.620 42.320 1.00 40.41 439 HIS A N 1
ATOM 3342 C CA . HIS A 1 439 ? -11.692 -16.850 43.292 1.00 40.41 439 HIS A CA 1
ATOM 3343 C C . HIS A 1 439 ? -10.793 -16.622 44.504 1.00 40.41 439 HIS A C 1
ATOM 3345 O O . HIS A 1 439 ? -10.281 -17.600 45.048 1.00 40.41 439 HIS A O 1
ATOM 3351 N N . GLU A 1 440 ? -10.603 -15.379 44.953 1.00 34.84 440 GLU A N 1
ATOM 3352 C CA . GLU A 1 440 ? -9.990 -15.157 46.272 1.00 34.84 440 GLU A CA 1
ATOM 3353 C C . GLU A 1 440 ? -10.954 -15.453 47.431 1.00 34.84 440 GLU A C 1
ATOM 3355 O O . GLU A 1 440 ? -10.477 -15.694 48.531 1.00 34.84 440 GLU A O 1
ATOM 3360 N N . GLU A 1 441 ? -12.268 -15.611 47.208 1.00 30.98 441 GLU A N 1
ATOM 3361 C CA . GLU A 1 441 ? -13.173 -16.167 48.227 1.00 30.98 441 GLU A CA 1
ATOM 3362 C C . GLU A 1 441 ? -14.311 -17.014 47.623 1.00 30.98 441 GLU A C 1
ATOM 3364 O O . GLU A 1 441 ? -15.334 -16.509 47.169 1.00 30.98 441 GLU A O 1
ATOM 3369 N N . LEU A 1 442 ? -14.164 -18.342 47.679 1.00 30.61 442 LEU A N 1
ATOM 3370 C CA . LEU A 1 442 ? -15.284 -19.288 47.646 1.00 30.61 442 LEU A CA 1
ATOM 3371 C C . LEU A 1 442 ? -15.132 -20.265 48.817 1.00 30.61 442 LEU A C 1
ATOM 3373 O O . LEU A 1 442 ? -14.340 -21.207 48.752 1.00 30.61 442 LEU A O 1
ATOM 3377 N N . GLN A 1 443 ? -15.925 -20.083 49.879 1.00 26.45 443 GLN A N 1
ATOM 3378 C CA . GLN A 1 443 ? -16.233 -21.201 50.770 1.00 26.45 443 GLN A CA 1
ATOM 3379 C C . GLN A 1 443 ? -17.274 -22.110 50.098 1.00 26.45 443 GLN A C 1
ATOM 3381 O O . GLN A 1 443 ? -18.448 -21.787 49.939 1.00 26.45 443 GLN A O 1
ATOM 3386 N N . LEU A 1 444 ? -16.759 -23.265 49.689 1.00 31.53 444 LEU A N 1
ATOM 3387 C CA . LEU A 1 444 ? -17.345 -24.398 48.972 1.00 31.53 444 LEU A CA 1
ATOM 3388 C C . LEU A 1 444 ? -18.368 -25.219 49.793 1.00 31.53 444 LEU A C 1
ATOM 3390 O O . LEU A 1 444 ? -18.214 -26.432 49.930 1.00 31.53 444 LEU A O 1
ATOM 3394 N N . ALA A 1 445 ? -19.418 -24.616 50.352 1.00 27.45 445 ALA A N 1
ATOM 3395 C CA . ALA A 1 445 ? -20.413 -25.416 51.085 1.00 27.45 445 ALA A CA 1
ATOM 3396 C C . ALA A 1 445 ? -21.462 -26.113 50.187 1.00 27.45 445 ALA A C 1
ATOM 3398 O O . ALA A 1 445 ? -21.874 -27.220 50.524 1.00 27.45 445 ALA A O 1
ATOM 3399 N N . ASP A 1 446 ? -21.825 -25.566 49.018 1.00 30.14 446 ASP A N 1
ATOM 3400 C CA . ASP A 1 446 ? -23.031 -26.030 48.296 1.00 30.14 446 ASP A CA 1
ATOM 3401 C C . ASP A 1 446 ? -22.810 -26.666 46.906 1.00 30.14 446 ASP A C 1
ATOM 3403 O O . ASP A 1 446 ? -23.770 -27.016 46.221 1.00 30.14 446 ASP A O 1
ATOM 3407 N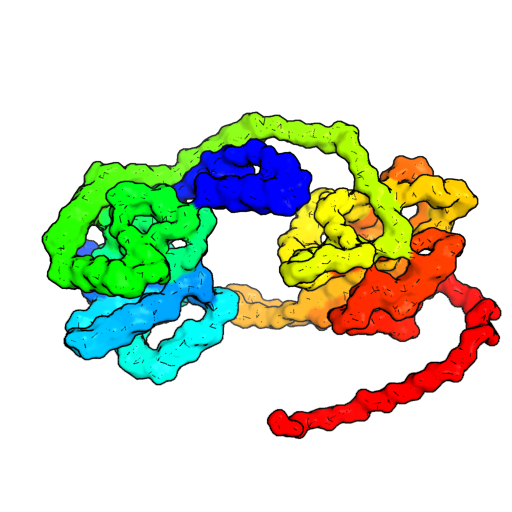 N . ILE A 1 447 ? -21.566 -26.946 46.493 1.00 34.09 447 ILE A N 1
ATOM 3408 C CA . ILE A 1 447 ? -21.283 -27.724 45.261 1.00 34.09 447 ILE A CA 1
ATOM 3409 C C . ILE A 1 447 ? -21.258 -29.232 45.581 1.00 34.09 447 ILE A C 1
ATOM 3411 O O . ILE A 1 447 ? -20.278 -29.929 45.332 1.00 34.09 447 ILE A O 1
ATOM 3415 N N . LYS A 1 448 ? -22.325 -29.756 46.199 1.00 28.39 448 LYS A N 1
ATOM 3416 C CA . LYS A 1 448 ? -22.444 -31.187 46.556 1.00 28.39 448 LYS A CA 1
ATOM 3417 C C . LYS A 1 448 ? -23.528 -31.964 45.805 1.00 28.39 448 LYS A C 1
ATOM 3419 O O . LYS A 1 448 ? -23.831 -33.086 46.196 1.00 28.39 448 LYS A O 1
ATOM 3424 N N . SER A 1 449 ? -24.086 -31.442 44.713 1.00 30.11 449 SER A N 1
ATOM 3425 C CA . SER A 1 449 ? -25.181 -32.138 44.011 1.00 30.11 449 SER A CA 1
ATOM 3426 C C . SER A 1 449 ? -25.066 -32.260 42.491 1.00 30.11 449 SER A C 1
ATOM 3428 O O . SER A 1 449 ? -26.025 -32.706 41.865 1.00 30.11 449 SER A O 1
ATOM 3430 N N . LEU A 1 450 ? -23.919 -31.963 41.871 1.00 27.23 450 LEU A N 1
ATOM 3431 C CA . LEU A 1 450 ? -23.755 -32.237 40.438 1.00 27.23 450 LEU A CA 1
ATOM 3432 C C . LEU A 1 450 ? -23.180 -33.649 40.213 1.00 27.23 450 LEU A C 1
ATOM 3434 O O . LEU A 1 450 ? -22.125 -33.968 40.766 1.00 27.23 450 LEU A O 1
ATOM 3438 N N . PRO A 1 451 ? -23.871 -34.521 39.452 1.00 25.05 451 PRO A N 1
ATOM 3439 C CA . PRO A 1 451 ? -23.457 -35.902 39.257 1.00 25.05 451 PRO A CA 1
ATOM 3440 C C . PRO A 1 451 ? -22.162 -35.970 38.444 1.00 25.05 451 PRO A C 1
ATOM 3442 O O . PRO A 1 451 ? -22.005 -35.296 37.427 1.00 25.05 451 PRO A O 1
ATOM 3445 N N . ALA A 1 452 ? -21.243 -36.815 38.908 1.00 28.89 452 ALA A N 1
ATOM 3446 C CA . ALA A 1 452 ? -20.000 -37.133 38.230 1.00 28.89 452 ALA A CA 1
ATOM 3447 C C . ALA A 1 452 ? -20.285 -37.740 36.849 1.00 28.89 452 ALA A C 1
ATOM 3449 O O . ALA A 1 452 ? -20.863 -38.823 36.755 1.00 28.89 452 ALA A O 1
ATOM 3450 N N . ILE A 1 453 ? -19.833 -37.075 35.786 1.00 24.86 453 ILE A N 1
ATOM 3451 C CA . ILE A 1 453 ? -19.609 -37.719 34.492 1.00 24.86 453 ILE A CA 1
ATOM 3452 C C . ILE A 1 453 ? -18.152 -37.482 34.098 1.00 24.86 453 ILE A C 1
ATOM 3454 O O . ILE A 1 453 ? -17.641 -36.365 34.134 1.00 24.86 453 ILE A O 1
ATOM 3458 N N . LEU A 1 454 ? -17.507 -38.614 33.829 1.00 23.64 454 LEU A N 1
ATOM 3459 C CA . LEU A 1 454 ? -16.088 -38.871 33.642 1.00 23.64 454 LEU A CA 1
ATOM 3460 C C . LEU A 1 454 ? -15.356 -37.892 32.715 1.00 23.64 454 LEU A C 1
ATOM 3462 O O . LEU A 1 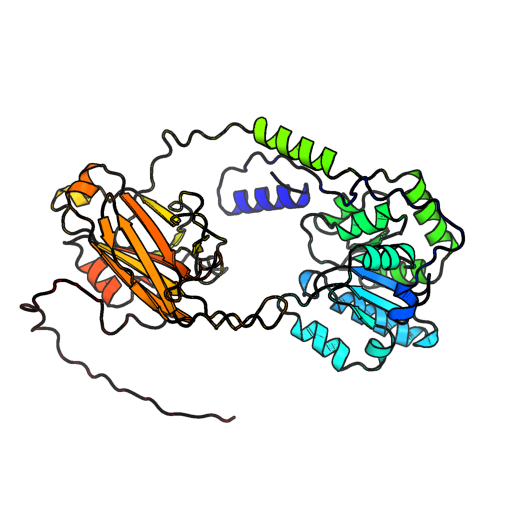454 ? -15.741 -37.667 31.571 1.00 23.64 454 LEU A O 1
ATOM 3466 N N . VAL A 1 455 ? -14.185 -37.479 33.197 1.00 23.56 455 VAL A N 1
ATOM 3467 C CA . VAL A 1 455 ? -13.018 -37.103 32.399 1.00 23.56 455 VAL A CA 1
ATOM 3468 C C . VAL A 1 455 ? -12.412 -38.385 31.822 1.00 23.56 455 VAL A C 1
ATOM 3470 O O . VAL A 1 455 ? -12.009 -39.260 32.587 1.00 23.56 455 VAL A O 1
ATOM 3473 N N . HIS A 1 456 ? -12.290 -38.483 30.498 1.00 22.47 456 HIS A N 1
ATOM 3474 C CA . HIS A 1 456 ? -11.266 -39.327 29.884 1.00 22.47 456 HIS A CA 1
ATOM 3475 C C . HIS A 1 456 ? -10.220 -38.420 29.242 1.00 22.47 456 HIS A C 1
ATOM 3477 O O . HIS A 1 456 ? -10.486 -37.722 28.266 1.00 22.47 456 HIS A O 1
ATOM 3483 N N . ALA A 1 457 ? -9.038 -38.414 29.851 1.00 23.62 457 ALA A N 1
ATOM 3484 C CA . ALA A 1 457 ? -7.817 -37.896 29.268 1.00 23.62 457 ALA A CA 1
ATOM 3485 C C . ALA A 1 457 ? -7.387 -38.791 28.098 1.00 23.62 457 ALA A C 1
ATOM 3487 O O . ALA A 1 457 ? -7.403 -40.013 28.239 1.00 23.62 457 ALA A O 1
ATOM 3488 N N . MET A 1 458 ? -6.948 -38.184 26.996 1.00 22.11 458 MET A N 1
ATOM 3489 C CA . MET A 1 458 ? -5.951 -38.778 26.107 1.00 22.11 458 MET A CA 1
ATOM 3490 C C . MET A 1 458 ? -4.920 -37.709 25.750 1.00 22.11 458 MET A C 1
ATOM 3492 O O . MET A 1 458 ? -5.113 -36.901 24.845 1.00 22.11 458 MET A O 1
ATOM 3496 N N . GLU A 1 459 ? -3.824 -37.718 26.504 1.00 24.73 459 GLU A N 1
ATOM 3497 C CA . GLU A 1 459 ? -2.502 -37.447 25.955 1.00 24.73 459 GLU A CA 1
ATOM 3498 C C . GLU A 1 459 ? -2.074 -38.689 25.163 1.00 24.73 459 GLU A C 1
ATOM 3500 O O . GLU A 1 459 ? -2.060 -39.788 25.716 1.00 24.73 459 GLU A O 1
ATOM 3505 N N . SER A 1 460 ? -1.679 -38.529 23.902 1.00 24.53 460 SER A N 1
ATOM 3506 C CA . SER A 1 460 ? -0.565 -39.309 23.360 1.00 24.53 460 SER A CA 1
ATOM 3507 C C . SER A 1 460 ? 0.034 -38.623 22.137 1.00 24.53 460 SER A C 1
ATOM 3509 O O . SER A 1 460 ? -0.628 -38.384 21.131 1.00 24.53 460 SER A O 1
ATOM 3511 N N . GLU A 1 461 ? 1.315 -38.331 22.290 1.00 27.03 461 GLU A N 1
ATOM 3512 C CA . GLU A 1 461 ? 2.352 -38.100 21.298 1.00 27.03 461 GLU A CA 1
ATOM 3513 C C . GLU A 1 461 ? 2.172 -38.720 19.887 1.00 27.03 461 GLU A C 1
ATOM 3515 O O . GLU A 1 461 ? 1.933 -39.917 19.748 1.00 27.03 461 GLU A O 1
ATOM 3520 N N . ARG A 1 462 ? 2.567 -37.899 18.892 1.00 26.67 462 ARG A N 1
ATOM 3521 C CA . ARG A 1 462 ? 3.438 -38.193 17.721 1.00 26.67 462 ARG A CA 1
ATOM 3522 C C . ARG A 1 462 ? 2.844 -38.552 16.324 1.00 26.67 462 ARG A C 1
ATOM 3524 O O . ARG A 1 462 ? 1.675 -38.900 16.231 1.00 26.67 462 ARG A O 1
ATOM 3531 N N . PRO A 1 463 ? 3.642 -38.326 15.238 1.00 43.31 463 PRO A N 1
ATOM 3532 C CA .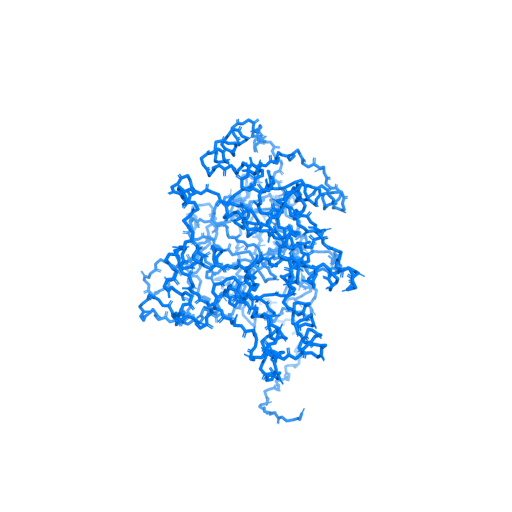 PRO A 1 463 ? 3.221 -37.906 13.888 1.00 43.31 463 PRO A CA 1
ATOM 3533 C C . PRO A 1 463 ? 3.280 -39.030 12.819 1.00 43.31 463 PRO A C 1
ATOM 3535 O O . PRO A 1 463 ? 3.603 -40.166 13.155 1.00 43.31 463 PRO A O 1
ATOM 3538 N N . HIS A 1 464 ? 3.096 -38.633 11.542 1.00 29.67 464 HIS A N 1
ATOM 3539 C CA . HIS A 1 464 ? 2.992 -39.392 10.267 1.00 29.67 464 HIS A CA 1
ATOM 3540 C C . HIS A 1 464 ? 1.532 -39.773 9.941 1.00 29.67 464 HIS A C 1
ATOM 3542 O O . HIS A 1 464 ? 0.830 -40.264 10.815 1.00 29.67 464 HIS A O 1
ATOM 3548 N N . GLU A 1 465 ? 0.963 -39.501 8.763 1.00 30.55 465 GLU A N 1
ATOM 3549 C CA . GLU A 1 465 ? 1.476 -39.321 7.388 1.00 30.55 465 GLU A CA 1
ATOM 3550 C C . GLU A 1 465 ? 0.959 -38.047 6.702 1.00 30.55 465 GLU A C 1
ATOM 3552 O O . GLU A 1 465 ? -0.127 -37.554 7.090 1.00 30.55 465 GLU A O 1
#

Sequence (465 aa):
MANSNSTANDIQRVAHVLGQESPAITVAPLDAVDTAIDRPAYTDQPNLPYLSEVGVENGNYVLFVGTIEPRKNHLLAFDAWEKLIRERGAVDTPQLVCVGGSGWRNTAIVSRLQDSEKLRSKVILLQGVSDEELDQLYSGCRFSLYPSRYEGWGLPVTESLAKGKLPLVARVSSLPEAGGDFAEYFDLDDDDDFFRKLNLLIDDDAYLASKELAITTGFQPRSWAEITQQIITCALSTPLKSLEGMALQRMPYGTFIRFAREPSGLAATGIASGEGFRVGQGWGDLDENCAWFAGNGAAIVTFRTPPEAIADPAGCRVAALVRANAQPALNGAFGNEAAISSIGLSVKLGSRTFGPYVIEAGRERWLEIQIEADVVRSGELKLGFVAASLEGDRCRSSAAGLVGMYVHGPNDRDSTEKFYRGVALDAVRYSGLPQRLIHEELQLADIKSLPAILVHAMESERPHE

pLDDT: mean 76.25, std 20.98, range [22.11, 98.81]